Protein AF-A0A7R7TFG9-F1 (afdb_monomer_lite)

pLDDT: mean 85.55, std 14.62, range [39.38, 98.62]

Secondary structure (DSSP, 8-state):
---EEEETTEEEHHHHHHHHHHHHHHHHGGGT-HHHHHHHHHHTTGGGGSHHHHHHHTTSS-TT-GGG--HHHHHHHHHHHHHHTT-S-HHHHHHHHHHTTS-PPPHHHHS-GGGGGTS--SSHHHHHHHHHHHHH-SHHHHHHHHHTTPPPSHHIIIIIHHHHHHHHHHHHHHTTTS-----HHHHHHHHHHHHHHHHHHHHHHT-PPPPP----TTHHHHHHTTPPP-STTHHHHHHHHHHHHHHTTS-GGGTTT-EEEEE--TTS-HHHHHHHHHHHHHHHHHHHHS--PEEEEEESSHHHHHHHHHHHHHHHHHTT--HHHHEEEESTTTGGG--TTS-HHHHHHHHHHT-SSEEEEEHHHHHHHHH-SSGGGGGHHHHHHSEEEEEETGGGS-GGGHHHHHHHHHH--SSEEEEEEESEEETT---EE-SPPPTT--S-EEE--TTGGGGSHHHHHHHHGGGSPPEETTEEEEE---GGGHHHHEETTTEE---GGGT-

Organism: Thermus thermophilus (NCBI:txid274)

Foldseek 3Di:
DFQFPAVVVTHTPLLQLQQQLVQQLVLCVLQVCNVLSNLLSNQLQLLSPFVQVVCCRVVNHPPPPLSNDRQQRSLLLSLVQCVVVVHPDSLLSSQLSNCLVWWRDQLPVPQPPVLLVLAFDCDGSSVCVLVSLVRCPDPVNQVSCVVSVTPRCVVVSVRVSSVSSNVSSVVSVVVVPDDPPACQSVLVSLSSNLSSNLSSLCSVVVPDADDDDADALCLLVLLCVPPQDDDDLRLLLVLQLVLLVVVLPDDLVQFKQFFEEEAGDPPSCPLSSLSSNFNSNQVVCCVVPVDRAAEEAAAADVVVLVVSLVVVCSSQVSSVHHSVQAEAEDDPCVLVVDDPPDPSSVNVSCNLQVRHRYYRYYPVLVVCCQRITGSSVNNLSSQQQHYEAEAEPVVVPDPVCLVVLLSSVVNRHHTYHYYYYDNAAEPSTDGYYSGDDRPPDDDHHYDDPPPCVLVDVVVVVVVVLVPFADADPPDSVHHDDDPVCCVVQADPPPGGDDDCVVSD

Structure (mmCIF, N/CA/C/O backbone):
data_AF-A0A7R7TFG9-F1
#
_entry.id   AF-A0A7R7TFG9-F1
#
loop_
_atom_site.group_PDB
_atom_site.id
_atom_site.type_symbol
_atom_site.label_atom_id
_atom_site.label_alt_id
_atom_site.label_comp_id
_atom_site.label_asym_id
_atom_site.label_entity_id
_atom_site.label_seq_id
_atom_site.pdbx_PDB_ins_code
_atom_site.Cartn_x
_atom_site.Cartn_y
_atom_site.Cartn_z
_atom_site.occupancy
_atom_site.B_iso_or_equiv
_atom_site.auth_seq_id
_atom_site.auth_comp_id
_atom_site.auth_asym_id
_atom_site.auth_atom_id
_atom_site.pdbx_PDB_model_num
ATOM 1 N N . MET A 1 1 ? -29.674 10.226 16.964 1.00 63.34 1 MET A N 1
ATOM 2 C CA . MET A 1 1 ? -28.856 11.441 16.717 1.00 63.34 1 MET A CA 1
ATOM 3 C C . MET A 1 1 ? -28.070 11.253 15.419 1.00 63.34 1 MET A C 1
ATOM 5 O O . MET A 1 1 ? -27.652 10.133 15.160 1.00 63.34 1 MET A O 1
ATOM 9 N N . ALA A 1 2 ? -27.880 12.283 14.586 1.00 86.50 2 ALA A N 1
ATOM 10 C CA . ALA A 1 2 ? -27.033 12.155 13.391 1.00 86.50 2 ALA A CA 1
ATOM 11 C C . ALA A 1 2 ? -25.549 12.281 13.781 1.00 86.50 2 ALA A C 1
ATOM 13 O O . ALA A 1 2 ? -25.135 13.308 14.327 1.00 86.50 2 ALA A O 1
ATOM 14 N N . PHE A 1 3 ? -24.765 11.227 13.544 1.00 96.06 3 PHE A N 1
ATOM 15 C CA . PHE A 1 3 ? -23.319 11.236 13.765 1.00 96.06 3 PHE A CA 1
ATOM 16 C C . PHE A 1 3 ? -22.604 11.868 12.573 1.00 96.06 3 PHE A C 1
ATOM 18 O O . PHE A 1 3 ? -22.896 11.529 11.427 1.00 96.06 3 PHE A O 1
ATOM 25 N N . LEU A 1 4 ? -21.644 12.747 12.850 1.00 96.06 4 LEU A N 1
ATOM 26 C CA . LEU A 1 4 ? -20.810 13.385 11.831 1.00 96.06 4 LEU A CA 1
ATOM 27 C C . LEU A 1 4 ? -19.386 12.827 11.872 1.00 96.06 4 LEU A C 1
ATOM 29 O O . LEU A 1 4 ? -18.840 12.616 12.958 1.00 96.06 4 LEU A O 1
ATOM 33 N N . ALA A 1 5 ? -18.780 12.629 10.703 1.00 93.81 5 ALA A N 1
ATOM 34 C CA . ALA A 1 5 ? -17.349 12.362 10.576 1.00 93.81 5 ALA A CA 1
ATOM 35 C C . ALA A 1 5 ? -16.529 13.652 10.753 1.00 93.81 5 ALA A C 1
ATOM 37 O O . ALA A 1 5 ? -15.456 13.628 11.364 1.00 93.81 5 ALA A O 1
ATOM 38 N N . ARG A 1 6 ? -17.059 14.774 10.247 1.00 90.25 6 ARG A N 1
ATOM 39 C CA . ARG A 1 6 ? -16.493 16.133 10.300 1.00 90.25 6 ARG A CA 1
ATOM 40 C C . ARG A 1 6 ? -17.571 17.181 10.006 1.00 90.25 6 ARG A C 1
ATOM 42 O O . ARG A 1 6 ? -18.668 16.841 9.567 1.00 90.25 6 ARG A O 1
ATOM 49 N N . THR A 1 7 ? -17.254 18.442 10.286 1.00 88.56 7 THR A N 1
ATOM 50 C CA . THR A 1 7 ? -18.186 19.579 10.207 1.00 88.56 7 THR A CA 1
ATOM 51 C C . THR A 1 7 ? -17.885 20.566 9.080 1.00 88.56 7 THR A C 1
ATOM 53 O O . THR A 1 7 ? -18.730 21.408 8.803 1.00 88.56 7 THR A O 1
ATOM 56 N N . ASP A 1 8 ? -16.722 20.474 8.431 1.00 80.44 8 ASP A N 1
ATOM 57 C CA . ASP A 1 8 ? -16.351 21.355 7.320 1.00 80.44 8 ASP A CA 1
ATOM 58 C C . ASP A 1 8 ? -15.555 20.590 6.237 1.00 80.44 8 ASP A C 1
ATOM 60 O O . ASP A 1 8 ? -14.402 20.217 6.482 1.00 80.44 8 ASP A O 1
ATOM 64 N N . PRO A 1 9 ? -16.170 20.285 5.076 1.00 84.31 9 PRO A N 1
ATOM 65 C CA . PRO A 1 9 ? -17.620 20.311 4.864 1.00 84.31 9 PRO A CA 1
ATOM 66 C C . PRO A 1 9 ? -18.322 19.312 5.800 1.00 84.31 9 PRO A C 1
ATOM 68 O O . PRO A 1 9 ? -17.724 18.321 6.226 1.00 84.31 9 PRO A O 1
ATOM 71 N N . GLU A 1 10 ? -19.594 19.554 6.126 1.00 91.12 10 GLU A N 1
ATOM 72 C CA . GLU A 1 10 ? -20.374 18.594 6.913 1.00 91.12 10 GLU A CA 1
ATOM 73 C C . GLU A 1 10 ? -20.458 17.250 6.174 1.00 91.12 10 GLU A C 1
ATOM 75 O O . GLU A 1 10 ? -20.852 17.183 5.006 1.00 91.12 10 GLU A O 1
ATOM 80 N N . GLU A 1 11 ? -20.069 16.176 6.860 1.00 94.12 11 GLU A N 1
ATOM 81 C CA . GLU A 1 11 ? -20.123 14.819 6.324 1.00 94.12 11 GLU A CA 1
ATOM 82 C C . GLU A 1 11 ? -20.728 13.864 7.364 1.00 94.12 11 GLU A C 1
ATOM 84 O O . GLU A 1 11 ? -20.153 13.689 8.449 1.00 94.12 11 GLU A O 1
ATOM 89 N N . PRO A 1 12 ? -21.865 13.214 7.054 1.00 96.44 12 PRO A N 1
ATOM 90 C CA . PRO A 1 12 ? -22.427 12.171 7.898 1.00 96.44 12 PRO A CA 1
ATOM 91 C C . PRO A 1 12 ? -21.468 10.987 8.047 1.00 96.44 12 PRO A C 1
ATOM 93 O O . PRO A 1 12 ? -20.934 10.464 7.070 1.00 96.44 12 PRO A O 1
ATOM 96 N N . LEU A 1 13 ? -21.295 10.509 9.281 1.00 97.12 13 LEU A N 1
ATOM 97 C CA . LEU A 1 13 ? -20.436 9.361 9.578 1.00 97.12 13 LEU A CA 1
ATOM 98 C C . LEU A 1 13 ? -20.822 8.085 8.797 1.00 97.12 13 LEU A C 1
ATOM 100 O O . LEU A 1 13 ? -19.911 7.435 8.291 1.00 97.12 13 LEU A O 1
ATOM 104 N N . PRO A 1 14 ? -22.112 7.707 8.639 1.00 97.38 14 PRO A N 1
ATOM 105 C CA . PRO A 1 14 ? -22.466 6.524 7.853 1.00 97.38 14 PRO A CA 1
ATOM 106 C C . PRO A 1 14 ? -22.022 6.615 6.389 1.00 97.38 14 PRO A C 1
ATOM 108 O O . PRO A 1 14 ? -21.612 5.612 5.810 1.00 97.38 14 PRO A O 1
ATOM 111 N N . ASP A 1 15 ? -22.115 7.803 5.794 1.00 96.75 15 ASP A N 1
ATOM 112 C CA . ASP A 1 15 ? -21.797 8.013 4.382 1.00 96.75 15 ASP A CA 1
ATOM 113 C C . ASP A 1 15 ? -20.287 7.984 4.169 1.00 96.75 15 ASP A C 1
ATOM 115 O O . ASP A 1 15 ? -19.811 7.303 3.262 1.00 96.75 15 ASP A O 1
ATOM 119 N N . HIS A 1 16 ? -19.543 8.620 5.078 1.00 97.25 16 HIS A N 1
ATOM 120 C CA . HIS A 1 16 ? -18.090 8.529 5.135 1.00 97.25 16 HIS A CA 1
ATOM 121 C C . HIS A 1 16 ? -17.623 7.067 5.206 1.00 97.25 16 HIS A C 1
ATOM 123 O O . HIS A 1 16 ? -16.899 6.599 4.330 1.00 97.25 16 HIS A O 1
ATOM 129 N N . LEU A 1 17 ? -18.104 6.305 6.195 1.00 98.38 17 LEU A N 1
ATOM 130 C CA . LEU A 1 17 ? -17.705 4.908 6.401 1.00 98.38 17 LEU A CA 1
ATOM 131 C C . LEU A 1 17 ? -18.028 4.018 5.190 1.00 98.38 17 LEU A C 1
ATOM 133 O O . LEU A 1 17 ? -17.209 3.181 4.812 1.00 98.38 17 LEU A O 1
ATOM 137 N N . ARG A 1 18 ? -19.192 4.200 4.548 1.00 98.38 18 ARG A N 1
ATOM 138 C CA . ARG A 1 18 ? -19.548 3.458 3.323 1.00 98.38 18 ARG A CA 1
ATOM 139 C C . ARG A 1 18 ? -18.660 3.827 2.140 1.00 98.38 18 ARG A C 1
ATOM 141 O O . ARG A 1 18 ? -18.274 2.936 1.389 1.00 98.38 18 ARG A O 1
ATOM 148 N N . GLY A 1 19 ? -18.333 5.107 1.979 1.00 97.94 19 GLY A N 1
ATOM 149 C CA . GLY A 1 19 ? -17.438 5.573 0.923 1.00 97.94 19 GLY A CA 1
ATOM 150 C C . GLY A 1 19 ? -16.028 5.005 1.074 1.00 97.94 19 GLY A C 1
ATOM 151 O O . GLY A 1 19 ? -15.507 4.394 0.140 1.00 97.94 19 GLY A O 1
ATOM 152 N N . VAL A 1 20 ? -15.454 5.093 2.281 1.00 98.31 20 VAL A N 1
ATOM 153 C CA . VAL A 1 20 ? -14.146 4.487 2.586 1.00 98.31 20 VAL A CA 1
ATOM 154 C C . VAL A 1 20 ? -14.185 2.973 2.376 1.00 98.31 20 VAL A C 1
ATOM 156 O O . VAL A 1 20 ? -13.273 2.421 1.765 1.00 98.31 20 VAL A O 1
ATOM 159 N N . ALA A 1 21 ? -15.248 2.292 2.817 1.00 98.56 21 ALA A N 1
ATOM 160 C CA . ALA A 1 21 ? -15.406 0.853 2.602 1.00 98.56 21 ALA A CA 1
ATOM 161 C C . ALA A 1 21 ? -15.449 0.490 1.118 1.00 98.56 21 ALA A C 1
ATOM 163 O O . ALA A 1 21 ? -14.754 -0.433 0.708 1.00 98.56 21 ALA A O 1
ATOM 164 N N . SER A 1 22 ? -16.202 1.241 0.309 1.00 98.12 22 SER A N 1
ATOM 165 C CA . SER A 1 22 ? -16.298 1.009 -1.132 1.00 98.12 22 SER A CA 1
ATOM 166 C C . SER A 1 22 ? -14.945 1.161 -1.830 1.00 98.12 22 SER A C 1
ATOM 168 O O . SER A 1 22 ? -14.619 0.349 -2.695 1.00 98.12 22 SER A O 1
ATOM 170 N N . PHE A 1 23 ? -14.154 2.178 -1.474 1.00 97.31 23 PHE A N 1
ATOM 171 C CA . PHE A 1 23 ? -12.815 2.353 -2.039 1.00 97.31 23 PHE A CA 1
ATOM 172 C C . PHE A 1 23 ? -11.858 1.256 -1.575 1.00 97.31 23 PHE A C 1
ATOM 174 O O . PHE A 1 23 ? -11.241 0.597 -2.407 1.00 97.31 23 PHE A O 1
ATOM 181 N N . ALA A 1 24 ? -11.766 1.014 -0.265 1.00 97.69 24 ALA A N 1
ATOM 182 C CA . ALA A 1 24 ? -10.844 0.028 0.292 1.00 97.69 24 ALA A CA 1
ATOM 183 C C . ALA A 1 24 ? -11.154 -1.399 -0.193 1.00 97.69 24 ALA A C 1
ATOM 185 O O . ALA A 1 24 ? -10.231 -2.143 -0.525 1.00 97.69 24 ALA A O 1
ATOM 186 N N . GLU A 1 25 ? -12.433 -1.777 -0.281 1.00 97.81 25 GLU A N 1
ATOM 187 C CA . GLU A 1 25 ? -12.869 -3.044 -0.879 1.00 97.81 25 GLU A CA 1
ATOM 188 C C . GLU A 1 25 ? -12.467 -3.126 -2.356 1.00 97.81 25 GLU A C 1
ATOM 190 O O . GLU A 1 25 ? -11.895 -4.133 -2.772 1.00 97.81 25 GLU A O 1
ATOM 195 N N . GLY A 1 26 ? -12.690 -2.058 -3.129 1.00 96.06 26 GLY A N 1
ATOM 196 C CA . GLY A 1 26 ? -12.312 -1.986 -4.542 1.00 96.06 26 GLY A CA 1
ATOM 197 C C . GLY A 1 26 ? -10.808 -2.147 -4.776 1.00 96.06 26 GLY A C 1
ATOM 198 O O . GLY A 1 26 ? -10.410 -2.936 -5.632 1.00 96.06 26 GLY A O 1
ATOM 199 N N . PHE A 1 27 ? -9.975 -1.468 -3.985 1.00 95.19 27 PHE A N 1
ATOM 200 C CA . PHE A 1 27 ? -8.511 -1.548 -4.077 1.00 95.19 27 PHE A CA 1
ATOM 201 C C . PHE A 1 27 ? -7.969 -2.936 -3.718 1.00 95.19 27 PHE A C 1
ATOM 203 O O . PHE A 1 27 ? -7.000 -3.435 -4.293 1.00 95.19 27 PHE A O 1
ATOM 210 N N . LEU A 1 28 ? -8.602 -3.596 -2.748 1.00 96.25 28 LEU A N 1
ATOM 211 C CA . LEU A 1 28 ? -8.118 -4.859 -2.200 1.00 96.25 28 LEU A CA 1
ATOM 212 C C . LEU A 1 28 ? -8.747 -6.097 -2.854 1.00 96.25 28 LEU A C 1
ATOM 214 O O . LEU A 1 2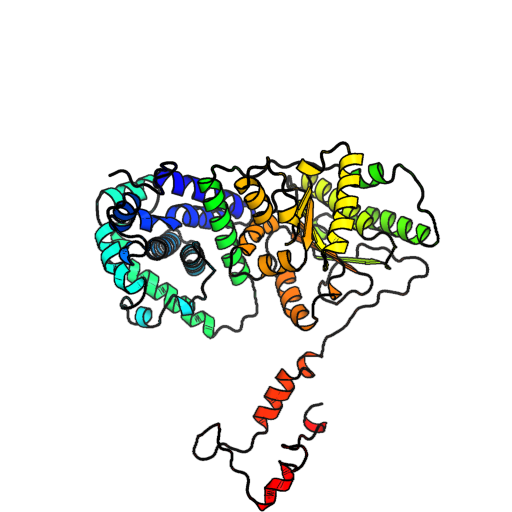8 ? -8.166 -7.186 -2.782 1.00 96.25 28 LEU A O 1
ATOM 218 N N . ALA A 1 29 ? -9.884 -5.967 -3.541 1.00 95.50 29 ALA A N 1
ATOM 219 C CA . ALA A 1 29 ? -10.547 -7.072 -4.232 1.00 95.50 29 ALA A CA 1
ATOM 220 C C . ALA A 1 29 ? -9.657 -7.768 -5.286 1.00 95.50 29 ALA A C 1
ATOM 222 O O . ALA A 1 29 ? -9.580 -9.001 -5.252 1.00 95.50 29 ALA A O 1
ATOM 223 N N . PRO A 1 30 ? -8.897 -7.061 -6.155 1.00 92.25 30 PRO A N 1
ATOM 224 C CA . PRO A 1 30 ? -7.976 -7.694 -7.109 1.00 92.25 30 PRO A CA 1
ATOM 225 C C . PRO A 1 30 ? -6.862 -8.529 -6.464 1.00 92.25 30 PRO A C 1
ATOM 227 O O . PRO A 1 30 ? -6.246 -9.354 -7.151 1.00 92.25 30 PRO A O 1
ATOM 230 N N . LEU A 1 31 ? -6.608 -8.301 -5.170 1.00 93.38 31 LEU A N 1
ATOM 231 C CA . LEU A 1 31 ? -5.603 -8.966 -4.340 1.00 93.38 31 LEU A CA 1
ATOM 232 C C . LEU A 1 31 ? -6.204 -10.057 -3.438 1.00 93.38 31 LEU A C 1
ATOM 234 O O . LEU A 1 31 ? -5.477 -10.671 -2.660 1.00 93.38 31 LEU A O 1
ATOM 238 N N . GLY A 1 32 ? -7.517 -10.301 -3.527 1.00 94.19 32 GLY A N 1
ATOM 239 C CA . GLY A 1 32 ? -8.222 -11.273 -2.689 1.00 94.19 32 GLY A CA 1
ATOM 240 C C . GLY A 1 32 ? -8.439 -10.818 -1.242 1.00 94.19 32 GLY A C 1
ATOM 241 O O . GLY A 1 32 ? -8.654 -11.664 -0.382 1.00 94.19 32 GLY A O 1
ATOM 242 N N . LEU A 1 33 ? -8.369 -9.508 -0.979 1.00 96.62 33 LEU A N 1
ATOM 243 C CA . LEU A 1 33 ? -8.521 -8.887 0.346 1.00 96.62 33 LEU A CA 1
ATOM 244 C C . LEU A 1 33 ? -9.742 -7.943 0.421 1.00 96.62 33 LEU A C 1
ATOM 246 O O . LEU A 1 33 ? -9.810 -7.065 1.279 1.00 96.62 33 LEU A O 1
ATOM 250 N N . GLY A 1 34 ? -10.687 -8.077 -0.517 1.00 97.12 34 GLY A N 1
ATOM 251 C CA . GLY A 1 34 ? -11.884 -7.230 -0.609 1.00 97.12 34 GLY A CA 1
ATOM 252 C C . GLY A 1 34 ? -12.725 -7.209 0.677 1.00 97.12 34 GLY A C 1
ATOM 253 O O . GLY A 1 34 ? -12.995 -6.118 1.182 1.00 97.12 34 GLY A O 1
ATOM 254 N N . PRO A 1 35 ? -13.076 -8.371 1.269 1.00 97.75 35 PRO A N 1
ATOM 255 C CA . PRO A 1 35 ? -13.809 -8.417 2.535 1.00 97.75 35 PRO A CA 1
ATOM 256 C C . PRO A 1 35 ? -13.089 -7.691 3.678 1.00 97.75 35 PRO A C 1
ATOM 258 O O . PRO A 1 35 ? -13.716 -6.946 4.432 1.00 97.75 35 PRO A O 1
ATOM 261 N N . GLU A 1 36 ? -11.766 -7.839 3.782 1.00 98.12 36 GLU A N 1
ATOM 262 C CA . GLU A 1 36 ? -10.957 -7.095 4.745 1.00 98.12 36 GLU A CA 1
ATOM 263 C C . GLU A 1 36 ? -11.002 -5.588 4.468 1.00 98.12 36 GLU A C 1
ATOM 265 O O . GLU A 1 36 ? -11.166 -4.810 5.404 1.00 98.12 36 GLU A O 1
ATOM 270 N N . GLY A 1 37 ? -10.931 -5.170 3.200 1.00 98.06 37 GLY A N 1
ATOM 271 C CA . GLY A 1 37 ? -11.102 -3.775 2.782 1.00 98.06 37 GLY A CA 1
ATOM 272 C C . GLY A 1 37 ? -12.450 -3.180 3.188 1.00 98.06 37 GLY A C 1
ATOM 273 O O . GLY A 1 37 ? -12.495 -2.085 3.756 1.00 98.06 37 GLY A O 1
ATOM 274 N N . ARG A 1 38 ? -13.540 -3.931 2.998 1.00 98.50 38 ARG A N 1
ATOM 275 C CA . ARG A 1 38 ? -14.882 -3.536 3.444 1.00 98.50 38 ARG A CA 1
ATOM 276 C C . ARG A 1 38 ? -14.918 -3.323 4.958 1.00 98.50 38 ARG A C 1
ATOM 278 O O . ARG A 1 38 ? -15.369 -2.275 5.418 1.00 98.50 38 ARG A O 1
ATOM 285 N N . VAL A 1 39 ? -14.425 -4.289 5.739 1.00 98.44 39 VAL A N 1
ATOM 286 C CA . VAL A 1 39 ? -14.408 -4.193 7.211 1.00 98.44 39 VAL A CA 1
ATOM 287 C C . VAL A 1 39 ? -13.527 -3.038 7.686 1.00 98.44 39 VAL A C 1
ATOM 289 O O . VAL A 1 39 ? -13.924 -2.329 8.609 1.00 98.44 39 VAL A O 1
ATOM 292 N N . LEU A 1 40 ? -12.372 -2.800 7.052 1.00 97.81 40 LEU A N 1
ATOM 293 C CA . LEU A 1 40 ? -11.518 -1.649 7.358 1.00 97.81 40 LEU A CA 1
ATOM 294 C C . LEU A 1 40 ? -12.295 -0.340 7.229 1.00 97.81 40 LEU A C 1
ATOM 296 O O . LEU A 1 40 ? -12.395 0.407 8.202 1.00 97.81 40 LEU A O 1
ATOM 300 N N . GLY A 1 41 ? -12.880 -0.077 6.060 1.00 98.25 41 GLY A N 1
ATOM 301 C CA . GLY A 1 41 ? -13.559 1.191 5.815 1.00 98.25 41 GLY A CA 1
ATOM 302 C C . GLY A 1 41 ? -14.787 1.396 6.698 1.00 98.25 41 GLY A C 1
ATOM 303 O O . GLY A 1 41 ? -14.939 2.472 7.276 1.00 98.25 41 GLY A O 1
ATOM 304 N N . LEU A 1 42 ? -15.598 0.350 6.901 1.00 98.62 42 LEU A N 1
ATOM 305 C CA . LEU A 1 42 ? -16.799 0.429 7.739 1.00 98.62 42 LEU A CA 1
ATOM 306 C C . LEU A 1 42 ? -16.491 0.637 9.227 1.00 98.62 42 LEU A C 1
ATOM 308 O O . LEU A 1 42 ? -17.327 1.191 9.941 1.00 98.62 42 LEU A O 1
ATOM 312 N N . CYS A 1 43 ? -15.328 0.183 9.705 1.00 98.38 43 CYS A N 1
ATOM 313 C CA . CYS A 1 43 ? -15.026 0.154 11.134 1.00 98.38 43 CYS A CA 1
ATOM 314 C C . CYS A 1 43 ? -14.016 1.205 11.602 1.00 98.38 43 CYS A C 1
ATOM 316 O O . CYS A 1 43 ? -14.035 1.540 12.790 1.00 98.38 43 CYS A O 1
ATOM 318 N N . HIS A 1 44 ? -13.138 1.713 10.725 1.00 98.19 44 HIS A N 1
ATOM 319 C CA . HIS A 1 44 ? -11.949 2.467 11.150 1.00 98.19 44 HIS A CA 1
ATOM 320 C C . HIS A 1 44 ? -12.260 3.673 12.050 1.00 98.19 44 HIS A C 1
ATOM 322 O O . HIS A 1 44 ? -11.554 3.921 13.030 1.00 98.19 44 HIS A O 1
ATOM 328 N N . ASP A 1 45 ? -13.377 4.340 11.761 1.00 97.62 45 ASP A N 1
ATOM 329 C CA . ASP A 1 45 ? -13.819 5.575 12.397 1.00 97.62 45 ASP A CA 1
ATOM 330 C C . ASP A 1 45 ? -15.075 5.419 13.263 1.00 97.62 45 ASP A C 1
ATOM 332 O O . ASP A 1 45 ? -15.646 6.408 13.726 1.00 97.62 45 ASP A O 1
ATOM 336 N N . LEU A 1 46 ? -15.507 4.188 13.567 1.00 97.12 46 LEU A N 1
ATOM 337 C CA . LEU A 1 46 ? -16.701 3.962 14.398 1.00 97.12 46 LEU A CA 1
ATOM 338 C C . LEU A 1 46 ? -16.603 4.611 15.786 1.00 97.12 46 LEU A C 1
ATOM 340 O O . LEU A 1 46 ? -17.620 5.014 16.350 1.00 97.12 46 LEU A O 1
ATOM 344 N N . GLY A 1 47 ? -15.392 4.791 16.325 1.00 96.62 47 GLY A N 1
ATOM 345 C CA . GLY A 1 47 ? -15.185 5.517 17.582 1.00 96.62 47 GLY A CA 1
ATOM 346 C C . GLY A 1 47 ? -15.627 6.989 17.533 1.00 96.62 47 GLY A C 1
ATOM 347 O O . GLY A 1 47 ? -15.890 7.582 18.584 1.00 96.62 47 GLY A O 1
ATOM 348 N N . LYS A 1 48 ? -15.783 7.584 16.339 1.00 97.00 48 LYS A N 1
ATOM 349 C CA . LYS A 1 48 ? -16.330 8.939 16.164 1.00 97.00 48 LYS A CA 1
ATOM 350 C C . LYS A 1 48 ? -17.799 9.036 16.578 1.00 97.00 48 LYS A C 1
ATOM 352 O O . LYS A 1 48 ? -18.272 10.138 16.846 1.00 97.00 48 LYS A O 1
ATOM 357 N N . ALA A 1 49 ? -18.512 7.913 16.691 1.00 97.50 49 ALA A N 1
ATOM 358 C CA . ALA A 1 49 ? -19.878 7.870 17.213 1.00 97.50 49 ALA A CA 1
ATOM 359 C C . ALA A 1 49 ? -19.959 8.106 18.735 1.00 97.50 49 ALA A C 1
ATOM 361 O O . ALA A 1 49 ? -21.050 8.277 19.276 1.00 97.50 49 ALA A O 1
ATOM 362 N N . THR A 1 50 ? -18.826 8.146 19.448 1.00 97.31 50 THR A N 1
ATOM 363 C CA . THR A 1 50 ? -18.827 8.516 20.868 1.00 97.31 50 THR A CA 1
ATOM 364 C C . THR A 1 50 ? -19.332 9.955 21.057 1.00 97.31 50 THR A C 1
ATOM 366 O O . THR A 1 50 ? -18.964 10.849 20.285 1.00 97.31 50 THR A O 1
ATOM 369 N N . PRO A 1 51 ? -20.126 10.236 22.109 1.00 96.56 51 PRO A N 1
ATOM 370 C CA . PRO A 1 51 ? -20.590 11.594 22.395 1.00 96.56 51 PRO A CA 1
ATOM 371 C C . PRO A 1 51 ? -19.418 12.561 22.598 1.00 96.56 51 PRO A C 1
ATOM 373 O O . PRO A 1 51 ? -19.489 13.707 22.173 1.00 96.56 51 PRO A O 1
ATOM 376 N N . TYR A 1 52 ? -18.297 12.081 23.137 1.00 97.38 52 TYR A N 1
ATOM 377 C CA . TYR A 1 52 ? -17.080 12.862 23.345 1.00 97.38 52 TYR A CA 1
ATOM 378 C C . TYR A 1 52 ? -16.485 13.402 22.039 1.00 97.38 52 TYR A C 1
ATOM 380 O O . TYR A 1 52 ? -16.177 14.590 21.938 1.00 97.38 52 TYR A O 1
ATOM 388 N N . PHE A 1 53 ? -16.363 12.559 21.009 1.00 96.56 53 PHE A N 1
ATOM 389 C CA . PHE A 1 53 ? -15.893 13.006 19.697 1.00 96.56 53 PHE A CA 1
ATOM 390 C C . PHE A 1 53 ? -16.889 13.980 19.052 1.00 96.56 53 PHE A C 1
ATOM 392 O O . PHE A 1 53 ? -16.513 15.025 18.521 1.00 96.56 53 PHE A O 1
ATOM 399 N N . GLN A 1 54 ? -18.180 13.675 19.166 1.00 96.81 54 GLN A N 1
ATOM 400 C CA . GLN A 1 54 ? -19.270 14.500 18.652 1.00 96.81 54 GLN A CA 1
ATOM 401 C C . GLN A 1 54 ? -19.365 15.880 19.338 1.00 96.81 54 GLN A C 1
ATOM 403 O O . GLN A 1 54 ? -19.720 16.870 18.694 1.00 96.81 54 GLN A O 1
ATOM 408 N N . GLU A 1 55 ? -19.053 15.977 20.630 1.00 96.56 55 GLU A N 1
ATOM 409 C CA . GLU A 1 55 ? -18.927 17.235 21.377 1.00 96.56 55 GLU A CA 1
ATOM 410 C C . GLU A 1 55 ? -17.711 18.038 20.917 1.00 96.56 55 GLU A C 1
ATOM 412 O O . GLU A 1 55 ? -17.813 19.252 20.733 1.00 96.56 55 GLU A O 1
ATOM 417 N N . MET A 1 56 ? -16.580 17.363 20.693 1.00 96.12 56 MET A N 1
ATOM 418 C CA . MET A 1 56 ? -15.350 17.987 20.207 1.00 96.12 56 MET A CA 1
ATOM 419 C C . MET A 1 56 ? -15.540 18.598 18.814 1.00 96.12 56 MET A C 1
ATOM 421 O O . MET A 1 56 ? -15.148 19.745 18.600 1.00 96.12 56 MET A O 1
ATOM 425 N N . LEU A 1 57 ? -16.212 17.898 17.892 1.00 94.00 57 LEU A N 1
ATOM 426 C CA . LEU A 1 57 ? -16.557 18.447 16.572 1.00 94.00 57 LEU A CA 1
ATOM 427 C C . LEU A 1 57 ? -17.394 19.733 16.664 1.00 94.00 57 LEU A C 1
ATOM 429 O O . LEU A 1 57 ? -17.250 20.625 15.834 1.00 94.00 57 LEU A O 1
ATOM 433 N N . ARG A 1 58 ? -18.247 19.845 17.687 1.00 93.62 58 ARG A N 1
ATOM 434 C CA . ARG A 1 58 ? -19.125 21.006 17.917 1.00 93.62 58 ARG A CA 1
ATOM 435 C C . ARG A 1 58 ? -18.493 22.084 18.806 1.00 93.62 58 ARG A C 1
ATOM 437 O O . ARG A 1 58 ? -19.200 22.987 19.244 1.00 93.62 58 ARG A O 1
ATOM 444 N N . GLY A 1 59 ? -17.203 21.969 19.130 1.00 93.69 59 GLY A N 1
ATOM 445 C CA . GLY A 1 59 ? -16.489 22.924 19.983 1.00 93.69 59 GLY A CA 1
ATOM 446 C C . GLY A 1 59 ? -16.881 22.885 21.466 1.00 93.69 59 GLY A C 1
ATOM 447 O O . GLY A 1 59 ? -16.502 23.779 22.216 1.00 93.69 59 GLY A O 1
ATOM 448 N N . LYS A 1 60 ? -17.627 21.864 21.911 1.00 95.25 60 LYS A N 1
ATOM 449 C CA . LYS A 1 60 ? -18.067 21.703 23.311 1.00 95.25 60 LYS A CA 1
ATOM 450 C C . LYS A 1 60 ? -17.050 20.966 24.186 1.00 95.25 60 LYS A C 1
ATOM 452 O O . LYS A 1 60 ? -17.170 20.986 25.406 1.00 95.25 60 LYS A O 1
ATOM 457 N N . ARG A 1 61 ? -16.062 20.318 23.568 1.00 95.75 61 ARG A N 1
ATOM 458 C CA . ARG A 1 61 ? -14.966 19.596 24.227 1.00 95.75 61 ARG A CA 1
ATOM 459 C C . ARG A 1 61 ? -13.640 19.949 23.540 1.00 95.75 61 ARG A C 1
ATOM 461 O O . ARG A 1 61 ? -13.621 20.047 22.311 1.00 95.75 61 ARG A O 1
ATOM 468 N N . PRO A 1 62 ? -12.539 20.166 24.281 1.00 93.25 62 PRO A N 1
ATOM 469 C CA . PRO A 1 62 ? -11.260 20.526 23.678 1.00 93.25 62 PRO A CA 1
ATOM 470 C C . PRO A 1 62 ? -10.696 19.402 22.802 1.00 93.25 62 PRO A C 1
ATOM 472 O O . PRO A 1 62 ? -10.821 18.215 23.114 1.00 93.25 62 PRO A O 1
ATOM 475 N N . ARG A 1 63 ? -10.010 19.785 21.718 1.00 88.00 63 ARG A N 1
ATOM 476 C CA . ARG A 1 63 ? -9.185 18.852 20.940 1.00 88.00 63 ARG A CA 1
ATOM 477 C C . ARG A 1 63 ? -8.047 18.326 21.819 1.00 88.00 63 ARG A C 1
ATOM 479 O O . ARG A 1 63 ? -7.428 19.093 22.549 1.00 88.00 63 ARG A O 1
ATOM 486 N N . GLY A 1 64 ? -7.762 17.029 21.721 1.00 86.94 64 GLY A N 1
ATOM 487 C CA . GLY A 1 64 ? -6.690 16.374 22.481 1.00 86.94 64 GLY A CA 1
ATOM 488 C C . GLY A 1 64 ? -7.127 15.755 23.812 1.00 86.94 64 GLY A C 1
ATOM 489 O O . GLY A 1 64 ? -6.328 15.050 24.423 1.00 86.94 64 GLY A O 1
ATOM 490 N N . ASP A 1 65 ? -8.381 15.944 24.236 1.00 95.00 65 ASP A N 1
ATOM 491 C CA . ASP A 1 65 ? -8.959 15.175 25.342 1.00 95.00 65 ASP A CA 1
ATOM 492 C C . ASP A 1 65 ? -8.898 13.666 25.016 1.00 95.00 65 ASP A C 1
ATOM 494 O O . ASP A 1 65 ? -9.412 13.261 23.969 1.00 95.00 65 ASP A O 1
ATOM 498 N N . PRO A 1 66 ? -8.306 12.818 25.880 1.00 95.88 66 PRO A N 1
ATOM 499 C CA . PRO A 1 66 ? -8.192 11.382 25.642 1.00 95.88 66 PRO A CA 1
ATOM 500 C C . PRO A 1 66 ? -9.503 10.675 25.279 1.00 95.88 66 PRO A C 1
ATOM 502 O O . PRO A 1 66 ? -9.494 9.757 24.461 1.00 95.88 66 PRO A O 1
ATOM 505 N N . LEU A 1 67 ? -10.645 11.116 25.816 1.00 96.88 67 LEU A N 1
ATOM 506 C CA . LEU A 1 67 ? -11.958 10.537 25.499 1.00 96.88 67 LEU A CA 1
ATOM 507 C C . LEU A 1 67 ? -12.389 10.777 24.042 1.00 96.88 67 LEU A C 1
ATOM 509 O O . LEU A 1 67 ? -13.280 10.086 23.549 1.00 96.88 67 LEU A O 1
ATOM 513 N N . THR A 1 68 ? -11.748 11.715 23.339 1.00 95.38 68 THR A N 1
ATOM 514 C CA . THR A 1 68 ? -11.972 11.992 21.908 1.00 95.38 68 THR A CA 1
ATOM 515 C C . THR A 1 68 ? -11.146 11.091 20.983 1.00 95.38 68 THR A C 1
ATOM 517 O O . THR A 1 68 ? -11.342 11.105 19.768 1.00 95.38 68 THR A O 1
ATOM 520 N N . TRP A 1 69 ? -10.222 10.279 21.508 1.00 94.81 69 TRP A N 1
ATOM 521 C CA . TRP A 1 69 ? -9.450 9.347 20.683 1.00 94.81 69 TRP A CA 1
ATOM 522 C C . TRP A 1 69 ? -10.338 8.208 20.176 1.00 94.81 69 TRP A C 1
ATOM 524 O O . TRP A 1 69 ? -10.864 7.429 20.962 1.00 94.81 69 TRP A O 1
ATOM 534 N N . HIS A 1 70 ? -10.491 8.075 18.861 1.00 94.75 70 HIS A N 1
ATOM 535 C CA . HIS A 1 70 ? -11.507 7.198 18.264 1.00 94.75 70 HIS A CA 1
ATOM 536 C C . HIS A 1 70 ? -10.951 5.933 17.592 1.00 94.75 70 HIS A C 1
ATOM 538 O O . HIS A 1 70 ? -11.714 5.003 17.336 1.00 94.75 70 HIS A O 1
ATOM 544 N N . ALA A 1 71 ? -9.638 5.855 17.353 1.00 95.69 71 ALA A N 1
ATOM 545 C CA . ALA A 1 71 ? -9.038 4.743 16.614 1.00 95.69 71 ALA A CA 1
ATOM 546 C C . ALA A 1 71 ? -9.151 3.389 17.344 1.00 95.69 71 ALA A C 1
ATOM 548 O O . ALA A 1 71 ? -9.439 2.373 16.719 1.00 95.69 71 ALA A O 1
ATOM 549 N N . LEU A 1 72 ? -8.951 3.353 18.671 1.00 97.25 72 LEU A N 1
ATOM 550 C CA . LEU A 1 72 ? -8.933 2.096 19.435 1.00 97.25 72 LEU A CA 1
ATOM 551 C C . LEU A 1 72 ? -10.304 1.383 19.480 1.00 97.25 72 LEU A C 1
ATOM 553 O O . LEU A 1 72 ? -10.327 0.179 19.211 1.00 97.25 72 LEU A O 1
ATOM 557 N N . PRO A 1 73 ? -11.439 2.063 19.762 1.00 97.50 73 PRO A N 1
ATOM 558 C CA . PRO A 1 73 ? -12.760 1.441 19.656 1.00 97.50 73 PRO A CA 1
ATOM 559 C C . PRO A 1 73 ? -13.037 0.839 18.271 1.00 97.50 73 PRO A C 1
ATOM 561 O O . PRO A 1 73 ? -13.464 -0.312 18.189 1.00 97.50 73 PRO A O 1
ATOM 564 N N . GLY A 1 74 ? -12.746 1.583 17.195 1.00 97.69 74 GLY A N 1
ATOM 565 C CA . GLY A 1 74 ? -12.941 1.120 15.815 1.00 97.69 74 GLY A CA 1
ATOM 566 C C . GLY A 1 74 ? -12.062 -0.081 15.461 1.00 97.69 74 GLY A C 1
ATOM 567 O O . GLY A 1 74 ? -12.551 -1.067 14.912 1.00 97.69 74 GLY A O 1
ATOM 568 N N . ALA A 1 75 ? -10.786 -0.055 15.858 1.00 98.25 75 ALA A N 1
ATOM 569 C CA . ALA A 1 75 ? -9.841 -1.148 15.625 1.00 98.25 75 ALA A CA 1
ATOM 570 C C . ALA A 1 75 ? -10.264 -2.456 16.315 1.00 98.25 75 ALA A C 1
ATOM 572 O O . ALA A 1 75 ? -10.207 -3.527 15.709 1.00 98.25 75 ALA A O 1
ATOM 573 N N . LEU A 1 76 ? -10.706 -2.385 17.578 1.00 98.44 76 LEU A N 1
ATOM 574 C CA . LEU A 1 76 ? -11.201 -3.559 18.306 1.00 98.44 76 LEU A CA 1
ATOM 575 C C . LEU A 1 76 ? -12.503 -4.089 17.709 1.00 98.44 76 LEU A C 1
ATOM 577 O O . LEU A 1 76 ? -12.668 -5.304 17.607 1.00 98.44 76 LEU A O 1
ATOM 581 N N . PHE A 1 77 ? -13.407 -3.193 17.302 1.00 98.62 77 PHE A N 1
ATOM 582 C CA . PHE A 1 77 ? -14.651 -3.590 16.652 1.00 98.62 77 PHE A CA 1
ATOM 583 C C . PHE A 1 77 ? -14.377 -4.298 15.321 1.00 98.62 77 PHE A C 1
ATOM 585 O O . PHE A 1 77 ? -14.935 -5.360 15.074 1.00 98.62 77 PHE A O 1
ATOM 592 N N . ALA A 1 78 ? -13.451 -3.789 14.506 1.00 98.44 78 ALA A N 1
ATOM 593 C CA . ALA A 1 78 ? -13.056 -4.426 13.251 1.00 98.44 78 ALA A CA 1
ATOM 594 C C . ALA A 1 78 ? -12.479 -5.832 13.453 1.00 98.44 78 ALA A C 1
ATOM 596 O O . ALA A 1 78 ? -12.863 -6.762 12.748 1.00 98.44 78 ALA A O 1
ATOM 597 N N . ALA A 1 79 ? -11.592 -6.010 14.437 1.00 98.50 79 ALA A N 1
ATOM 598 C CA . ALA A 1 79 ? -11.048 -7.326 14.765 1.00 98.50 79 ALA A CA 1
ATOM 599 C C . ALA A 1 79 ? -12.135 -8.293 15.257 1.00 98.50 79 ALA A C 1
ATOM 601 O O . ALA A 1 79 ? -12.122 -9.473 14.914 1.00 98.50 79 ALA A O 1
ATOM 602 N N . TRP A 1 80 ? -13.100 -7.792 16.031 1.00 98.62 80 TRP A N 1
ATOM 603 C CA . TRP A 1 80 ? -14.255 -8.569 16.468 1.00 98.62 80 TRP A CA 1
ATOM 604 C C . TRP A 1 80 ? -15.146 -8.997 15.292 1.00 98.62 80 TRP A C 1
ATOM 606 O O . TRP A 1 80 ? -15.478 -10.176 15.180 1.00 98.62 80 TRP A O 1
ATOM 616 N N . VAL A 1 81 ? -15.479 -8.074 14.383 1.00 98.31 81 VAL A N 1
ATOM 617 C CA . VAL A 1 81 ? -16.241 -8.369 13.157 1.00 98.31 81 VAL A CA 1
ATOM 618 C C . VAL A 1 81 ? -15.500 -9.390 12.300 1.00 98.31 81 VAL A C 1
ATOM 620 O O . VAL A 1 81 ? -16.096 -10.385 11.900 1.00 98.31 81 VAL A O 1
ATOM 623 N N . ALA A 1 82 ? -14.191 -9.216 12.103 1.00 97.56 82 ALA A N 1
ATOM 624 C CA . ALA A 1 82 ? -13.357 -10.163 11.368 1.00 97.56 82 ALA A CA 1
ATOM 625 C C . ALA A 1 82 ? -13.442 -11.583 11.952 1.00 97.56 82 ALA A C 1
ATOM 627 O O . ALA A 1 82 ? -13.602 -12.543 11.203 1.00 97.56 82 ALA A O 1
ATOM 628 N N . GLN A 1 83 ? -13.417 -11.729 13.282 1.00 96.44 83 GLN A N 1
ATOM 629 C CA . GLN A 1 83 ? -13.597 -13.030 13.936 1.00 96.44 83 GLN A CA 1
ATOM 630 C C . GLN A 1 83 ? -14.999 -13.618 13.713 1.00 96.44 83 GLN A C 1
ATOM 632 O O . GLN A 1 83 ? -15.120 -14.823 13.496 1.00 96.44 83 GLN A O 1
ATOM 637 N N . LYS A 1 84 ? -16.057 -12.797 13.758 1.00 96.00 84 LYS A N 1
ATOM 638 C CA . LYS A 1 84 ? -17.444 -13.251 13.539 1.00 96.00 84 LYS A CA 1
ATOM 639 C C . LYS A 1 84 ? -17.708 -13.653 12.089 1.00 96.00 84 LYS A C 1
ATOM 641 O O . LYS A 1 84 ? -18.442 -14.608 11.856 1.00 96.00 84 LYS A O 1
ATOM 646 N N . GLU A 1 85 ? -17.103 -12.949 11.138 1.00 95.25 85 GLU A N 1
ATOM 647 C CA . GLU A 1 85 ? -17.232 -13.209 9.700 1.00 95.25 85 GLU A CA 1
ATOM 648 C C . GLU A 1 85 ? -16.227 -14.260 9.188 1.00 95.25 85 GLU A C 1
ATOM 650 O O . GLU A 1 85 ? -16.252 -14.621 8.014 1.00 95.25 85 GLU A O 1
ATOM 655 N N . GLY A 1 86 ? -15.349 -14.785 10.053 1.00 94.94 86 GLY A N 1
ATOM 656 C CA . GLY A 1 86 ? -14.356 -15.798 9.679 1.00 94.94 86 GLY A CA 1
ATOM 657 C C . GLY A 1 86 ? -13.220 -15.266 8.797 1.00 94.94 86 GLY A C 1
ATOM 658 O O . GLY A 1 86 ? -12.572 -16.043 8.091 1.00 94.94 86 GLY A O 1
ATOM 659 N N . LEU A 1 87 ? -12.968 -13.955 8.827 1.00 94.44 87 LEU A N 1
ATOM 660 C CA . LEU A 1 87 ? -11.848 -13.334 8.127 1.00 94.44 87 LEU A CA 1
ATOM 661 C C . LEU A 1 87 ? -10.520 -13.713 8.791 1.00 94.44 87 LEU A C 1
ATOM 663 O O . LEU A 1 87 ? -10.412 -13.876 10.009 1.00 94.44 87 LEU A O 1
ATOM 667 N N . LYS A 1 88 ? -9.482 -13.852 7.966 1.00 88.25 88 LYS A N 1
ATOM 668 C CA . LYS A 1 88 ? -8.142 -14.220 8.432 1.00 88.25 88 LYS A CA 1
ATOM 669 C C . LYS A 1 88 ? -7.430 -13.010 9.038 1.00 88.25 88 LYS A C 1
ATOM 671 O O . LYS A 1 88 ? -7.623 -11.888 8.588 1.00 88.25 88 LYS A O 1
ATOM 676 N N . GLU A 1 89 ? -6.523 -13.282 9.975 1.00 89.19 89 GLU A N 1
ATOM 677 C CA . GLU A 1 89 ? -5.577 -12.304 10.537 1.00 89.19 89 GLU A CA 1
ATOM 678 C C . GLU A 1 89 ? -6.235 -11.024 11.135 1.00 89.19 89 GLU A C 1
ATOM 680 O O . GLU A 1 89 ? -5.884 -9.908 10.734 1.00 89.19 89 GLU A O 1
ATOM 685 N N . PRO A 1 90 ? -7.159 -11.133 12.121 1.00 96.44 90 PRO A N 1
ATOM 686 C CA . PRO A 1 90 ? -7.800 -9.975 12.767 1.00 96.44 90 PRO A CA 1
ATOM 687 C C . PRO A 1 90 ? -6.813 -8.955 13.352 1.00 96.44 90 PRO A C 1
ATOM 689 O O . PRO A 1 90 ? -7.105 -7.756 13.386 1.00 96.44 90 PRO A O 1
ATOM 692 N N . LEU A 1 91 ? -5.633 -9.415 13.783 1.00 96.38 91 LEU A N 1
ATOM 693 C CA . LEU A 1 91 ? -4.550 -8.560 14.260 1.00 96.38 91 LEU A CA 1
ATOM 694 C C . LEU A 1 91 ? -4.107 -7.539 13.212 1.00 96.38 91 LEU A C 1
ATOM 696 O O . LEU A 1 91 ? -3.847 -6.389 13.560 1.00 96.38 91 LEU A O 1
ATOM 700 N N . LEU A 1 92 ? -4.065 -7.904 11.932 1.00 95.69 92 LEU A N 1
ATOM 701 C CA . LEU A 1 92 ? -3.607 -6.983 10.894 1.00 95.69 92 LEU A CA 1
ATOM 702 C C . LEU A 1 92 ? -4.638 -5.880 10.620 1.00 95.69 92 LEU A C 1
ATOM 704 O O . LEU A 1 92 ? -4.248 -4.725 10.451 1.00 95.69 92 LEU A O 1
ATOM 708 N N . LEU A 1 93 ? -5.941 -6.195 10.658 1.00 97.56 93 LEU A N 1
ATOM 709 C CA . LEU A 1 93 ? -6.998 -5.177 10.568 1.00 97.56 93 LEU A CA 1
ATOM 710 C C . LEU A 1 93 ? -6.945 -4.225 11.768 1.00 97.56 93 LEU A C 1
ATOM 712 O O . LEU A 1 93 ? -7.018 -3.007 11.595 1.00 97.56 93 LEU A O 1
ATOM 716 N N . PHE A 1 94 ? -6.763 -4.774 12.974 1.00 98.25 94 PHE A N 1
ATOM 717 C CA . PHE A 1 94 ? -6.596 -3.982 14.190 1.00 98.25 94 PHE A CA 1
ATOM 718 C C . PHE A 1 94 ? -5.430 -2.995 14.064 1.00 98.25 94 PHE A C 1
ATOM 720 O O . PHE A 1 94 ? -5.601 -1.811 14.345 1.00 98.25 94 PHE A O 1
ATOM 727 N N . LEU A 1 95 ? -4.254 -3.452 13.623 1.00 96.19 95 LEU A N 1
ATOM 728 C CA . LEU A 1 95 ? -3.063 -2.604 13.504 1.00 96.19 95 LEU A CA 1
ATOM 729 C C . LEU A 1 95 ? -3.208 -1.546 12.406 1.00 96.19 95 LEU A C 1
ATOM 731 O O . LEU A 1 95 ? -2.815 -0.399 12.627 1.00 96.19 95 LEU A O 1
ATOM 735 N N . ALA A 1 96 ? -3.790 -1.909 11.258 1.00 96.31 96 ALA A N 1
ATOM 736 C CA . ALA A 1 96 ? -4.034 -0.979 10.159 1.00 96.31 96 ALA A CA 1
ATOM 737 C C . ALA A 1 96 ? -4.952 0.173 10.599 1.00 96.31 96 ALA A C 1
ATOM 739 O O . ALA A 1 96 ? -4.608 1.338 10.404 1.00 96.31 96 ALA A O 1
ATOM 740 N N . ILE A 1 97 ? -6.066 -0.138 11.271 1.00 97.44 97 ILE A N 1
ATOM 741 C CA . ILE A 1 97 ? -6.966 0.886 11.814 1.00 97.44 97 ILE A CA 1
ATOM 742 C C . ILE A 1 97 ? -6.293 1.639 12.955 1.00 97.44 97 ILE A C 1
ATOM 744 O O . ILE A 1 97 ? -6.346 2.857 12.995 1.00 97.44 97 ILE A O 1
ATOM 748 N N . LEU A 1 98 ? -5.622 0.984 13.896 1.00 95.00 98 LEU A N 1
ATOM 749 C CA . LEU A 1 98 ? -5.031 1.711 15.020 1.00 95.00 98 LEU A CA 1
ATOM 750 C C . LEU A 1 98 ? -3.966 2.730 14.567 1.00 95.00 98 LEU A C 1
ATOM 752 O O . LEU A 1 98 ? -3.792 3.763 15.214 1.00 95.00 98 LEU A O 1
ATOM 756 N N . GLY A 1 99 ? -3.267 2.440 13.467 1.00 90.38 99 GLY A N 1
ATOM 757 C CA . GLY A 1 99 ? -2.224 3.290 12.899 1.00 90.38 99 GLY A CA 1
ATOM 758 C C . GLY A 1 99 ? -2.698 4.391 11.948 1.00 90.38 99 GLY A C 1
ATOM 759 O O . GLY A 1 99 ? -1.870 5.222 11.591 1.00 90.38 99 GLY A O 1
ATOM 760 N N . HIS A 1 100 ? -3.968 4.428 11.514 1.00 90.50 100 HIS A N 1
ATOM 761 C CA . HIS A 1 100 ? -4.378 5.234 10.344 1.00 90.50 100 HIS A CA 1
ATOM 762 C C . HIS A 1 100 ? -4.213 6.761 10.498 1.00 90.50 100 HIS A C 1
ATOM 764 O O . HIS A 1 100 ? -4.086 7.464 9.503 1.00 90.50 100 HIS A O 1
ATOM 770 N N . HIS A 1 101 ? -4.108 7.280 11.727 1.00 83.81 101 HIS A N 1
ATOM 771 C CA . HIS A 1 101 ? -3.785 8.696 11.995 1.00 83.81 101 HIS A CA 1
ATOM 772 C C . HIS A 1 101 ? -2.281 9.005 12.063 1.00 83.81 101 HIS A C 1
ATOM 774 O O . HIS A 1 101 ? -1.894 10.129 12.381 1.00 83.81 101 HIS A O 1
ATOM 780 N N . GLY A 1 102 ? -1.406 8.024 11.831 1.00 84.56 102 GLY A N 1
ATOM 781 C CA . GLY A 1 102 ? 0.033 8.192 12.014 1.00 84.56 102 GLY A CA 1
ATOM 782 C C . GLY A 1 102 ? 0.872 7.171 11.255 1.00 84.56 102 GLY A C 1
ATOM 783 O O . GLY A 1 102 ? 1.051 7.265 10.040 1.00 84.56 102 GLY A O 1
ATOM 784 N N . SER A 1 103 ? 1.481 6.249 11.992 1.00 85.69 103 SER A N 1
ATOM 785 C CA . SER A 1 103 ? 2.307 5.179 11.441 1.00 85.69 103 SER A CA 1
ATOM 786 C C . SER A 1 103 ? 1.839 3.825 11.948 1.00 85.69 103 SER A C 1
ATOM 788 O O . SER A 1 103 ? 1.285 3.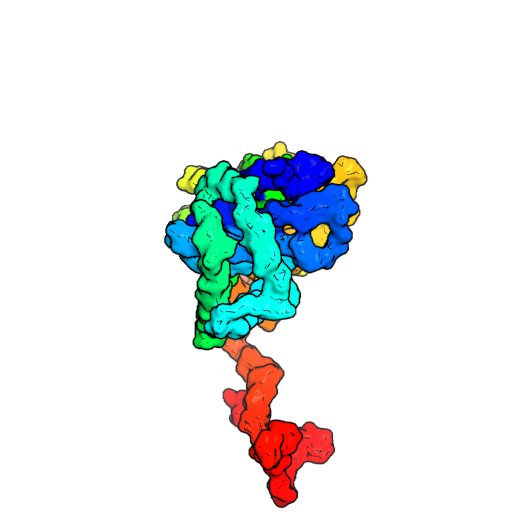712 13.046 1.00 85.69 103 SER A O 1
ATOM 790 N N . LEU A 1 104 ? 2.105 2.788 11.153 1.00 86.06 104 LEU A N 1
ATOM 791 C CA . LEU A 1 104 ? 1.879 1.409 11.545 1.00 86.06 104 LEU A CA 1
ATOM 792 C C . LEU A 1 104 ? 2.601 1.113 12.864 1.00 86.06 104 LEU A C 1
ATOM 794 O O . LEU A 1 104 ? 3.828 1.244 12.944 1.00 86.06 104 LEU A O 1
ATOM 798 N N . PRO A 1 105 ? 1.856 0.714 13.903 1.00 84.62 105 PRO A N 1
ATOM 799 C CA . PRO A 1 105 ? 2.460 0.309 15.152 1.00 84.62 105 PRO A CA 1
ATOM 800 C C . PRO A 1 105 ? 3.030 -1.105 15.053 1.00 84.62 105 PRO A C 1
ATOM 802 O O . PRO A 1 105 ? 2.550 -1.941 14.289 1.00 84.62 105 PRO A O 1
ATOM 805 N N . THR A 1 106 ? 3.998 -1.409 15.915 1.00 82.25 106 THR A N 1
ATOM 806 C CA . THR A 1 106 ? 4.319 -2.803 16.222 1.00 82.25 106 THR A CA 1
ATOM 807 C C . THR A 1 106 ? 3.234 -3.391 17.133 1.00 82.25 106 THR A C 1
ATOM 809 O O . THR A 1 106 ? 2.711 -2.667 17.991 1.00 82.25 106 THR A O 1
ATOM 812 N N . PRO A 1 107 ? 2.905 -4.691 17.004 1.00 84.88 107 PRO A N 1
ATOM 813 C CA . PRO A 1 107 ? 1.906 -5.339 17.855 1.00 84.88 107 PRO A CA 1
ATOM 814 C C . PRO A 1 107 ? 2.168 -5.113 19.353 1.00 84.88 107 PRO A C 1
ATOM 816 O O . PRO A 1 107 ? 1.303 -4.614 20.074 1.00 84.88 107 PRO A O 1
ATOM 819 N N . TRP A 1 108 ? 3.400 -5.360 19.805 1.00 81.19 108 TRP A N 1
ATOM 820 C CA . TRP A 1 108 ? 3.804 -5.268 21.217 1.00 81.19 108 TRP A CA 1
ATOM 821 C C . TRP A 1 108 ? 3.773 -3.850 21.782 1.00 81.19 108 TRP A C 1
ATOM 823 O O . TRP A 1 108 ? 3.536 -3.659 22.971 1.00 81.19 108 TRP A O 1
ATOM 833 N N . GLY A 1 109 ? 3.966 -2.838 20.932 1.00 80.00 109 GLY A N 1
ATOM 834 C CA . GLY A 1 109 ? 3.872 -1.440 21.346 1.00 80.00 109 GLY A CA 1
ATOM 835 C C . GLY A 1 109 ? 2.439 -0.985 21.634 1.00 80.00 109 GLY A C 1
ATOM 836 O O . GLY A 1 109 ? 2.246 0.073 22.234 1.00 80.00 109 GLY A O 1
ATOM 837 N N . LYS A 1 110 ? 1.424 -1.742 21.190 1.00 86.88 110 LYS A N 1
ATOM 838 C CA . LYS A 1 110 ? 0.004 -1.367 21.318 1.00 86.88 110 LYS A CA 1
ATOM 839 C C . LYS A 1 110 ? -0.859 -2.385 22.056 1.00 86.88 110 LYS A C 1
ATOM 841 O O . LYS A 1 110 ? -1.931 -2.004 22.527 1.00 86.88 110 LYS A O 1
ATOM 846 N N . LEU A 1 111 ? -0.392 -3.621 22.203 1.00 89.06 111 LEU A N 1
ATOM 847 C CA . LEU A 1 111 ? -1.062 -4.707 22.917 1.00 89.06 111 LEU A CA 1
ATOM 848 C C . LEU A 1 111 ? -0.243 -5.099 24.160 1.00 89.06 111 LEU A C 1
ATOM 850 O O . LEU A 1 111 ? 0.555 -6.031 24.107 1.00 89.06 111 LEU A O 1
ATOM 854 N N . PRO A 1 112 ? -0.395 -4.380 25.286 1.00 86.00 112 PRO A N 1
ATOM 855 C CA . PRO A 1 112 ? 0.370 -4.653 26.500 1.00 86.00 112 PRO A CA 1
ATOM 856 C C . PRO A 1 112 ? -0.050 -5.966 27.178 1.00 86.00 112 PRO A C 1
ATOM 858 O O . PRO A 1 112 ? -1.225 -6.342 27.181 1.00 86.00 112 PRO A O 1
ATOM 861 N N . LEU A 1 113 ? 0.902 -6.605 27.868 1.00 83.12 113 LEU A N 1
ATOM 862 C CA . LEU A 1 113 ? 0.731 -7.902 28.545 1.00 83.12 113 LEU A CA 1
ATOM 863 C C . LEU A 1 113 ? -0.385 -7.927 29.605 1.00 83.12 113 LEU A C 1
ATOM 865 O O . LEU A 1 113 ? -0.872 -8.995 29.974 1.00 83.12 113 LEU A O 1
ATOM 869 N N . GLU A 1 114 ? -0.829 -6.771 30.110 1.00 87.44 114 GLU A N 1
ATOM 870 C CA . GLU A 1 114 ? -1.973 -6.705 31.028 1.00 87.44 114 GLU A CA 1
ATOM 871 C C . GLU A 1 114 ? -3.263 -7.265 30.414 1.00 87.44 114 GLU A C 1
ATOM 873 O O . GLU A 1 114 ? -4.082 -7.831 31.142 1.00 87.44 114 GLU A O 1
ATOM 878 N N . LEU A 1 115 ? -3.412 -7.186 29.087 1.00 90.81 115 LEU A N 1
ATOM 879 C CA . LEU A 1 115 ? -4.543 -7.763 28.357 1.00 90.81 115 LEU A CA 1
ATOM 880 C C . LEU A 1 115 ? -4.613 -9.287 28.523 1.00 90.81 115 LEU A C 1
ATOM 882 O O . LEU A 1 115 ? -5.706 -9.847 28.632 1.00 90.81 115 LEU A O 1
ATOM 886 N N . LEU A 1 116 ? -3.466 -9.964 28.647 1.00 89.06 116 LEU A N 1
ATOM 887 C CA . LEU A 1 116 ? -3.399 -11.412 28.883 1.00 89.06 116 LEU A CA 1
ATOM 888 C C . LEU A 1 116 ? -4.012 -11.802 30.235 1.00 89.06 116 LEU A C 1
ATOM 890 O O . LEU A 1 116 ? -4.636 -12.862 30.364 1.00 89.06 116 LEU A O 1
ATOM 894 N N . LYS A 1 117 ? -3.929 -10.896 31.218 1.00 90.19 117 LYS A N 1
ATOM 895 C CA . LYS A 1 117 ? -4.552 -11.032 32.545 1.00 90.19 117 LYS A CA 1
ATOM 896 C C . LYS A 1 117 ? -6.067 -10.788 32.520 1.00 90.19 117 LYS A C 1
ATOM 898 O O . LYS A 1 117 ? -6.699 -10.862 33.567 1.00 90.19 117 LYS A O 1
ATOM 903 N N . GLY A 1 118 ? -6.655 -10.502 31.353 1.00 89.19 118 GLY A N 1
ATOM 904 C CA . GLY A 1 118 ? -8.094 -10.287 31.202 1.00 89.19 118 GLY A CA 1
ATOM 905 C C . GLY A 1 118 ? -8.569 -8.981 31.827 1.00 89.19 118 GLY A C 1
ATOM 906 O O . GLY A 1 118 ? -9.636 -8.951 32.430 1.00 89.19 118 GLY A O 1
ATOM 907 N N . ARG A 1 119 ? -7.779 -7.908 31.718 1.00 92.50 119 ARG A N 1
ATOM 908 C CA . ARG A 1 119 ? -8.175 -6.559 32.144 1.00 92.50 119 ARG A CA 1
ATOM 909 C C . ARG A 1 119 ? -7.635 -5.504 31.184 1.00 92.50 119 ARG A C 1
ATOM 911 O O . ARG A 1 119 ? -6.562 -5.687 30.614 1.00 92.50 119 ARG A O 1
ATOM 918 N N . PHE A 1 120 ? -8.359 -4.396 31.030 1.00 94.12 120 PHE A N 1
ATOM 919 C CA . PHE A 1 120 ? -7.864 -3.270 30.242 1.00 94.12 120 PHE A CA 1
ATOM 920 C C . PHE A 1 120 ? -6.721 -2.541 30.973 1.00 94.12 120 PHE A C 1
ATOM 922 O O . PHE A 1 120 ? -6.813 -2.337 32.190 1.00 94.12 120 PHE A O 1
ATOM 929 N N . PRO A 1 121 ? -5.666 -2.133 30.248 1.00 93.81 121 PRO A N 1
ATOM 930 C CA . PRO A 1 121 ? -4.594 -1.310 30.793 1.00 93.81 121 PRO A CA 1
ATOM 931 C C . PRO A 1 121 ? -5.083 0.046 31.302 1.00 93.81 121 PRO A C 1
ATOM 933 O O . PRO A 1 121 ? -6.053 0.606 30.794 1.00 93.81 121 PRO A O 1
ATOM 936 N N . LYS A 1 122 ? -4.373 0.610 32.284 1.00 92.50 122 LYS A N 1
ATOM 937 C CA . LYS A 1 122 ? -4.730 1.893 32.924 1.00 92.50 122 LYS A CA 1
ATOM 938 C C . LYS A 1 122 ? -4.018 3.118 32.334 1.00 92.50 122 LYS A C 1
ATOM 940 O O . LYS A 1 122 ? -4.060 4.195 32.927 1.00 92.50 122 LYS A O 1
ATOM 945 N N . GLU A 1 123 ? -3.400 2.971 31.167 1.00 91.62 123 GLU A N 1
ATOM 946 C CA . GLU A 1 123 ? -2.597 4.006 30.508 1.00 91.62 123 GLU A CA 1
ATOM 947 C C . GLU A 1 123 ? -3.041 4.248 29.061 1.00 91.62 123 GLU A C 1
ATOM 949 O O . GLU A 1 123 ? -3.678 3.400 28.433 1.00 91.62 123 GLU A O 1
ATOM 954 N N . GLY A 1 124 ? -2.699 5.423 28.523 1.00 91.75 124 GLY A N 1
ATOM 955 C CA . GLY A 1 124 ? -2.989 5.789 27.135 1.00 91.75 124 GLY A CA 1
ATOM 956 C C . GLY A 1 124 ? -4.469 5.636 26.760 1.00 91.75 124 GLY A C 1
ATOM 957 O O . GLY A 1 124 ? -5.358 5.884 27.574 1.00 91.75 124 GLY A O 1
ATOM 958 N N . ALA A 1 125 ? -4.735 5.233 25.514 1.00 93.69 125 ALA A N 1
ATOM 959 C CA . ALA A 1 125 ? -6.098 5.053 25.004 1.00 93.69 125 ALA A CA 1
ATOM 960 C C . ALA A 1 125 ? -6.866 3.928 25.718 1.00 93.69 125 ALA A C 1
ATOM 962 O O . ALA A 1 125 ? -8.087 3.990 25.844 1.00 93.69 125 ALA A O 1
ATOM 963 N N . TRP A 1 126 ? -6.157 2.935 26.258 1.00 96.56 126 TRP A N 1
ATOM 964 C CA . TRP A 1 126 ? -6.764 1.849 27.024 1.00 96.56 126 TRP A CA 1
ATOM 965 C C . TRP A 1 126 ? -7.431 2.336 28.314 1.00 96.56 126 TRP A C 1
ATOM 967 O O . TRP A 1 126 ? -8.472 1.802 28.689 1.00 96.56 126 TRP A O 1
ATOM 977 N N . LYS A 1 127 ? -6.887 3.387 28.948 1.00 96.62 127 LYS A N 1
ATOM 978 C CA . LYS A 1 127 ? -7.438 3.976 30.180 1.00 96.62 127 LYS A CA 1
ATOM 979 C C . LYS A 1 127 ? -8.883 4.450 30.012 1.00 96.62 127 LYS A C 1
ATOM 981 O O . LYS A 1 127 ? -9.683 4.302 30.931 1.00 96.62 127 LYS A O 1
ATOM 986 N N . VAL A 1 128 ? -9.191 5.053 28.866 1.00 97.50 128 VAL A N 1
ATOM 987 C CA . VAL A 1 128 ? -10.494 5.679 28.581 1.00 97.50 128 VAL A CA 1
ATOM 988 C C . VAL A 1 128 ? -11.445 4.772 27.805 1.00 97.50 128 VAL A C 1
ATOM 990 O O . VAL A 1 128 ? -12.650 5.015 27.802 1.00 97.50 128 VAL A O 1
ATOM 993 N N . LEU A 1 129 ? -10.931 3.696 27.201 1.00 97.62 129 LEU A N 1
ATOM 994 C CA . LEU A 1 129 ? -11.718 2.750 26.412 1.00 97.62 129 LEU A CA 1
ATOM 995 C C . LEU A 1 129 ? -12.977 2.231 27.140 1.00 97.62 129 LEU A C 1
ATOM 997 O O . LEU A 1 129 ? -14.034 2.235 26.512 1.00 97.62 129 LEU A O 1
ATOM 1001 N N . PRO A 1 130 ? -12.953 1.832 28.432 1.00 97.44 130 PRO A N 1
ATOM 1002 C CA . PRO A 1 130 ? -14.164 1.358 29.111 1.00 97.44 130 PRO A CA 1
ATOM 1003 C C . PRO A 1 130 ? -15.289 2.398 29.145 1.00 97.44 130 PRO A C 1
ATOM 1005 O O . PRO A 1 130 ? -16.460 2.057 28.983 1.00 97.44 130 PRO A O 1
ATOM 1008 N N . GLU A 1 131 ? -14.937 3.671 29.332 1.00 97.75 131 GLU A N 1
ATOM 1009 C CA . GLU A 1 131 ? -15.896 4.773 29.337 1.00 97.75 131 GLU A CA 1
ATOM 1010 C C . GLU A 1 131 ? -16.456 5.017 27.929 1.00 97.75 131 GLU A C 1
ATOM 1012 O O . GLU A 1 131 ? -17.667 5.165 27.761 1.00 97.75 131 GLU A O 1
ATOM 1017 N N . GLN A 1 132 ? -15.602 4.962 26.904 1.00 97.81 132 GLN A N 1
ATOM 1018 C CA . GLN A 1 132 ? -16.020 5.077 25.505 1.00 97.81 132 GLN A CA 1
ATOM 1019 C C . GLN A 1 132 ? -16.967 3.944 25.089 1.00 97.81 132 GLN A C 1
ATOM 1021 O O . GLN A 1 132 ? -18.003 4.213 24.485 1.00 97.81 132 GLN A O 1
ATOM 1026 N N . LEU A 1 133 ? -16.660 2.692 25.447 1.00 97.81 133 LEU A N 1
ATOM 1027 C CA . LEU A 1 133 ? -17.524 1.540 25.161 1.00 97.81 133 LEU A CA 1
ATOM 1028 C C . LEU A 1 133 ? -18.885 1.677 25.850 1.00 97.81 133 LEU A C 1
ATOM 1030 O O . LEU A 1 133 ? -19.918 1.458 25.220 1.00 97.81 133 LEU A O 1
ATOM 1034 N N . LYS A 1 134 ? -18.909 2.116 27.115 1.00 97.44 134 LYS A N 1
ATOM 1035 C CA . LYS A 1 134 ? -20.164 2.390 27.829 1.00 97.44 134 LYS A CA 1
ATOM 1036 C C . LYS A 1 134 ? -20.984 3.480 27.135 1.00 97.44 134 LYS A C 1
ATOM 1038 O O . LYS A 1 134 ? -22.198 3.342 27.017 1.00 97.44 134 LYS A O 1
ATOM 1043 N N . ALA A 1 135 ? -20.337 4.542 26.659 1.00 96.19 135 ALA A N 1
ATOM 1044 C CA . ALA A 1 135 ? -21.005 5.628 25.947 1.00 96.19 135 ALA A CA 1
ATOM 1045 C C . ALA A 1 135 ? -21.568 5.198 24.575 1.00 96.19 135 ALA A C 1
ATOM 1047 O O . ALA A 1 135 ? -22.552 5.772 24.115 1.00 96.19 135 ALA A O 1
ATOM 1048 N N . LEU A 1 136 ? -20.984 4.173 23.942 1.00 96.50 136 LEU A N 1
ATOM 1049 C CA . LEU A 1 136 ? -21.476 3.582 22.691 1.00 96.50 136 LEU A CA 1
ATOM 1050 C C . LEU A 1 136 ? -22.658 2.617 22.886 1.00 96.50 136 LEU A C 1
ATOM 1052 O O . LEU A 1 136 ? -23.317 2.283 21.909 1.00 96.50 136 LEU A O 1
ATOM 1056 N N . ALA A 1 137 ? -22.993 2.197 24.111 1.00 93.88 137 ALA A N 1
ATOM 1057 C CA . ALA A 1 137 ? -24.086 1.249 24.391 1.00 93.88 137 ALA A CA 1
ATOM 1058 C C . ALA A 1 137 ? -25.513 1.813 24.195 1.00 93.88 137 ALA A C 1
ATOM 1060 O O . ALA A 1 137 ? -26.492 1.214 24.641 1.00 93.88 137 ALA A O 1
ATOM 1061 N N . GLY A 1 138 ? -25.650 2.963 23.533 1.00 90.25 138 GLY A N 1
ATOM 1062 C CA . GLY A 1 138 ? -26.933 3.587 23.222 1.00 90.25 138 GLY A CA 1
ATOM 1063 C C . GLY A 1 138 ? -27.606 3.040 21.950 1.00 90.25 138 GLY A C 1
ATOM 1064 O O . GLY A 1 138 ? -26.946 2.466 21.080 1.00 90.25 138 GLY A O 1
ATOM 1065 N N . PRO A 1 139 ? -28.924 3.274 21.783 1.00 93.62 139 PRO A N 1
ATOM 1066 C CA . PRO A 1 139 ? -29.686 2.808 20.619 1.00 93.62 139 PRO A CA 1
ATOM 1067 C C . PRO A 1 139 ? -29.211 3.428 19.296 1.00 93.62 139 PRO A C 1
ATOM 1069 O O . PRO A 1 139 ? -29.271 2.771 18.259 1.00 93.62 139 PRO A O 1
ATOM 1072 N N . ASP A 1 140 ? -28.691 4.659 19.329 1.00 94.56 140 ASP A N 1
ATOM 1073 C CA . ASP A 1 140 ? -28.189 5.360 18.142 1.00 94.56 140 ASP A CA 1
ATOM 1074 C C . ASP A 1 140 ? -26.989 4.642 17.500 1.00 94.56 140 ASP A C 1
ATOM 1076 O O . ASP A 1 140 ? -26.924 4.514 16.278 1.00 94.56 140 ASP A O 1
ATOM 1080 N N . PHE A 1 141 ? -26.044 4.137 18.304 1.00 95.88 141 PHE A N 1
ATOM 1081 C CA . PHE A 1 141 ? -24.893 3.392 17.783 1.00 95.88 141 PHE A CA 1
ATOM 1082 C C . PHE A 1 141 ? -25.316 2.034 17.218 1.00 95.88 141 PHE A C 1
ATOM 1084 O O . PHE A 1 141 ? -24.853 1.638 16.151 1.00 95.88 141 PHE A O 1
ATOM 1091 N N . ARG A 1 142 ? -26.255 1.345 17.877 1.00 96.38 142 ARG A N 1
ATOM 1092 C CA . ARG A 1 142 ? -26.828 0.094 17.358 1.00 96.38 142 ARG A CA 1
ATOM 1093 C C . ARG A 1 142 ? -27.489 0.301 15.995 1.00 96.38 142 ARG A C 1
ATOM 1095 O O . ARG A 1 142 ? -27.241 -0.475 15.077 1.00 96.38 142 ARG A O 1
ATOM 1102 N N . ALA A 1 143 ? -28.268 1.374 15.850 1.00 96.50 143 ALA A N 1
ATOM 1103 C CA . ALA A 1 143 ? -28.891 1.746 14.584 1.00 96.50 143 ALA A CA 1
ATOM 1104 C C . ALA A 1 143 ? -27.849 2.072 13.497 1.00 96.50 143 ALA A C 1
ATOM 1106 O O . ALA A 1 143 ? -28.010 1.635 12.359 1.00 96.50 143 ALA A O 1
ATOM 1107 N N . LEU A 1 144 ? -26.761 2.776 13.844 1.00 97.00 144 LEU A N 1
ATOM 1108 C CA . LEU A 1 144 ? -25.635 3.026 12.935 1.00 97.00 144 LEU A CA 1
ATOM 1109 C C . LEU A 1 144 ? -25.022 1.712 12.429 1.00 97.00 144 LEU A C 1
ATOM 1111 O O . LEU A 1 144 ? -24.932 1.510 11.222 1.00 97.00 144 LEU A O 1
ATOM 1115 N N . VAL A 1 145 ? -24.626 0.817 13.338 1.00 97.25 145 VAL A N 1
ATOM 1116 C CA . VAL A 1 145 ? -23.969 -0.459 13.001 1.00 97.25 145 VAL A CA 1
ATOM 1117 C C . VAL A 1 145 ? -24.887 -1.339 12.143 1.00 97.25 145 VAL A C 1
ATOM 1119 O O . VAL A 1 145 ? -24.451 -1.875 11.123 1.00 97.25 145 VAL A O 1
ATOM 1122 N N . GLN A 1 146 ? -26.180 -1.403 12.475 1.00 96.31 146 GLN A N 1
ATOM 1123 C CA . GLN A 1 146 ? -27.176 -2.117 11.673 1.00 96.31 146 GLN A CA 1
ATOM 1124 C C . GLN A 1 146 ? -27.328 -1.513 10.268 1.00 96.31 146 GLN A C 1
ATOM 1126 O O . GLN A 1 146 ? -27.375 -2.251 9.284 1.00 96.31 146 GLN A O 1
ATOM 1131 N N . ALA A 1 147 ? -27.356 -0.183 10.144 1.00 96.62 147 ALA A N 1
ATOM 1132 C CA . ALA A 1 147 ? -27.442 0.500 8.852 1.00 96.62 147 ALA A CA 1
ATOM 1133 C C . ALA A 1 147 ? -26.188 0.311 7.976 1.00 96.62 147 ALA A C 1
ATOM 1135 O O . ALA A 1 147 ? -26.259 0.482 6.756 1.00 96.62 147 ALA A O 1
ATOM 1136 N N . LEU A 1 148 ? -25.043 -0.026 8.575 1.00 97.12 148 LEU A N 1
ATOM 1137 C CA . LEU A 1 148 ? -23.806 -0.390 7.874 1.00 97.12 148 LEU A CA 1
ATOM 1138 C C . LEU A 1 148 ? -23.752 -1.884 7.497 1.00 97.12 148 LEU A C 1
ATOM 1140 O O . LEU A 1 148 ? -22.822 -2.306 6.811 1.00 97.12 148 LEU A O 1
ATOM 1144 N N . GLY A 1 149 ? -24.741 -2.684 7.912 1.00 96.88 149 GLY A N 1
ATOM 1145 C CA . GLY A 1 149 ? -24.768 -4.127 7.666 1.00 96.88 149 GLY A CA 1
ATOM 1146 C C . GLY A 1 149 ? -23.685 -4.885 8.437 1.00 96.88 149 GLY A C 1
ATOM 1147 O O . GLY A 1 149 ? -23.155 -5.873 7.931 1.00 96.88 149 GLY A O 1
ATOM 1148 N N . LEU A 1 150 ? -23.318 -4.386 9.619 1.00 97.69 150 LEU A N 1
ATOM 1149 C CA . LEU A 1 150 ? -22.365 -5.013 10.531 1.00 97.69 150 LEU A CA 1
ATOM 1150 C C . LEU A 1 150 ? -23.110 -5.825 11.614 1.00 97.69 150 LEU A C 1
ATOM 1152 O O . LEU A 1 150 ? -24.286 -5.552 11.881 1.00 97.69 150 LEU A O 1
ATOM 1156 N N . PRO A 1 151 ? -22.452 -6.807 12.261 1.00 97.12 151 PRO A N 1
ATOM 1157 C CA . PRO A 1 151 ? -23.055 -7.588 13.340 1.00 97.12 151 PRO A CA 1
ATOM 1158 C C . PRO A 1 151 ? -23.528 -6.720 14.517 1.00 97.12 151 PRO A C 1
ATOM 1160 O O . PRO A 1 151 ? -22.916 -5.698 14.829 1.00 97.12 151 PRO A O 1
ATOM 1163 N N . ASP A 1 152 ? -24.590 -7.161 15.202 1.00 96.69 152 ASP A N 1
ATOM 1164 C CA . ASP A 1 152 ? -25.147 -6.475 16.376 1.00 96.69 152 ASP A CA 1
ATOM 1165 C C . ASP A 1 152 ? -24.057 -6.177 17.425 1.00 96.69 152 ASP A C 1
ATOM 1167 O O . ASP A 1 152 ? -23.437 -7.120 17.920 1.00 96.69 152 ASP A O 1
ATOM 1171 N N . PRO A 1 153 ? -23.804 -4.906 17.798 1.00 97.50 153 PRO A N 1
ATOM 1172 C CA . PRO A 1 153 ? -22.657 -4.555 18.630 1.00 97.50 153 PRO A CA 1
ATOM 1173 C C . PRO A 1 153 ? -22.827 -4.925 20.111 1.00 97.50 153 PRO A C 1
ATOM 1175 O O . PRO A 1 153 ? -21.871 -4.804 20.875 1.00 97.50 153 PRO A O 1
ATOM 1178 N N . THR A 1 154 ? -24.011 -5.362 20.552 1.00 97.19 154 THR A N 1
ATOM 1179 C CA . THR A 1 154 ? -24.291 -5.633 21.972 1.00 97.19 154 THR A CA 1
ATOM 1180 C C . THR A 1 154 ? -23.293 -6.606 22.624 1.00 97.19 154 THR A C 1
ATOM 1182 O O . THR A 1 154 ? -22.696 -6.214 23.628 1.00 97.19 154 THR A O 1
ATOM 1185 N N . PRO A 1 155 ? -22.980 -7.796 22.063 1.00 97.62 155 PRO A N 1
ATOM 1186 C CA . PRO A 1 155 ? -21.997 -8.702 22.668 1.00 97.62 155 PRO A CA 1
ATOM 1187 C C . PRO A 1 155 ? -20.594 -8.090 22.775 1.00 97.62 155 PRO A C 1
ATOM 1189 O O . PRO A 1 155 ? -19.875 -8.328 23.749 1.00 97.62 155 PRO A O 1
ATOM 1192 N N . PHE A 1 156 ? -20.202 -7.271 21.794 1.00 98.00 156 PHE A N 1
ATOM 1193 C CA . PHE A 1 156 ? -18.935 -6.543 21.821 1.00 98.00 156 PHE A CA 1
ATOM 1194 C C . PHE A 1 156 ? -18.871 -5.581 23.012 1.00 98.00 156 PHE A C 1
ATOM 1196 O O . PHE A 1 156 ? -17.913 -5.628 23.791 1.00 98.00 156 PHE A O 1
ATOM 1203 N N . LEU A 1 157 ? -19.909 -4.759 23.182 1.00 97.19 157 LEU A N 1
ATOM 1204 C CA . LEU A 1 157 ? -19.995 -3.742 24.234 1.00 97.19 157 LEU A CA 1
ATOM 1205 C C . LEU A 1 157 ? -20.165 -4.352 25.636 1.00 97.19 157 LEU A C 1
ATOM 1207 O O . LEU A 1 157 ? -19.670 -3.785 26.609 1.00 97.19 157 LEU A O 1
ATOM 1211 N N . GLU A 1 158 ? -20.791 -5.525 25.742 1.00 94.75 158 GLU A N 1
ATOM 1212 C CA . GLU A 1 158 ? -21.037 -6.247 27.002 1.00 94.75 158 GLU A CA 1
ATOM 1213 C C . GLU A 1 158 ? -19.895 -7.197 27.416 1.00 94.75 158 GLU A C 1
ATOM 1215 O O . GLU A 1 158 ? -20.030 -7.974 28.362 1.00 94.75 158 GLU A O 1
ATOM 1220 N N . GLY A 1 159 ? -18.737 -7.124 26.751 1.00 92.69 159 GLY A N 1
ATOM 1221 C CA . GLY A 1 159 ? -17.498 -7.737 27.242 1.00 92.69 159 GLY A CA 1
ATOM 1222 C C . GLY A 1 159 ? -16.683 -8.516 26.215 1.00 92.69 159 GLY A C 1
ATOM 1223 O O . GLY A 1 159 ? -15.531 -8.855 26.507 1.00 92.69 159 GLY A O 1
ATOM 1224 N N . GLU A 1 160 ? -17.198 -8.783 25.008 1.00 97.56 160 GLU A N 1
ATOM 1225 C CA . GLU A 1 160 ? -16.380 -9.427 23.968 1.00 97.56 160 GLU A CA 1
ATOM 1226 C C . GLU A 1 160 ? -15.229 -8.527 23.489 1.00 97.56 160 GLU A C 1
ATOM 1228 O O . GLU A 1 160 ? -14.194 -9.062 23.094 1.00 97.56 160 GLU A O 1
ATOM 1233 N N . ALA A 1 161 ? -15.311 -7.198 23.644 1.00 97.75 161 ALA A N 1
ATOM 1234 C CA . ALA A 1 161 ? -14.192 -6.289 23.367 1.00 97.75 161 ALA A CA 1
ATOM 1235 C C . ALA A 1 161 ? -12.904 -6.670 24.126 1.00 97.75 161 ALA A C 1
ATOM 1237 O O . ALA A 1 161 ? -11.810 -6.662 23.559 1.00 97.75 161 ALA A O 1
ATOM 1238 N N . LEU A 1 162 ? -13.021 -7.063 25.401 1.00 97.12 162 LEU A N 1
ATOM 1239 C CA . LEU A 1 162 ? -11.876 -7.494 26.208 1.00 97.12 162 LEU A CA 1
ATOM 1240 C C . LEU A 1 162 ? -11.363 -8.877 25.786 1.00 97.12 162 LEU A C 1
ATOM 1242 O O . LEU A 1 162 ? -10.155 -9.115 25.799 1.00 97.12 162 LEU A O 1
ATOM 1246 N N . LYS A 1 163 ? -12.266 -9.780 25.381 1.00 97.00 163 LYS A N 1
ATOM 1247 C CA . LYS A 1 163 ? -11.896 -11.104 24.855 1.00 97.00 163 LYS A CA 1
ATOM 1248 C C . LYS A 1 163 ? -11.095 -10.972 23.559 1.00 97.00 163 LYS A C 1
ATOM 1250 O O . LYS A 1 163 ? -10.060 -11.618 23.427 1.00 97.00 163 LYS A O 1
ATOM 1255 N N . VAL A 1 164 ? -11.533 -10.096 22.654 1.00 97.56 164 VAL A N 1
ATOM 1256 C CA . VAL A 1 164 ? -10.833 -9.782 21.399 1.00 97.56 164 VAL A CA 1
ATOM 1257 C C . VAL A 1 164 ? -9.473 -9.169 21.696 1.00 97.56 164 VAL A C 1
ATOM 1259 O O . VAL A 1 164 ? -8.471 -9.670 21.201 1.00 97.56 164 VAL A O 1
ATOM 1262 N N . ALA A 1 165 ? -9.404 -8.155 22.564 1.00 97.62 165 ALA A N 1
ATOM 1263 C CA . ALA A 1 165 ? -8.134 -7.532 22.935 1.00 97.62 165 ALA A CA 1
ATOM 1264 C C . ALA A 1 165 ? -7.135 -8.545 23.527 1.00 97.62 165 ALA A C 1
ATOM 1266 O O . ALA A 1 165 ? -5.952 -8.518 23.190 1.00 97.62 165 ALA A O 1
ATOM 1267 N N . LYS A 1 166 ? -7.609 -9.479 24.364 1.00 96.56 166 LYS A N 1
ATOM 1268 C CA . LYS A 1 166 ? -6.792 -10.578 24.893 1.00 96.56 166 LYS A CA 1
ATOM 1269 C C . LYS A 1 166 ? -6.322 -11.536 23.795 1.00 96.56 166 LYS A C 1
ATOM 1271 O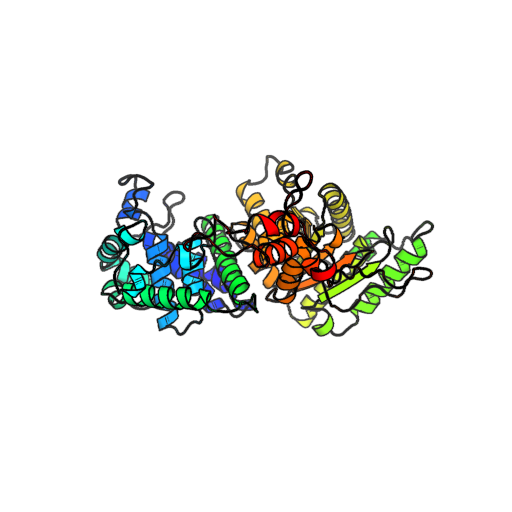 O . LYS A 1 166 ? -5.159 -11.922 23.810 1.00 96.56 166 LYS A O 1
ATOM 1276 N N . ALA A 1 167 ? -7.193 -11.914 22.859 1.00 96.00 167 ALA A N 1
ATOM 1277 C CA . ALA A 1 167 ? -6.833 -12.785 21.739 1.00 96.00 167 ALA A CA 1
ATOM 1278 C C . ALA A 1 167 ? -5.770 -12.140 20.835 1.00 96.00 167 ALA A C 1
ATOM 1280 O O . ALA A 1 167 ? -4.779 -12.782 20.506 1.00 96.00 167 ALA A O 1
ATOM 1281 N N . LEU A 1 168 ? -5.928 -10.851 20.520 1.00 96.25 168 LEU A N 1
ATOM 1282 C CA . LEU A 1 168 ? -4.941 -10.078 19.766 1.00 96.25 168 LEU A CA 1
ATOM 1283 C C . LEU A 1 168 ? -3.597 -10.000 20.496 1.00 96.25 168 LEU A C 1
ATOM 1285 O O . LEU A 1 168 ? -2.552 -10.142 19.871 1.00 96.25 168 LEU A O 1
ATOM 1289 N N . ALA A 1 169 ? -3.611 -9.791 21.815 1.00 93.19 169 ALA A N 1
ATOM 1290 C CA . ALA A 1 169 ? -2.392 -9.768 22.618 1.00 93.19 169 ALA A CA 1
ATOM 1291 C C . ALA A 1 169 ? -1.685 -11.133 22.647 1.00 93.19 169 ALA A C 1
ATOM 1293 O O . ALA A 1 169 ? -0.463 -11.164 22.590 1.00 93.19 169 ALA A O 1
ATOM 1294 N N . LEU A 1 170 ? -2.431 -12.244 22.694 1.00 90.88 170 LEU A N 1
ATOM 1295 C CA . LEU A 1 170 ? -1.865 -13.596 22.591 1.00 90.88 170 LEU A CA 1
ATOM 1296 C C . LEU A 1 170 ? -1.229 -13.843 21.219 1.00 90.88 170 LEU A C 1
ATOM 1298 O O . LEU A 1 170 ? -0.132 -14.382 21.141 1.00 90.88 170 LEU A O 1
ATOM 1302 N N . GLU A 1 171 ? -1.906 -13.438 20.143 1.00 90.75 171 GLU A N 1
ATOM 1303 C CA . GLU A 1 171 ? -1.369 -13.545 18.784 1.00 90.75 171 GLU A CA 1
ATOM 1304 C C . GLU A 1 171 ? -0.103 -12.696 18.621 1.00 90.75 171 GLU A C 1
ATOM 1306 O O . GLU A 1 171 ? 0.888 -13.172 18.077 1.00 90.75 171 GLU A O 1
ATOM 1311 N N . ALA A 1 172 ? -0.108 -11.466 19.146 1.00 87.06 172 ALA A N 1
ATOM 1312 C CA . ALA A 1 172 ? 1.060 -10.596 19.158 1.00 87.06 172 ALA A CA 1
ATOM 1313 C C . ALA A 1 172 ? 2.228 -11.223 19.932 1.00 87.06 172 ALA A C 1
ATOM 1315 O O . ALA A 1 172 ? 3.337 -11.262 19.413 1.00 87.06 172 ALA A O 1
ATOM 1316 N N . ASP A 1 173 ? 1.995 -11.725 21.144 1.00 83.50 173 ASP A N 1
ATOM 1317 C CA . ASP A 1 173 ? 3.013 -12.386 21.972 1.00 83.50 173 ASP A CA 1
ATOM 1318 C C . ASP A 1 173 ? 3.655 -13.569 21.227 1.00 83.50 173 ASP A C 1
ATOM 1320 O O . ASP A 1 173 ? 4.875 -13.629 21.093 1.00 83.50 173 ASP A O 1
ATOM 1324 N N . ALA A 1 174 ? 2.834 -14.405 20.583 1.00 83.25 174 ALA A N 1
ATOM 1325 C CA . ALA A 1 174 ? 3.290 -15.549 19.793 1.00 83.25 174 ALA A CA 1
ATOM 1326 C C . ALA A 1 174 ? 4.133 -15.184 18.553 1.00 83.25 174 ALA A C 1
ATOM 1328 O O . ALA A 1 174 ? 4.789 -16.060 17.989 1.00 83.25 174 ALA A O 1
ATOM 1329 N N . LEU A 1 175 ? 4.118 -13.924 18.096 1.00 79.00 175 LEU A N 1
ATOM 1330 C CA . LEU A 1 175 ? 4.983 -13.458 17.006 1.00 79.00 175 LEU A CA 1
ATOM 1331 C C . LEU A 1 175 ? 6.434 -13.215 17.453 1.00 79.00 175 LEU A C 1
ATOM 1333 O O . LEU A 1 175 ? 7.302 -13.161 16.587 1.00 79.00 175 LEU A O 1
ATOM 1337 N N . LEU A 1 176 ? 6.717 -13.044 18.754 1.00 70.94 176 LEU A N 1
ATOM 1338 C CA . LEU A 1 176 ? 8.094 -12.835 19.247 1.00 70.94 176 LEU A CA 1
ATOM 1339 C C . LEU A 1 176 ? 8.957 -14.081 19.082 1.00 70.94 176 LEU A C 1
ATOM 1341 O O . LEU A 1 176 ? 10.148 -13.972 18.799 1.00 70.94 176 LEU A O 1
ATOM 1345 N N . ASP A 1 177 ? 8.333 -15.243 19.245 1.00 68.06 177 ASP A N 1
ATOM 1346 C CA . ASP A 1 177 ? 9.000 -16.542 19.243 1.00 68.06 177 ASP A CA 1
ATOM 1347 C C . ASP A 1 177 ? 9.075 -17.169 17.838 1.00 68.06 177 ASP A C 1
ATOM 1349 O O . ASP A 1 177 ? 9.620 -18.259 17.668 1.00 68.06 177 ASP A O 1
ATOM 1353 N N . GLN A 1 178 ? 8.525 -16.502 16.814 1.00 66.50 178 GLN A N 1
ATOM 1354 C CA . GLN A 1 178 ? 8.576 -16.973 15.429 1.00 66.50 178 GLN A CA 1
ATOM 1355 C C . GLN A 1 178 ? 9.861 -16.492 14.750 1.00 66.50 178 GLN A C 1
ATOM 1357 O O . GLN A 1 178 ? 10.094 -15.291 14.607 1.00 66.50 178 GLN A O 1
ATOM 1362 N N . GLU A 1 179 ? 10.674 -17.429 14.257 1.00 59.50 179 GLU A N 1
ATOM 1363 C CA . GLU A 1 179 ? 11.738 -17.099 13.310 1.00 59.50 179 GLU A CA 1
ATOM 1364 C C . GLU A 1 179 ? 11.097 -16.568 12.017 1.00 59.50 179 GLU A C 1
ATOM 1366 O O . GLU A 1 179 ? 10.373 -17.268 11.310 1.00 59.50 179 GLU A O 1
ATOM 1371 N N . GLY A 1 180 ? 11.292 -15.275 11.745 1.00 59.53 180 GLY A N 1
ATOM 1372 C CA . GLY A 1 180 ? 10.696 -14.610 10.591 1.00 59.53 180 GLY A CA 1
ATOM 1373 C C . GLY A 1 180 ? 11.351 -15.049 9.283 1.00 59.53 180 GLY A C 1
ATOM 1374 O O . GLY A 1 180 ? 12.344 -14.455 8.867 1.00 59.53 180 GLY A O 1
ATOM 1375 N N . GLU A 1 181 ? 10.783 -16.053 8.615 1.00 59.09 181 GLU A N 1
ATOM 1376 C CA . GLU A 1 181 ? 11.252 -16.502 7.293 1.00 59.09 181 GLU A CA 1
ATOM 1377 C C . GLU A 1 181 ? 10.500 -15.849 6.115 1.00 59.09 181 GLU A C 1
ATOM 1379 O O . GLU A 1 181 ? 10.993 -15.872 4.986 1.00 59.09 181 GLU A O 1
ATOM 1384 N N . ASP A 1 182 ? 9.337 -15.228 6.357 1.00 77.25 182 ASP A N 1
ATOM 1385 C CA . ASP A 1 182 ? 8.458 -14.693 5.308 1.00 77.25 182 ASP A CA 1
ATOM 1386 C C . ASP A 1 182 ? 7.915 -13.283 5.624 1.00 77.25 182 ASP A C 1
ATOM 1388 O O . ASP A 1 182 ? 7.563 -12.948 6.755 1.00 77.25 182 ASP A O 1
ATOM 1392 N N . LEU A 1 183 ? 7.831 -12.444 4.587 1.00 88.00 183 LEU A N 1
ATOM 1393 C CA . LEU A 1 183 ? 7.334 -11.064 4.626 1.00 88.00 183 LEU A CA 1
ATOM 1394 C C . LEU A 1 183 ? 5.844 -10.954 4.253 1.00 88.00 183 LEU A C 1
ATOM 1396 O O . LEU A 1 183 ? 5.331 -9.842 4.116 1.00 88.00 183 LEU A O 1
ATOM 1400 N N . SER A 1 184 ? 5.124 -12.067 4.090 1.00 88.00 184 SER A N 1
ATOM 1401 C CA . SER A 1 184 ? 3.697 -12.060 3.732 1.00 88.00 184 SER A CA 1
ATOM 1402 C C . SER A 1 184 ? 2.825 -11.259 4.704 1.00 88.00 184 SER A C 1
ATOM 1404 O O . SER A 1 184 ? 2.032 -10.428 4.260 1.00 88.00 184 SER A O 1
ATOM 1406 N N . ARG A 1 185 ? 2.995 -11.432 6.024 1.00 88.75 185 ARG A N 1
ATOM 1407 C CA . ARG A 1 185 ? 2.263 -10.651 7.046 1.00 88.75 185 ARG A CA 1
ATOM 1408 C C . ARG A 1 185 ? 2.587 -9.164 6.988 1.00 88.75 185 ARG A C 1
ATOM 1410 O O . ARG A 1 185 ? 1.676 -8.345 7.089 1.00 88.75 185 ARG A O 1
ATOM 1417 N N . HIS A 1 186 ? 3.861 -8.825 6.772 1.00 89.94 186 HIS A N 1
ATOM 1418 C CA . HIS A 1 186 ? 4.296 -7.442 6.560 1.00 89.94 186 HIS A CA 1
ATOM 1419 C C . HIS A 1 186 ? 3.555 -6.822 5.376 1.00 89.94 186 HIS A C 1
ATOM 1421 O O . HIS A 1 186 ? 2.892 -5.797 5.524 1.00 89.94 186 HIS A O 1
ATOM 1427 N N . PHE A 1 187 ? 3.596 -7.477 4.215 1.00 92.94 187 PHE A N 1
ATOM 1428 C CA . PHE A 1 187 ? 2.943 -6.967 3.016 1.00 92.94 187 PHE A CA 1
ATOM 1429 C C . PHE A 1 187 ? 1.422 -6.930 3.134 1.00 92.94 187 PHE A C 1
ATOM 1431 O O . PHE A 1 187 ? 0.812 -5.976 2.661 1.00 92.94 187 PHE A O 1
ATOM 1438 N N . ARG A 1 188 ? 0.801 -7.908 3.798 1.00 93.88 188 ARG A N 1
ATOM 1439 C CA . ARG A 1 188 ? -0.645 -7.894 4.036 1.00 93.88 188 ARG A CA 1
ATOM 1440 C C . ARG A 1 188 ? -1.046 -6.720 4.923 1.00 93.88 188 ARG A C 1
ATOM 1442 O O . ARG A 1 188 ? -1.935 -5.971 4.539 1.00 93.88 188 ARG A O 1
ATOM 1449 N N . LEU A 1 189 ? -0.360 -6.501 6.046 1.00 93.88 189 LEU A N 1
ATOM 1450 C CA . LEU A 1 189 ? -0.591 -5.331 6.898 1.00 93.88 189 LEU A CA 1
ATOM 1451 C C . LEU A 1 189 ? -0.377 -4.025 6.129 1.00 93.88 189 LEU A C 1
ATOM 1453 O O . LEU A 1 189 ? -1.207 -3.121 6.194 1.00 93.88 189 LEU A O 1
ATOM 1457 N N . ALA A 1 190 ? 0.723 -3.939 5.383 1.00 94.00 190 ALA A N 1
ATOM 1458 C CA . ALA A 1 190 ? 1.060 -2.760 4.607 1.00 94.00 190 ALA A CA 1
ATOM 1459 C C . ALA A 1 190 ? 0.020 -2.476 3.512 1.00 94.00 190 ALA A C 1
ATOM 1461 O O . ALA A 1 190 ? -0.298 -1.313 3.296 1.00 94.00 190 ALA A O 1
ATOM 1462 N N . LEU A 1 191 ? -0.547 -3.500 2.862 1.00 95.50 191 LEU A N 1
ATOM 1463 C CA . LEU A 1 191 ? -1.628 -3.360 1.879 1.00 95.50 191 LEU A CA 1
ATOM 1464 C C . LEU A 1 191 ? -2.933 -2.883 2.518 1.00 95.50 191 LEU A C 1
ATOM 1466 O O . LEU A 1 191 ? -3.528 -1.930 2.023 1.00 95.50 191 LEU A O 1
ATOM 1470 N N . LEU A 1 192 ? -3.345 -3.501 3.630 1.00 96.19 192 LEU A N 1
ATOM 1471 C CA . LEU A 1 192 ? -4.527 -3.092 4.396 1.00 96.19 192 LEU A CA 1
ATOM 1472 C C . LEU A 1 192 ? -4.422 -1.620 4.821 1.00 96.19 192 LEU A C 1
ATOM 1474 O O . LEU A 1 192 ? -5.340 -0.831 4.617 1.00 96.19 192 LEU A O 1
ATOM 1478 N N . TYR A 1 193 ? -3.261 -1.238 5.349 1.00 95.50 193 TYR A N 1
ATOM 1479 C CA . TYR A 1 193 ? -2.964 0.133 5.744 1.00 95.50 193 TYR A CA 1
ATOM 1480 C C . TYR A 1 193 ? -2.922 1.099 4.557 1.00 95.50 193 TYR A C 1
ATOM 1482 O O . TYR A 1 193 ? -3.501 2.179 4.612 1.00 95.50 193 TYR A O 1
ATOM 1490 N N . SER A 1 194 ? -2.258 0.697 3.471 1.00 95.19 194 SER A N 1
ATOM 1491 C CA . SER A 1 194 ? -2.151 1.459 2.226 1.00 95.19 194 SER A CA 1
ATOM 1492 C C . SER A 1 194 ? -3.524 1.813 1.661 1.00 95.19 194 SER A C 1
ATOM 1494 O O . SER A 1 194 ? -3.785 2.986 1.399 1.00 95.19 194 SER A O 1
ATOM 1496 N N . ALA A 1 195 ? -4.393 0.808 1.525 1.00 95.81 195 ALA A N 1
ATOM 1497 C CA . ALA A 1 195 ? -5.732 0.964 0.980 1.00 95.81 195 ALA A CA 1
ATOM 1498 C C . ALA A 1 195 ? -6.629 1.797 1.901 1.00 95.81 195 ALA A C 1
ATOM 1500 O O . ALA A 1 195 ? -7.335 2.668 1.407 1.00 95.81 195 ALA A O 1
ATOM 1501 N N . LEU A 1 196 ? -6.570 1.588 3.225 1.00 96.62 196 LEU A N 1
ATOM 1502 C CA . LEU A 1 196 ? -7.347 2.384 4.181 1.00 96.62 196 LEU A CA 1
ATOM 1503 C C . LEU A 1 196 ? -6.966 3.867 4.120 1.00 96.62 196 LEU A C 1
ATOM 1505 O O . LEU A 1 196 ? -7.846 4.717 4.033 1.00 96.62 196 LEU A O 1
ATOM 1509 N N . LEU A 1 197 ? -5.667 4.176 4.134 1.00 93.25 197 LEU A N 1
ATOM 1510 C CA . LEU A 1 197 ? -5.194 5.557 4.079 1.00 93.25 197 LEU A CA 1
ATOM 1511 C C . LEU A 1 197 ? -5.579 6.266 2.774 1.00 93.25 197 LEU A C 1
ATOM 1513 O O . LEU A 1 197 ? -5.849 7.466 2.797 1.00 93.25 197 LEU A O 1
ATOM 1517 N N . ASP A 1 198 ? -5.544 5.562 1.639 1.00 93.31 198 ASP A N 1
ATOM 1518 C CA . ASP A 1 198 ? -5.962 6.153 0.365 1.00 93.31 198 ASP A CA 1
ATOM 1519 C C . ASP A 1 198 ? -7.486 6.312 0.293 1.00 93.31 198 ASP A C 1
ATOM 1521 O O . ASP A 1 198 ? -7.988 7.384 -0.034 1.00 93.31 198 ASP A O 1
ATOM 1525 N N . ALA A 1 199 ? -8.235 5.280 0.686 1.00 95.19 199 ALA A N 1
ATOM 1526 C CA . ALA A 1 199 ? -9.693 5.297 0.714 1.00 95.19 199 ALA A CA 1
ATOM 1527 C C . ALA A 1 199 ? -10.253 6.419 1.601 1.00 95.19 199 ALA A C 1
ATOM 1529 O O . ALA A 1 199 ? -11.140 7.152 1.160 1.00 95.19 199 ALA A O 1
ATOM 1530 N N . ASP A 1 200 ? -9.713 6.584 2.813 1.00 93.94 200 ASP A N 1
ATOM 1531 C CA . ASP A 1 200 ? -10.093 7.659 3.735 1.00 93.94 200 ASP A CA 1
ATOM 1532 C C . ASP A 1 200 ? -9.833 9.027 3.106 1.00 93.94 200 ASP A C 1
ATOM 1534 O O . ASP A 1 200 ? -10.727 9.868 3.029 1.00 93.94 200 ASP A O 1
ATOM 1538 N N . ARG A 1 201 ? -8.643 9.232 2.534 1.00 90.06 201 ARG A N 1
ATOM 1539 C CA . ARG A 1 201 ? -8.291 10.527 1.949 1.00 90.06 201 ARG A CA 1
ATOM 1540 C C . ARG A 1 201 ? -9.097 10.855 0.691 1.00 90.06 201 ARG A C 1
ATOM 1542 O O . ARG A 1 201 ? -9.487 12.008 0.507 1.00 90.06 201 ARG A O 1
ATOM 1549 N N . ARG A 1 202 ? -9.381 9.867 -0.160 1.00 90.69 202 ARG A N 1
ATOM 1550 C CA . ARG A 1 202 ? -10.231 10.027 -1.351 1.00 90.69 202 ARG A CA 1
ATOM 1551 C C . ARG A 1 202 ? -11.673 10.327 -0.990 1.00 90.69 202 ARG A C 1
ATOM 1553 O O . ARG A 1 202 ? -12.247 11.257 -1.553 1.00 90.69 202 ARG A O 1
ATOM 1560 N N . GLN A 1 203 ? -12.238 9.607 -0.023 1.00 93.31 203 GLN A N 1
ATOM 1561 C CA . GLN A 1 203 ? -13.560 9.925 0.510 1.00 93.31 203 GLN A CA 1
ATOM 1562 C C . GLN A 1 203 ? -13.561 11.325 1.131 1.00 93.31 203 GLN A C 1
ATOM 1564 O O . GLN A 1 203 ? -14.466 12.125 0.877 1.00 93.31 203 GLN A O 1
ATOM 1569 N N . ALA A 1 204 ? -12.504 11.657 1.877 1.00 87.44 204 ALA A N 1
ATOM 1570 C CA . ALA A 1 204 ? -12.363 12.943 2.523 1.00 87.44 204 ALA A CA 1
ATOM 1571 C C . ALA A 1 204 ? -12.351 14.097 1.502 1.00 87.44 204 ALA A C 1
ATOM 1573 O O . ALA A 1 204 ? -13.095 15.071 1.648 1.00 87.44 204 ALA A O 1
ATOM 1574 N N . GLY A 1 205 ? -11.548 13.970 0.448 1.00 85.94 205 GLY A N 1
ATOM 1575 C CA . GLY A 1 205 ? -11.420 14.958 -0.623 1.00 85.94 205 GLY A CA 1
ATOM 1576 C C . GLY A 1 205 ? -12.489 14.866 -1.716 1.00 85.94 205 GLY A C 1
ATOM 1577 O O . GLY A 1 205 ? -12.485 15.695 -2.620 1.00 85.94 205 GLY A O 1
ATOM 1578 N N . ARG A 1 206 ? -13.389 13.871 -1.669 1.00 86.25 206 ARG A N 1
ATOM 1579 C CA . ARG A 1 206 ? -14.320 13.519 -2.763 1.00 86.25 206 ARG A CA 1
ATOM 1580 C C . ARG A 1 206 ? -13.602 13.312 -4.106 1.00 86.25 206 ARG A C 1
ATOM 1582 O O . ARG A 1 206 ? -14.114 13.686 -5.159 1.00 86.25 206 ARG A O 1
ATOM 1589 N N . VAL A 1 207 ? -12.414 12.710 -4.058 1.00 85.12 207 VAL A N 1
ATOM 1590 C CA . VAL A 1 207 ? -11.554 12.473 -5.223 1.00 85.12 207 VAL A CA 1
ATOM 1591 C C . VAL A 1 207 ? -11.705 11.020 -5.677 1.00 85.12 207 VAL A C 1
ATOM 1593 O O . VAL A 1 207 ? -11.293 10.116 -4.948 1.00 85.12 207 VAL A O 1
ATOM 1596 N N . PRO A 1 208 ? -12.279 10.751 -6.862 1.00 85.31 208 PRO A N 1
ATOM 1597 C CA . PRO A 1 208 ? -12.384 9.389 -7.369 1.00 85.31 208 PRO A CA 1
ATOM 1598 C C . PRO A 1 208 ? -11.007 8.830 -7.784 1.00 85.31 208 PRO A C 1
ATOM 1600 O O . PRO A 1 208 ? -10.066 9.592 -8.021 1.00 85.31 208 PRO A O 1
ATOM 1603 N N . PRO A 1 209 ? -10.866 7.499 -7.905 1.00 84.19 209 PRO A N 1
ATOM 1604 C CA . PRO A 1 209 ? -9.717 6.876 -8.549 1.00 84.19 209 PRO A CA 1
ATOM 1605 C C . PRO A 1 209 ? -9.535 7.384 -9.989 1.00 84.19 209 PRO A C 1
ATOM 1607 O O . PRO A 1 209 ? -10.530 7.662 -10.671 1.00 84.19 209 PRO A O 1
ATOM 1610 N N . PRO A 1 210 ? -8.289 7.502 -10.481 1.00 82.56 210 PRO A N 1
ATOM 1611 C CA . PRO A 1 210 ? -8.033 7.936 -11.848 1.00 82.56 210 PRO A CA 1
ATOM 1612 C C . PRO A 1 210 ? -8.616 6.940 -12.858 1.00 82.56 210 PRO A C 1
ATOM 1614 O O . PRO A 1 210 ? -8.617 5.727 -12.645 1.00 82.56 210 PRO A O 1
ATOM 1617 N N . SER A 1 211 ? -9.080 7.456 -13.997 1.00 82.00 211 SER A N 1
ATOM 1618 C CA . SER A 1 211 ? -9.475 6.604 -15.121 1.00 82.00 211 SER A CA 1
ATOM 1619 C C . SER A 1 211 ? -8.235 6.088 -15.861 1.00 82.00 211 SER A C 1
ATOM 1621 O O . SER A 1 211 ? -7.335 6.889 -16.126 1.00 82.00 211 SER A O 1
ATOM 1623 N N . PRO A 1 212 ? -8.184 4.797 -16.241 1.00 84.81 212 PRO A N 1
ATOM 1624 C CA . PRO A 1 212 ? -7.069 4.251 -17.007 1.00 84.81 212 PRO A CA 1
ATOM 1625 C C . PRO A 1 212 ? -6.876 4.984 -18.341 1.00 84.81 212 PRO A C 1
ATOM 1627 O O . PRO A 1 212 ? -7.828 5.149 -19.108 1.00 84.81 212 PRO A O 1
ATOM 1630 N N . ALA A 1 213 ? -5.639 5.370 -18.653 1.00 89.00 213 ALA A N 1
ATOM 1631 C CA . ALA A 1 213 ? -5.277 6.063 -19.888 1.00 89.00 213 ALA A CA 1
ATOM 1632 C C . ALA A 1 213 ? -4.294 5.216 -20.729 1.00 89.00 213 ALA A C 1
ATOM 1634 O O . ALA A 1 213 ? -3.097 5.126 -20.436 1.00 89.00 213 ALA A O 1
ATOM 1635 N N . PRO A 1 214 ? -4.760 4.516 -21.778 1.00 91.00 214 PRO A N 1
ATOM 1636 C CA . PRO A 1 214 ? -3.896 3.681 -22.608 1.00 91.00 214 PRO A CA 1
ATOM 1637 C C . PRO A 1 214 ? -2.766 4.469 -23.286 1.00 91.00 214 PRO A C 1
ATOM 1639 O O . PRO A 1 214 ? -2.920 5.615 -23.683 1.00 91.00 214 PRO A O 1
ATOM 1642 N N . ILE A 1 215 ? -1.624 3.805 -23.458 1.00 94.81 215 ILE A N 1
ATOM 1643 C CA . ILE A 1 215 ? -0.428 4.331 -24.125 1.00 94.81 215 ILE A CA 1
ATOM 1644 C C . ILE A 1 215 ? -0.085 3.285 -25.185 1.00 94.81 215 ILE A C 1
ATOM 1646 O O . ILE A 1 215 ? 0.087 2.124 -24.801 1.00 94.81 215 ILE A O 1
ATOM 1650 N N . PRO A 1 216 ? -0.011 3.647 -26.477 1.00 94.00 216 PRO A N 1
ATOM 1651 C CA . PRO A 1 216 ? 0.329 2.701 -27.534 1.00 94.00 216 PRO A CA 1
ATOM 1652 C C . PRO A 1 216 ? 1.707 2.073 -27.305 1.00 94.00 216 PRO A C 1
ATOM 1654 O O . PRO A 1 216 ? 2.661 2.780 -26.964 1.00 94.00 216 PRO A O 1
ATOM 1657 N N . SER A 1 217 ? 1.850 0.770 -27.557 1.00 93.31 217 SER A N 1
ATOM 1658 C CA . SER A 1 217 ? 3.157 0.094 -27.474 1.00 93.31 217 SER A CA 1
ATOM 1659 C C . SER A 1 217 ? 4.197 0.706 -28.417 1.00 93.31 217 SER A C 1
ATOM 1661 O O . SER A 1 217 ? 5.373 0.787 -28.066 1.00 93.31 217 SER A O 1
ATOM 1663 N N . GLY A 1 218 ? 3.746 1.219 -29.568 1.00 93.25 218 GLY A N 1
ATOM 1664 C CA . GLY A 1 218 ? 4.561 1.895 -30.578 1.00 93.25 218 GLY A CA 1
ATOM 1665 C C . GLY A 1 218 ? 5.017 3.320 -30.231 1.00 93.25 218 GLY A C 1
ATOM 1666 O O . GLY A 1 218 ? 5.587 3.994 -31.089 1.00 93.25 218 GLY A O 1
ATOM 1667 N N . ALA A 1 219 ? 4.769 3.824 -29.015 1.00 95.25 219 ALA A N 1
ATOM 1668 C CA . ALA A 1 219 ? 5.143 5.193 -28.639 1.00 95.25 219 ALA A CA 1
ATOM 1669 C C . ALA A 1 219 ? 6.660 5.447 -28.746 1.00 95.25 219 ALA A C 1
ATOM 1671 O O . ALA A 1 219 ? 7.094 6.529 -29.147 1.00 95.25 219 ALA A O 1
ATOM 1672 N N . VAL A 1 220 ? 7.486 4.443 -28.430 1.00 94.44 220 VAL A N 1
ATOM 1673 C CA . VAL A 1 220 ? 8.949 4.564 -28.550 1.00 94.44 220 VAL A CA 1
ATOM 1674 C C . VAL A 1 220 ? 9.380 4.608 -30.018 1.00 94.44 220 VAL A C 1
ATOM 1676 O O . VAL A 1 220 ? 10.268 5.381 -30.373 1.00 94.44 220 VAL A O 1
ATOM 1679 N N . GLU A 1 221 ? 8.750 3.825 -30.889 1.00 93.75 221 GLU A N 1
ATOM 1680 C CA . GLU A 1 221 ? 8.975 3.842 -32.336 1.00 93.75 221 GLU A CA 1
ATOM 1681 C C . GLU A 1 221 ? 8.599 5.187 -32.951 1.00 93.75 221 GLU A C 1
ATOM 1683 O O . GLU A 1 221 ? 9.377 5.728 -33.741 1.00 93.75 221 GLU A O 1
ATOM 1688 N N . ALA A 1 222 ? 7.452 5.744 -32.555 1.00 93.31 222 ALA A N 1
ATOM 1689 C CA . ALA A 1 222 ? 7.010 7.066 -32.986 1.00 93.31 222 ALA A CA 1
ATOM 1690 C C . ALA A 1 222 ? 8.046 8.141 -32.621 1.00 93.31 222 ALA A C 1
ATOM 1692 O O . ALA A 1 222 ? 8.421 8.956 -33.462 1.00 93.31 222 ALA A O 1
ATOM 1693 N N . TYR A 1 223 ? 8.589 8.084 -31.401 1.00 93.56 223 TYR A N 1
ATOM 1694 C CA . TYR A 1 223 ? 9.653 8.983 -30.953 1.00 93.56 223 TYR A CA 1
ATOM 1695 C C . TYR A 1 223 ? 10.963 8.832 -31.737 1.00 93.56 223 TYR A C 1
ATOM 1697 O O . TYR A 1 223 ? 11.603 9.829 -32.075 1.00 93.56 223 TYR A O 1
ATOM 1705 N N . LEU A 1 224 ? 11.375 7.599 -32.044 1.00 90.38 224 LEU A N 1
ATOM 1706 C CA . LEU A 1 224 ? 12.580 7.349 -32.842 1.00 90.38 224 LEU A CA 1
ATOM 1707 C C . LEU A 1 224 ? 12.424 7.831 -34.294 1.00 90.38 224 LEU A C 1
ATOM 1709 O O . LEU A 1 224 ? 13.427 8.119 -34.952 1.00 90.38 224 LEU A O 1
ATOM 1713 N N . GLY A 1 225 ? 11.189 7.930 -34.800 1.00 83.12 225 GLY A N 1
ATOM 1714 C CA . GLY A 1 225 ? 10.873 8.526 -36.100 1.00 83.12 225 GLY A CA 1
ATOM 1715 C C . GLY A 1 225 ? 11.588 7.857 -37.277 1.00 83.12 225 GLY A C 1
ATOM 1716 O O . GLY A 1 225 ? 11.949 8.530 -38.240 1.00 83.12 225 GLY A O 1
ATOM 1717 N N . GLY A 1 226 ? 11.898 6.560 -37.163 1.00 71.19 226 GLY A N 1
ATOM 1718 C CA . GLY A 1 226 ? 12.654 5.802 -38.168 1.00 71.19 226 GLY A CA 1
ATOM 1719 C C . GLY A 1 226 ? 14.117 6.233 -38.349 1.00 71.19 226 GLY A C 1
ATOM 1720 O O . GLY A 1 226 ? 14.783 5.745 -39.262 1.00 71.19 226 GLY A O 1
ATOM 1721 N N . ARG A 1 227 ? 14.646 7.135 -37.508 1.00 74.31 227 ARG A N 1
ATOM 1722 C CA . ARG A 1 227 ? 16.031 7.609 -37.618 1.00 74.31 227 ARG A CA 1
ATOM 1723 C C . ARG A 1 227 ? 16.997 6.545 -37.080 1.00 74.31 227 ARG A C 1
ATOM 1725 O O . ARG A 1 227 ? 16.827 6.104 -35.941 1.00 74.31 227 ARG A O 1
ATOM 1732 N N . PRO A 1 228 ? 18.028 6.146 -37.849 1.00 72.12 228 PRO A N 1
ATOM 1733 C CA . PRO A 1 228 ? 19.005 5.171 -37.382 1.00 72.12 228 PRO A CA 1
ATOM 1734 C C . PRO A 1 228 ? 19.829 5.739 -36.225 1.00 72.12 228 PRO A C 1
ATOM 1736 O O . PRO A 1 228 ? 20.062 6.949 -36.122 1.00 72.12 228 PRO A O 1
ATOM 1739 N N . ALA A 1 229 ? 20.296 4.855 -35.346 1.00 78.06 229 ALA A N 1
ATOM 1740 C CA . ALA A 1 229 ? 21.147 5.258 -34.240 1.00 78.06 229 ALA A CA 1
ATOM 1741 C C . ALA A 1 229 ? 22.496 5.783 -34.770 1.00 78.06 229 ALA A C 1
ATOM 1743 O O . ALA A 1 229 ? 23.089 5.189 -35.663 1.00 78.06 229 ALA A O 1
ATOM 1744 N N . GLN A 1 230 ? 23.023 6.868 -34.190 1.00 78.25 230 GLN A N 1
ATOM 1745 C CA . GLN A 1 230 ? 24.274 7.490 -34.659 1.00 78.25 230 GLN A CA 1
ATOM 1746 C C . GLN A 1 230 ? 25.436 7.365 -33.666 1.00 78.25 230 GLN A C 1
ATOM 1748 O O . GLN A 1 230 ? 25.257 7.493 -32.455 1.00 78.25 230 GLN A O 1
ATOM 1753 N N . GLY A 1 231 ? 26.650 7.161 -34.174 1.00 82.62 231 GLY A N 1
ATOM 1754 C CA . GLY A 1 231 ? 27.877 7.098 -33.374 1.00 82.62 231 GLY A CA 1
ATOM 1755 C C . GLY A 1 231 ? 28.263 5.688 -32.897 1.00 82.62 231 GLY A C 1
ATOM 1756 O O . GLY A 1 231 ? 27.580 4.714 -33.214 1.00 82.62 231 GLY A O 1
ATOM 1757 N N . PRO A 1 232 ? 29.347 5.557 -32.108 1.00 80.44 232 PRO A N 1
ATOM 1758 C CA . PRO A 1 232 ? 30.012 4.270 -31.847 1.00 80.44 232 PRO A CA 1
ATOM 1759 C C . PRO A 1 232 ? 29.141 3.207 -31.158 1.00 80.44 232 PRO A C 1
ATOM 1761 O O . PRO A 1 232 ? 29.343 2.009 -31.332 1.00 80.44 232 PRO A O 1
ATOM 1764 N N . LEU A 1 233 ? 28.140 3.638 -30.385 1.00 83.25 233 LEU A N 1
ATOM 1765 C CA . LEU A 1 233 ? 27.216 2.751 -29.669 1.00 83.25 233 LEU A CA 1
ATOM 1766 C C . LEU A 1 233 ? 25.939 2.422 -30.461 1.00 83.25 233 LEU A C 1
ATOM 1768 O O . LEU A 1 233 ? 25.047 1.763 -29.926 1.00 83.25 233 LEU A O 1
ATOM 1772 N N . ALA A 1 234 ? 25.825 2.848 -31.723 1.00 85.88 234 ALA A N 1
ATOM 1773 C CA . ALA A 1 234 ? 24.650 2.581 -32.553 1.00 85.88 234 ALA A CA 1
ATOM 1774 C C . ALA A 1 234 ? 24.315 1.083 -32.692 1.00 85.88 234 ALA A C 1
ATOM 1776 O O . ALA A 1 234 ? 23.169 0.729 -32.403 1.00 85.88 234 ALA A O 1
ATOM 1777 N N . PRO A 1 235 ? 25.280 0.180 -32.978 1.00 86.00 235 PRO A N 1
ATOM 1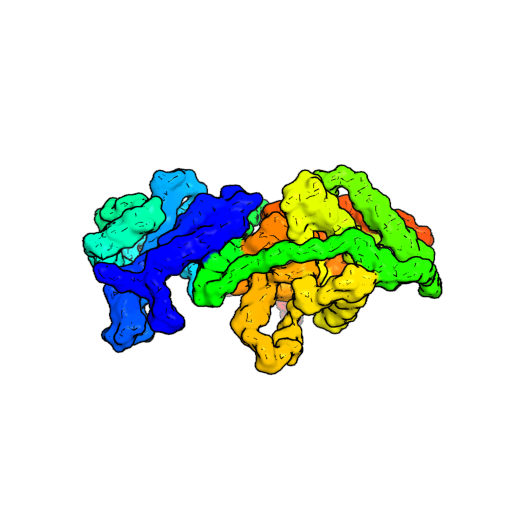778 C CA . PRO A 1 235 ? 24.988 -1.252 -33.071 1.00 86.00 235 PRO A CA 1
ATOM 1779 C C . PRO A 1 235 ? 24.450 -1.838 -31.760 1.00 86.00 235 PRO A C 1
ATOM 1781 O O . PRO A 1 235 ? 23.571 -2.696 -31.777 1.00 86.00 235 PRO A O 1
ATOM 1784 N N . HIS A 1 236 ? 24.941 -1.346 -30.616 1.00 87.94 236 HIS A N 1
ATOM 1785 C CA . HIS A 1 236 ? 24.495 -1.781 -29.292 1.00 87.94 236 HIS A CA 1
ATOM 1786 C C . HIS A 1 236 ? 23.065 -1.322 -29.000 1.00 87.94 236 HIS A C 1
ATOM 1788 O O . HIS A 1 236 ? 22.264 -2.119 -28.516 1.00 87.94 236 HIS A O 1
ATOM 1794 N N . ARG A 1 237 ? 22.730 -0.066 -29.326 1.00 89.25 237 ARG A N 1
ATOM 1795 C CA . ARG A 1 237 ? 21.374 0.481 -29.155 1.00 89.25 237 ARG A CA 1
ATOM 1796 C C . ARG A 1 237 ? 20.349 -0.272 -29.989 1.00 89.25 237 ARG A C 1
ATOM 1798 O O . ARG A 1 237 ? 19.308 -0.669 -29.475 1.00 89.25 237 ARG A O 1
ATOM 1805 N N . GLU A 1 238 ? 20.657 -0.504 -31.259 1.00 89.69 238 GLU A N 1
ATOM 1806 C CA . GLU A 1 238 ? 19.762 -1.239 -32.147 1.00 89.69 238 GLU A CA 1
ATOM 1807 C C . GLU A 1 238 ? 19.605 -2.705 -31.741 1.00 89.69 238 GLU A C 1
ATOM 1809 O O . GLU A 1 238 ? 18.489 -3.223 -31.721 1.00 89.69 238 GLU A O 1
ATOM 1814 N N . ALA A 1 239 ? 20.707 -3.377 -31.390 1.00 91.31 239 ALA A N 1
ATOM 1815 C CA . ALA A 1 239 ? 20.659 -4.751 -30.905 1.00 91.31 239 ALA A CA 1
ATOM 1816 C C . ALA A 1 239 ? 19.823 -4.857 -29.625 1.00 91.31 239 ALA A C 1
ATOM 1818 O O . ALA A 1 239 ? 19.010 -5.772 -29.515 1.00 91.31 239 ALA A O 1
ATOM 1819 N N . LEU A 1 240 ? 19.972 -3.912 -28.691 1.00 92.62 240 LEU A N 1
ATOM 1820 C CA . LEU A 1 240 ? 19.198 -3.892 -27.454 1.00 92.62 240 LEU A CA 1
ATOM 1821 C C . LEU A 1 240 ? 17.702 -3.690 -27.725 1.00 92.62 240 LEU A C 1
ATOM 1823 O O . LEU A 1 240 ? 16.903 -4.479 -27.229 1.00 92.62 240 LEU A O 1
ATOM 1827 N N . LEU A 1 241 ? 17.323 -2.698 -28.543 1.00 92.12 241 LEU A N 1
ATOM 1828 C CA . LEU A 1 241 ? 15.920 -2.435 -28.897 1.00 92.12 241 LEU A CA 1
ATOM 1829 C C . LEU A 1 241 ? 15.264 -3.628 -29.607 1.00 92.12 241 LEU A C 1
ATOM 1831 O O . LEU A 1 241 ? 14.147 -4.011 -29.255 1.00 92.12 241 LEU A O 1
ATOM 1835 N N . ARG A 1 242 ? 15.965 -4.255 -30.562 1.00 92.25 242 ARG A N 1
ATOM 1836 C CA . ARG A 1 242 ? 15.486 -5.480 -31.224 1.00 92.25 242 ARG A CA 1
ATOM 1837 C C . ARG A 1 242 ? 15.370 -6.644 -30.242 1.00 92.25 242 ARG A C 1
ATOM 1839 O O . ARG A 1 242 ? 14.385 -7.370 -30.271 1.00 92.25 242 ARG A O 1
ATOM 1846 N N . GLY A 1 243 ? 16.347 -6.806 -29.354 1.00 94.00 243 GLY A N 1
ATOM 1847 C CA . GLY A 1 243 ? 16.360 -7.898 -28.386 1.00 94.00 243 GLY A CA 1
ATOM 1848 C C . GLY A 1 243 ? 15.240 -7.812 -27.354 1.00 94.00 243 GLY A C 1
ATOM 1849 O O . GLY A 1 243 ? 14.605 -8.826 -27.086 1.00 94.00 243 GLY A O 1
ATOM 1850 N N . VAL A 1 244 ? 14.933 -6.620 -26.829 1.00 95.19 244 VAL A N 1
ATOM 1851 C CA . VAL A 1 244 ? 13.787 -6.465 -25.914 1.00 95.19 244 VAL A CA 1
ATOM 1852 C C . VAL A 1 244 ? 12.449 -6.659 -26.634 1.00 95.19 244 VAL A C 1
ATOM 1854 O O . VAL A 1 244 ? 11.528 -7.213 -26.045 1.00 95.19 244 VAL A O 1
ATOM 1857 N N . ALA A 1 245 ? 12.349 -6.272 -27.914 1.00 93.88 245 ALA A N 1
ATOM 1858 C CA . ALA A 1 245 ? 11.174 -6.559 -28.742 1.00 93.88 245 ALA A CA 1
ATOM 1859 C C . ALA A 1 245 ? 10.978 -8.067 -28.958 1.00 93.88 245 ALA A C 1
ATOM 1861 O O . ALA A 1 245 ? 9.854 -8.555 -28.941 1.00 93.88 245 ALA A O 1
ATOM 1862 N N . GLU A 1 246 ? 12.068 -8.812 -29.137 1.00 95.62 246 GLU A N 1
ATOM 1863 C CA . GLU A 1 246 ? 12.020 -10.270 -29.235 1.00 95.62 246 GLU A CA 1
ATOM 1864 C C . GLU A 1 246 ? 11.668 -10.912 -27.887 1.00 95.62 246 GLU A C 1
ATOM 1866 O O . GLU A 1 246 ? 10.830 -11.808 -27.826 1.00 95.62 246 GLU A O 1
ATOM 1871 N N . ALA A 1 247 ? 12.238 -10.417 -26.784 1.00 95.56 247 ALA A N 1
ATOM 1872 C CA . ALA A 1 247 ? 11.927 -10.898 -25.439 1.00 95.56 247 ALA A CA 1
ATOM 1873 C C . ALA A 1 247 ? 10.439 -10.726 -25.083 1.00 95.56 247 ALA A C 1
ATOM 1875 O O . ALA A 1 247 ? 9.881 -11.577 -24.389 1.00 95.56 247 ALA A O 1
ATOM 1876 N N . LEU A 1 248 ? 9.790 -9.675 -25.601 1.00 95.94 248 LEU A N 1
ATOM 1877 C CA . LEU A 1 248 ? 8.350 -9.443 -25.457 1.00 95.94 248 LEU A CA 1
ATOM 1878 C C . LEU A 1 248 ? 7.472 -10.514 -26.106 1.00 95.94 248 LEU A C 1
ATOM 1880 O O . LEU A 1 248 ? 6.295 -10.565 -25.774 1.00 95.94 248 LEU A O 1
ATOM 1884 N N . LYS A 1 249 ? 7.990 -11.368 -26.994 1.00 95.69 249 LYS A N 1
ATOM 1885 C CA . LYS A 1 249 ? 7.210 -12.456 -27.613 1.00 95.69 249 LYS A CA 1
ATOM 1886 C C . LYS A 1 249 ? 7.082 -13.697 -26.727 1.00 95.69 249 LYS A C 1
ATOM 1888 O O . LYS A 1 249 ? 6.419 -14.656 -27.104 1.00 95.69 249 LYS A O 1
ATOM 1893 N N . ALA A 1 250 ? 7.740 -13.715 -25.569 1.00 96.19 250 ALA A N 1
ATOM 1894 C CA . ALA A 1 250 ? 7.617 -14.812 -24.619 1.00 96.19 250 ALA A CA 1
ATOM 1895 C C . ALA A 1 250 ? 6.179 -14.970 -24.086 1.00 96.19 250 ALA A C 1
ATOM 1897 O O . ALA A 1 250 ? 5.445 -13.984 -24.062 1.00 96.19 250 ALA A O 1
ATOM 1898 N N . PRO A 1 251 ? 5.789 -16.155 -23.583 1.00 96.69 251 PRO A N 1
ATOM 1899 C CA . PRO A 1 251 ? 4.501 -16.332 -22.908 1.00 96.69 251 PRO A CA 1
ATOM 1900 C C . PRO A 1 251 ? 4.290 -15.308 -21.781 1.00 96.69 251 PRO A C 1
ATOM 1902 O O . PRO A 1 251 ? 5.256 -14.936 -21.102 1.00 96.69 251 PRO A O 1
ATOM 1905 N N . LEU A 1 252 ? 3.059 -14.807 -21.619 1.00 96.62 252 LEU A N 1
ATOM 1906 C CA . LEU A 1 252 ? 2.770 -13.686 -20.717 1.00 96.62 252 LEU A CA 1
ATOM 1907 C C . LEU A 1 252 ? 3.083 -14.032 -19.259 1.00 96.62 252 LEU A C 1
ATOM 1909 O O . LEU A 1 252 ? 3.645 -13.207 -18.549 1.00 96.62 252 LEU A O 1
ATOM 1913 N N . GLU A 1 253 ? 2.830 -15.266 -18.837 1.00 95.06 253 GLU A N 1
ATOM 1914 C CA . GLU A 1 253 ? 3.123 -15.787 -17.500 1.00 95.06 253 GLU A CA 1
ATOM 1915 C C . GLU A 1 253 ? 4.620 -15.756 -17.148 1.00 95.06 253 GLU A C 1
ATOM 1917 O O . GLU A 1 253 ? 4.990 -15.721 -15.976 1.00 95.06 253 GLU A O 1
ATOM 1922 N N . ALA A 1 254 ? 5.502 -15.718 -18.153 1.00 95.50 254 ALA A N 1
ATOM 1923 C CA . ALA A 1 254 ? 6.940 -15.560 -17.950 1.00 95.50 254 ALA A CA 1
ATOM 1924 C C . ALA A 1 254 ? 7.366 -14.087 -17.813 1.00 95.50 254 ALA A C 1
ATOM 1926 O O . ALA A 1 254 ? 8.528 -13.811 -17.493 1.00 95.50 254 ALA A O 1
ATOM 1927 N N . LEU A 1 255 ? 6.462 -13.151 -18.112 1.00 96.88 255 LEU A N 1
ATOM 1928 C CA . LEU A 1 255 ? 6.711 -11.713 -18.150 1.00 96.88 255 LEU A CA 1
ATOM 1929 C C . LEU A 1 255 ? 5.865 -10.929 -17.141 1.00 96.88 255 LEU A C 1
ATOM 1931 O O . LEU A 1 255 ? 6.304 -9.851 -16.753 1.00 96.88 255 LEU A O 1
ATOM 1935 N N . PHE A 1 256 ? 4.701 -11.435 -16.714 1.00 96.69 256 PHE A N 1
ATOM 1936 C CA . PHE A 1 256 ? 3.780 -10.725 -15.830 1.00 96.69 256 PHE A CA 1
ATOM 1937 C C . PHE A 1 256 ? 2.907 -11.653 -14.954 1.00 96.69 256 PHE A C 1
ATOM 1939 O O . PHE A 1 256 ? 2.150 -12.455 -15.499 1.00 96.69 256 PHE A O 1
ATOM 1946 N N . PRO A 1 257 ? 2.920 -11.491 -13.612 1.00 95.44 257 PRO A N 1
ATOM 1947 C CA . PRO A 1 257 ? 3.941 -10.797 -12.825 1.00 95.44 257 PRO A CA 1
ATOM 1948 C C . PRO A 1 257 ? 5.267 -11.570 -12.848 1.00 95.44 257 PRO A C 1
ATOM 1950 O O . PRO A 1 257 ? 5.289 -12.781 -12.651 1.00 95.44 257 PRO A O 1
ATOM 1953 N N . ALA A 1 258 ? 6.389 -10.879 -13.058 1.00 95.56 258 ALA A N 1
ATOM 1954 C CA . ALA A 1 258 ? 7.694 -11.538 -13.128 1.00 95.56 258 ALA A CA 1
ATOM 1955 C C . ALA A 1 258 ? 8.829 -10.780 -12.424 1.00 95.56 258 ALA A C 1
ATOM 1957 O O . ALA A 1 258 ? 8.713 -9.638 -11.966 1.00 95.56 258 ALA A O 1
ATOM 1958 N N . ARG A 1 259 ? 9.977 -11.449 -12.338 1.00 94.69 259 ARG A N 1
ATOM 1959 C CA . ARG A 1 259 ? 11.266 -10.866 -11.966 1.00 94.69 259 ARG A CA 1
ATOM 1960 C C . ARG A 1 259 ? 12.176 -10.958 -13.182 1.00 94.69 259 ARG A C 1
ATOM 1962 O O . ARG A 1 259 ? 12.425 -12.049 -13.692 1.00 94.69 259 ARG A O 1
ATOM 1969 N N . LEU A 1 260 ? 12.627 -9.810 -13.672 1.00 95.31 260 LEU A N 1
ATOM 1970 C CA . LEU A 1 260 ? 13.328 -9.664 -14.943 1.00 95.31 260 LEU A CA 1
ATOM 1971 C C . LEU A 1 260 ? 14.600 -8.833 -14.755 1.00 95.31 260 LEU A C 1
ATOM 1973 O O . LEU A 1 260 ? 14.679 -7.975 -13.869 1.00 95.31 260 LEU A O 1
ATOM 1977 N N . THR A 1 261 ? 15.594 -9.072 -15.607 1.00 93.94 261 THR A N 1
ATOM 1978 C CA . THR A 1 261 ? 16.834 -8.288 -15.652 1.00 93.94 261 THR A CA 1
ATOM 1979 C C . THR A 1 261 ? 17.082 -7.717 -17.043 1.00 93.94 261 THR A C 1
ATOM 1981 O O . THR A 1 261 ? 16.732 -8.341 -18.043 1.00 93.94 261 THR A O 1
ATOM 1984 N N . LEU A 1 262 ? 17.695 -6.535 -17.116 1.00 92.56 262 LEU A N 1
ATOM 1985 C CA . LEU A 1 262 ? 18.160 -5.920 -18.362 1.00 92.56 262 LEU A CA 1
ATOM 1986 C C . LEU A 1 262 ? 19.597 -5.411 -18.171 1.00 92.56 262 LEU A C 1
ATOM 1988 O O . LEU A 1 262 ? 19.841 -4.323 -17.648 1.00 92.56 262 LEU A O 1
ATOM 1992 N N . THR A 1 263 ? 20.560 -6.216 -18.613 1.00 89.75 263 THR A N 1
ATOM 1993 C CA . THR A 1 263 ? 21.995 -5.948 -18.506 1.00 89.75 263 THR A CA 1
ATOM 1994 C C . THR A 1 263 ? 22.537 -5.389 -19.816 1.00 89.75 263 THR A C 1
ATOM 1996 O O . THR A 1 263 ? 22.631 -6.108 -20.812 1.00 89.75 263 THR A O 1
ATOM 1999 N N . ALA A 1 264 ? 22.945 -4.122 -19.822 1.00 88.00 264 ALA A N 1
ATOM 2000 C CA . ALA A 1 264 ? 23.547 -3.478 -20.991 1.00 88.00 264 ALA A CA 1
ATOM 2001 C C . ALA A 1 264 ? 24.547 -2.378 -20.581 1.00 88.00 264 ALA A C 1
ATOM 2003 O O . ALA A 1 264 ? 24.382 -1.780 -19.512 1.00 88.00 264 ALA A O 1
ATOM 2004 N N . PRO A 1 265 ? 25.570 -2.079 -21.410 1.00 84.31 265 PRO A N 1
ATOM 2005 C CA . PRO A 1 265 ? 26.533 -1.029 -21.110 1.00 84.31 265 PRO A CA 1
ATOM 2006 C C . PRO A 1 265 ? 25.877 0.350 -21.027 1.00 84.31 265 PRO A C 1
ATOM 2008 O O . PRO A 1 265 ? 24.859 0.632 -21.668 1.00 84.31 265 PRO A O 1
ATOM 2011 N N . THR A 1 266 ? 26.500 1.242 -20.263 1.00 83.81 266 THR A N 1
ATOM 2012 C CA . THR A 1 266 ? 26.118 2.654 -20.216 1.00 83.81 266 THR A CA 1
ATOM 2013 C C . THR A 1 266 ? 26.151 3.255 -21.624 1.00 83.81 266 THR A C 1
ATOM 2015 O O . THR A 1 266 ? 27.050 2.977 -22.414 1.00 83.81 266 THR A O 1
ATOM 2018 N N . GLY A 1 267 ? 25.131 4.043 -21.971 1.00 80.56 267 GLY A N 1
ATOM 2019 C CA . GLY A 1 267 ? 24.990 4.628 -23.310 1.00 80.56 267 GLY A CA 1
ATOM 2020 C C . GLY A 1 267 ? 24.390 3.701 -24.380 1.00 80.56 267 GLY A C 1
ATOM 2021 O O . GLY A 1 267 ? 24.087 4.168 -25.480 1.00 80.56 267 GLY A O 1
ATOM 2022 N N . ALA A 1 268 ? 24.123 2.424 -24.071 1.00 83.19 268 ALA A N 1
ATOM 2023 C CA . ALA A 1 268 ? 23.459 1.483 -24.985 1.00 83.19 268 ALA A CA 1
ATOM 2024 C C . ALA A 1 268 ? 21.937 1.686 -25.112 1.00 83.19 268 ALA A C 1
ATOM 2026 O O . ALA A 1 268 ? 21.265 0.875 -25.738 1.00 83.19 268 ALA A O 1
ATOM 2027 N N . GLY A 1 269 ? 21.380 2.766 -24.551 1.00 87.31 269 GLY A N 1
ATOM 2028 C CA . GLY A 1 269 ? 19.959 3.101 -24.696 1.00 87.31 269 GLY A CA 1
ATOM 2029 C C . GLY A 1 269 ? 19.015 2.325 -23.772 1.00 87.31 269 GLY A C 1
ATOM 2030 O O . GLY A 1 269 ? 17.870 2.088 -24.153 1.00 87.31 269 GLY A O 1
ATOM 2031 N N . LYS A 1 270 ? 19.470 1.950 -22.563 1.00 91.88 270 LYS A N 1
ATOM 2032 C CA . LYS A 1 270 ? 18.670 1.224 -21.553 1.00 91.88 270 LYS A CA 1
ATOM 2033 C C . LYS A 1 270 ? 17.302 1.857 -21.300 1.00 91.88 270 LYS A C 1
ATOM 2035 O O . LYS A 1 270 ? 16.312 1.141 -21.322 1.00 91.88 270 LYS A O 1
ATOM 2040 N N . THR A 1 271 ? 17.235 3.181 -21.157 1.00 93.38 271 THR A N 1
ATOM 2041 C CA . THR A 1 271 ? 15.982 3.911 -20.907 1.00 93.38 271 THR A CA 1
ATOM 2042 C C . THR A 1 271 ? 14.929 3.659 -21.986 1.00 93.38 271 THR A C 1
ATOM 2044 O O . THR A 1 271 ? 13.821 3.237 -21.672 1.00 93.38 271 THR A O 1
ATOM 2047 N N . LEU A 1 272 ? 15.273 3.850 -23.266 1.00 94.25 272 LEU A N 1
ATOM 2048 C CA . LEU A 1 272 ? 14.336 3.618 -24.373 1.00 94.25 272 LEU A CA 1
ATOM 2049 C C . LEU A 1 272 ? 13.985 2.135 -24.521 1.00 94.25 272 LEU A C 1
ATOM 2051 O O . LEU A 1 272 ? 12.839 1.809 -24.809 1.00 94.25 272 LEU A O 1
ATOM 2055 N N . ALA A 1 273 ? 14.943 1.233 -24.294 1.00 95.00 273 ALA A N 1
ATOM 2056 C CA . ALA A 1 273 ? 14.688 -0.204 -24.324 1.00 95.00 273 ALA A CA 1
ATOM 2057 C C . ALA A 1 273 ? 13.737 -0.654 -23.203 1.00 95.00 273 ALA A C 1
ATOM 2059 O O . ALA A 1 273 ? 12.828 -1.443 -23.455 1.00 95.00 273 ALA A O 1
ATOM 2060 N N . ALA A 1 274 ? 13.903 -0.124 -21.991 1.00 96.19 274 ALA A N 1
ATOM 2061 C CA . ALA A 1 274 ? 13.038 -0.411 -20.856 1.00 96.19 274 ALA A CA 1
ATOM 2062 C C . ALA A 1 274 ? 11.630 0.162 -21.053 1.00 96.19 274 ALA A C 1
ATOM 2064 O O . ALA A 1 274 ? 10.661 -0.551 -20.814 1.00 96.19 274 ALA A O 1
ATOM 2065 N N . LEU A 1 275 ? 11.504 1.398 -21.557 1.00 96.56 275 LEU A N 1
ATOM 2066 C CA . LEU A 1 275 ? 10.204 1.987 -21.906 1.00 96.56 275 LEU A CA 1
ATOM 2067 C C . LEU A 1 275 ? 9.503 1.191 -23.012 1.00 96.56 275 LEU A C 1
ATOM 2069 O O . LEU A 1 275 ? 8.328 0.870 -22.877 1.00 96.56 275 LEU A O 1
ATOM 2073 N N . ARG A 1 276 ? 10.227 0.805 -24.069 1.00 96.19 276 ARG A N 1
ATOM 2074 C CA . ARG A 1 276 ? 9.696 -0.033 -25.154 1.00 96.19 276 ARG A CA 1
ATOM 2075 C C . ARG A 1 276 ? 9.167 -1.360 -24.617 1.00 96.19 276 ARG A C 1
ATOM 2077 O O . ARG A 1 276 ? 8.053 -1.756 -24.942 1.00 96.19 276 ARG A O 1
ATOM 2084 N N . PHE A 1 277 ? 9.966 -2.037 -23.790 1.00 97.81 277 PHE A N 1
ATOM 2085 C CA . PHE A 1 277 ? 9.559 -3.283 -23.150 1.00 97.81 277 PHE A CA 1
ATOM 2086 C C . PHE A 1 277 ? 8.318 -3.074 -22.273 1.00 97.81 277 PHE A C 1
ATOM 2088 O O . PHE A 1 277 ? 7.340 -3.797 -22.412 1.00 97.81 277 PHE A O 1
ATOM 2095 N N . ALA A 1 278 ? 8.330 -2.066 -21.402 1.00 97.94 278 ALA A N 1
ATOM 2096 C CA . ALA A 1 278 ? 7.240 -1.812 -20.471 1.00 97.94 278 ALA A CA 1
ATOM 2097 C C . ALA A 1 278 ? 5.921 -1.473 -21.180 1.00 97.94 278 ALA A C 1
ATOM 2099 O O . ALA A 1 278 ? 4.889 -2.031 -20.822 1.00 97.94 278 ALA A O 1
ATOM 2100 N N . LEU A 1 279 ? 5.945 -0.620 -22.209 1.00 97.38 279 LEU A N 1
ATOM 2101 C CA . LEU A 1 279 ? 4.743 -0.265 -22.972 1.00 97.38 279 LEU A CA 1
ATOM 2102 C C . LEU A 1 279 ? 4.210 -1.445 -23.795 1.00 97.38 279 LEU A C 1
ATOM 2104 O O . LEU A 1 279 ? 3.001 -1.660 -23.829 1.00 97.38 279 LEU A O 1
ATOM 2108 N N . GLY A 1 280 ? 5.093 -2.251 -24.393 1.00 97.38 280 GLY A N 1
ATOM 2109 C CA . GLY A 1 280 ? 4.693 -3.479 -25.084 1.00 97.38 280 GLY A CA 1
ATOM 2110 C C . GLY A 1 280 ? 4.103 -4.531 -24.141 1.00 97.38 280 GLY A C 1
ATOM 2111 O O . GLY A 1 280 ? 3.058 -5.105 -24.433 1.00 97.38 280 GLY A O 1
ATOM 2112 N N . LEU A 1 281 ? 4.723 -4.756 -22.977 1.00 97.88 281 LEU A N 1
ATOM 2113 C CA . LEU A 1 281 ? 4.195 -5.678 -21.967 1.00 97.88 281 LEU A CA 1
ATOM 2114 C C . LEU A 1 281 ? 2.841 -5.197 -21.437 1.00 97.88 281 LEU A C 1
ATOM 2116 O O . LEU A 1 281 ? 1.918 -5.992 -21.304 1.00 97.88 281 LEU A O 1
ATOM 2120 N N . ARG A 1 282 ? 2.707 -3.897 -21.170 1.00 96.56 282 ARG A N 1
ATOM 2121 C CA . ARG A 1 282 ? 1.459 -3.280 -20.715 1.00 96.56 282 ARG A CA 1
ATOM 2122 C C . ARG A 1 282 ? 0.308 -3.493 -21.696 1.00 96.56 282 ARG A C 1
ATOM 2124 O O . ARG A 1 282 ? -0.791 -3.818 -21.259 1.00 96.56 282 ARG A O 1
ATOM 2131 N N . GLU A 1 283 ? 0.549 -3.332 -22.996 1.00 95.44 283 GLU A N 1
ATOM 2132 C CA . GLU A 1 283 ? -0.458 -3.607 -24.028 1.00 95.44 283 GLU A CA 1
ATOM 2133 C C . GLU A 1 283 ? -0.889 -5.079 -24.031 1.00 95.44 283 GLU A C 1
ATOM 2135 O O . GLU A 1 283 ? -2.085 -5.362 -24.011 1.00 95.44 283 GLU A O 1
ATOM 2140 N N . ARG A 1 284 ? 0.064 -6.011 -23.938 1.00 96.81 284 ARG A N 1
ATOM 2141 C CA . ARG A 1 284 ? -0.251 -7.444 -23.847 1.00 96.81 284 ARG A CA 1
ATOM 2142 C C . ARG A 1 284 ? -1.062 -7.799 -22.605 1.00 96.81 284 ARG A C 1
ATOM 2144 O O . ARG A 1 284 ? -2.042 -8.527 -22.699 1.00 96.81 284 ARG A O 1
ATOM 2151 N N . VAL A 1 285 ? -0.696 -7.256 -21.443 1.00 96.62 285 VAL A N 1
ATOM 2152 C CA . VAL A 1 285 ? -1.451 -7.458 -20.194 1.00 96.62 285 VAL A CA 1
ATOM 2153 C C . VAL A 1 285 ? -2.880 -6.916 -20.324 1.00 96.62 285 VAL A C 1
ATOM 2155 O O . VAL A 1 285 ? -3.818 -7.554 -19.848 1.00 96.62 285 VAL A O 1
ATOM 2158 N N . ARG A 1 286 ? -3.072 -5.788 -21.018 1.00 95.25 286 ARG A N 1
ATOM 2159 C CA . ARG A 1 286 ? -4.406 -5.238 -21.303 1.00 95.25 286 ARG A CA 1
ATOM 2160 C C . ARG A 1 286 ? -5.228 -6.175 -22.176 1.00 95.25 286 ARG A C 1
ATOM 2162 O O . ARG A 1 286 ? -6.392 -6.409 -21.876 1.00 95.25 286 ARG A O 1
ATOM 2169 N N . GLU A 1 287 ? -4.642 -6.678 -23.253 1.00 95.00 287 GLU A N 1
ATOM 2170 C CA . GLU A 1 287 ? -5.340 -7.509 -24.238 1.00 95.00 287 GLU A CA 1
ATOM 2171 C C . GLU A 1 287 ? -5.658 -8.909 -23.710 1.00 95.00 287 GLU A C 1
ATOM 2173 O O . GLU A 1 287 ? -6.755 -9.412 -23.935 1.00 95.00 287 GLU A O 1
ATOM 2178 N N . GLU A 1 288 ? -4.726 -9.520 -22.978 1.00 95.56 288 GLU A N 1
ATOM 2179 C CA . GLU A 1 288 ? -4.857 -10.897 -22.495 1.00 95.56 288 GLU A CA 1
ATOM 2180 C C . GLU A 1 288 ? -5.570 -10.980 -21.131 1.00 95.56 288 GLU A C 1
ATOM 2182 O O . GLU A 1 288 ? -6.266 -11.958 -20.867 1.00 95.56 288 GLU A O 1
ATOM 2187 N N . LEU A 1 289 ? -5.418 -9.972 -20.256 1.00 93.69 289 LEU A N 1
ATOM 2188 C CA . LEU A 1 289 ? -5.921 -10.003 -18.870 1.00 93.69 289 LEU A CA 1
ATOM 2189 C C . LEU A 1 289 ? -6.895 -8.865 -18.523 1.00 93.69 289 LEU A C 1
ATOM 2191 O O . LEU A 1 289 ? -7.377 -8.812 -17.390 1.00 93.69 289 LEU A O 1
ATOM 2195 N N . GLY A 1 290 ? -7.166 -7.931 -19.441 1.00 92.06 290 GLY A N 1
ATOM 2196 C CA . GLY A 1 290 ? -8.042 -6.779 -19.183 1.00 92.06 290 GLY A CA 1
ATOM 2197 C C . GLY A 1 290 ? -7.494 -5.786 -18.151 1.00 92.06 290 GLY A C 1
ATOM 2198 O O . GLY A 1 290 ? -8.239 -4.950 -17.646 1.00 92.06 290 GLY A O 1
ATOM 2199 N N . LEU A 1 291 ? -6.204 -5.879 -17.812 1.00 91.50 291 LEU A N 1
ATOM 2200 C CA . LEU A 1 291 ? -5.545 -5.058 -16.797 1.00 91.50 291 LEU A CA 1
ATOM 2201 C C . LEU A 1 291 ? -4.598 -4.060 -17.464 1.00 91.50 291 LEU A C 1
ATOM 2203 O O . LEU A 1 291 ? -3.849 -4.417 -18.366 1.00 91.50 291 LEU A O 1
ATOM 2207 N N . LEU A 1 292 ? -4.568 -2.821 -16.981 1.00 93.31 292 LEU A N 1
ATOM 2208 C CA . LEU A 1 292 ? -3.663 -1.798 -17.495 1.00 93.31 292 LEU A CA 1
ATOM 2209 C C . LEU A 1 292 ? -2.589 -1.462 -16.448 1.00 93.31 292 LEU A C 1
ATOM 2211 O O . LEU A 1 292 ? -2.796 -0.563 -15.638 1.00 93.31 292 LEU A O 1
ATOM 2215 N N . PRO A 1 293 ? -1.451 -2.186 -16.410 1.00 94.88 293 PRO A N 1
ATOM 2216 C CA . PRO A 1 293 ? -0.429 -1.938 -15.403 1.00 94.88 293 PRO A CA 1
ATOM 2217 C C . PRO A 1 293 ? 0.262 -0.594 -15.642 1.00 94.88 293 PRO A C 1
ATOM 2219 O O . PRO A 1 293 ? 0.619 -0.260 -16.775 1.00 94.88 293 PRO A O 1
ATOM 2222 N N . LYS A 1 294 ? 0.518 0.155 -14.569 1.00 94.31 294 LYS A N 1
ATOM 2223 C CA . LYS A 1 294 ? 1.308 1.394 -14.643 1.00 94.31 294 LYS A CA 1
ATOM 2224 C C . LYS A 1 294 ? 2.801 1.096 -14.765 1.00 94.31 294 LYS A C 1
ATOM 2226 O O . LYS A 1 294 ? 3.284 0.057 -14.310 1.00 94.31 294 LYS A O 1
ATOM 2231 N N . VAL A 1 295 ? 3.562 2.016 -15.344 1.00 97.19 295 VAL A N 1
ATOM 2232 C CA . VAL A 1 295 ? 5.024 1.925 -15.44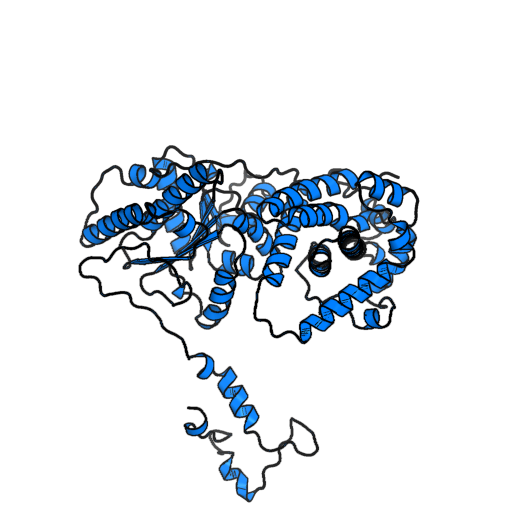0 1.00 97.19 295 VAL A CA 1
ATOM 2233 C C . VAL A 1 295 ? 5.646 2.806 -14.365 1.00 97.19 295 VAL A C 1
ATOM 2235 O O . VAL A 1 295 ? 5.498 4.023 -14.406 1.00 97.19 295 VAL A O 1
ATOM 2238 N N . VAL A 1 296 ? 6.379 2.215 -13.421 1.00 96.94 296 VAL A N 1
ATOM 2239 C CA . VAL A 1 296 ? 7.083 2.957 -12.364 1.00 96.94 296 VAL A CA 1
ATOM 2240 C C . VAL A 1 296 ? 8.581 2.861 -12.604 1.00 96.94 296 VAL A C 1
ATOM 2242 O O . VAL A 1 296 ? 9.204 1.834 -12.342 1.00 96.94 296 VAL A O 1
ATOM 2245 N N . TYR A 1 297 ? 9.167 3.932 -13.126 1.00 97.19 297 TYR A N 1
ATOM 2246 C CA . TYR A 1 297 ? 10.586 4.046 -13.423 1.00 97.19 297 TYR A CA 1
ATOM 2247 C C . TYR A 1 297 ? 11.328 4.667 -12.240 1.00 97.19 297 TYR A C 1
ATOM 2249 O O . TYR A 1 297 ? 11.151 5.840 -11.915 1.00 97.19 297 TYR A O 1
ATOM 2257 N N . THR A 1 298 ? 12.195 3.876 -11.614 1.00 95.38 298 THR A N 1
ATOM 2258 C CA . THR A 1 298 ? 12.881 4.230 -10.368 1.00 95.38 298 THR A CA 1
ATOM 2259 C C . THR A 1 298 ? 14.364 4.448 -10.599 1.00 95.38 298 THR A C 1
ATOM 2261 O O . THR A 1 298 ? 15.030 3.593 -11.182 1.00 95.38 298 THR A O 1
ATOM 2264 N N . LEU A 1 299 ? 14.879 5.569 -10.099 1.00 93.31 299 LEU A N 1
ATOM 2265 C CA . LEU A 1 299 ? 16.269 5.991 -10.268 1.00 93.31 299 LEU A CA 1
ATOM 2266 C C . LEU A 1 299 ? 16.962 6.308 -8.934 1.00 93.31 299 LEU A C 1
ATOM 2268 O O . LEU A 1 299 ? 16.304 6.614 -7.937 1.00 93.31 299 LEU A O 1
ATOM 2272 N N . PRO A 1 300 ? 18.301 6.306 -8.884 1.00 86.38 300 PRO A N 1
ATOM 2273 C CA . PRO A 1 300 ? 19.015 6.624 -7.652 1.00 86.38 300 PRO A CA 1
ATOM 2274 C C . PRO A 1 300 ? 19.157 8.112 -7.359 1.00 86.38 300 PRO A C 1
ATOM 2276 O O . PRO A 1 300 ? 19.116 8.508 -6.197 1.00 86.38 300 PRO A O 1
ATOM 2279 N N . TYR A 1 301 ? 19.284 8.943 -8.393 1.00 80.81 301 TYR A N 1
ATOM 2280 C CA . TYR A 1 301 ? 19.567 10.370 -8.255 1.00 80.81 301 TYR A CA 1
ATOM 2281 C C . TYR A 1 301 ? 18.534 11.219 -8.997 1.00 80.81 301 TYR A C 1
ATOM 2283 O O . TYR A 1 301 ? 18.089 10.859 -10.087 1.00 80.81 301 TYR A O 1
ATOM 2291 N N . ILE A 1 302 ? 18.201 12.386 -8.436 1.00 78.69 302 ILE A N 1
ATOM 2292 C CA . ILE A 1 302 ? 17.192 13.303 -8.994 1.00 78.69 302 ILE A CA 1
ATOM 2293 C C . ILE A 1 302 ? 17.591 13.829 -10.372 1.00 78.69 302 ILE A C 1
ATOM 2295 O O . ILE A 1 302 ? 16.765 13.846 -11.275 1.00 78.69 302 ILE A O 1
ATOM 2299 N N . ALA A 1 303 ? 18.855 14.223 -10.556 1.00 75.25 303 ALA A N 1
ATOM 2300 C CA . ALA A 1 303 ? 19.322 14.784 -11.825 1.00 75.25 303 ALA A CA 1
ATOM 2301 C C . ALA A 1 303 ? 19.110 13.819 -13.006 1.00 75.25 303 ALA A C 1
ATOM 2303 O O . ALA A 1 303 ? 18.760 14.242 -14.105 1.00 75.25 303 ALA A O 1
ATOM 2304 N N . ILE A 1 304 ? 19.266 12.513 -12.770 1.00 80.00 304 ILE A N 1
ATOM 2305 C CA . ILE A 1 304 ? 19.004 11.484 -13.784 1.00 80.00 304 ILE A CA 1
ATOM 2306 C C . ILE A 1 304 ? 17.490 11.287 -13.959 1.00 80.00 304 ILE A C 1
ATOM 2308 O O . ILE A 1 304 ? 17.023 11.063 -15.074 1.00 80.00 304 ILE A O 1
ATOM 2312 N N . ALA A 1 305 ? 16.702 11.430 -12.889 1.00 83.69 305 ALA A N 1
ATOM 2313 C CA . ALA A 1 305 ? 15.247 11.365 -12.973 1.00 83.69 305 ALA A CA 1
ATOM 2314 C C . ALA A 1 305 ? 14.645 12.464 -13.854 1.00 83.69 305 ALA A C 1
ATOM 2316 O O . ALA A 1 305 ? 13.784 12.153 -14.672 1.00 83.69 305 ALA A O 1
ATOM 2317 N N . ASP A 1 306 ? 15.144 13.699 -13.779 1.00 85.50 306 ASP A N 1
ATOM 2318 C CA . ASP A 1 306 ? 14.709 14.780 -14.673 1.00 85.50 306 ASP A CA 1
ATOM 2319 C C . ASP A 1 306 ? 15.018 14.471 -16.149 1.00 85.50 306 ASP A C 1
ATOM 2321 O O . ASP A 1 306 ? 14.184 14.693 -17.027 1.00 85.50 306 ASP A O 1
ATOM 2325 N N . GLN A 1 307 ? 16.187 13.887 -16.433 1.00 89.19 307 GLN A N 1
ATOM 2326 C CA . GLN A 1 307 ? 16.561 13.480 -17.792 1.00 89.19 307 GLN A CA 1
ATOM 2327 C C . GLN A 1 307 ? 15.663 12.357 -18.329 1.00 89.19 307 GLN A C 1
ATOM 2329 O O . GLN A 1 307 ? 15.202 12.422 -19.469 1.00 89.19 307 GLN A O 1
ATOM 2334 N N . VAL A 1 308 ? 15.390 11.332 -17.518 1.00 92.12 308 VAL A N 1
ATOM 2335 C CA . VAL A 1 308 ? 14.494 10.229 -17.903 1.00 92.12 308 VAL A CA 1
ATOM 2336 C C . VAL A 1 308 ? 13.053 10.711 -18.050 1.00 92.12 308 VAL A C 1
ATOM 2338 O O . VAL A 1 308 ? 12.369 10.294 -18.986 1.00 92.12 308 VAL A O 1
ATOM 2341 N N . ALA A 1 309 ? 12.599 11.618 -17.185 1.00 93.00 309 ALA A N 1
ATOM 2342 C CA . ALA A 1 309 ? 11.288 12.239 -17.303 1.00 93.00 309 ALA A CA 1
ATOM 2343 C C . ALA A 1 309 ? 11.146 13.003 -18.623 1.00 93.00 309 ALA A C 1
ATOM 2345 O O . ALA A 1 309 ? 10.138 12.843 -19.303 1.00 93.00 309 ALA A O 1
ATOM 2346 N N . GLU A 1 310 ? 12.158 13.767 -19.034 1.00 94.12 310 GLU A N 1
ATOM 2347 C CA . GLU A 1 310 ? 12.148 14.472 -20.320 1.00 94.12 310 GLU A CA 1
ATOM 2348 C C . GLU A 1 310 ? 12.099 13.505 -21.514 1.00 94.12 310 GLU A C 1
ATOM 2350 O O . GLU A 1 310 ? 11.361 13.729 -22.476 1.00 94.12 310 GLU A O 1
ATOM 2355 N N . VAL A 1 311 ? 12.818 12.379 -21.445 1.00 94.50 311 VAL A N 1
ATOM 2356 C CA . VAL A 1 311 ? 12.704 11.315 -22.457 1.00 94.50 311 VAL A CA 1
ATOM 2357 C C . VAL A 1 311 ? 11.279 10.759 -22.499 1.00 94.50 311 VAL A C 1
ATOM 2359 O O . VAL A 1 311 ? 10.703 10.653 -23.581 1.00 94.50 311 VAL A O 1
ATOM 2362 N N . ALA A 1 312 ? 10.681 10.456 -21.344 1.00 95.69 312 ALA A N 1
ATOM 2363 C CA . ALA A 1 312 ? 9.304 9.974 -21.267 1.00 95.69 312 ALA A CA 1
ATOM 2364 C C . ALA A 1 312 ? 8.300 11.001 -21.823 1.00 95.69 312 ALA A C 1
ATOM 2366 O O . ALA A 1 312 ? 7.421 10.620 -22.595 1.00 95.69 312 ALA A O 1
ATOM 2367 N N . ARG A 1 313 ? 8.463 12.302 -21.526 1.00 96.25 313 ARG A N 1
ATOM 2368 C CA . ARG A 1 313 ? 7.627 13.384 -22.087 1.00 96.25 313 ARG A CA 1
ATOM 2369 C C . ARG A 1 313 ? 7.655 13.385 -23.608 1.00 96.25 313 ARG A C 1
ATOM 2371 O O . ARG A 1 313 ? 6.602 13.432 -24.235 1.00 96.25 313 ARG A O 1
ATOM 2378 N N . ARG A 1 314 ? 8.845 13.290 -24.205 1.00 96.06 314 ARG A N 1
ATOM 2379 C CA . ARG A 1 314 ? 9.000 13.265 -25.667 1.00 96.06 314 ARG A CA 1
ATOM 2380 C C . ARG A 1 314 ? 8.410 12.010 -26.295 1.00 96.06 314 ARG A C 1
ATOM 2382 O O . ARG A 1 314 ? 7.821 12.108 -27.365 1.00 96.06 314 ARG A O 1
ATOM 2389 N N . VAL A 1 315 ? 8.542 10.858 -25.635 1.00 96.31 315 VAL A N 1
ATOM 2390 C CA . VAL A 1 315 ? 7.918 9.600 -26.076 1.00 96.31 315 VAL A CA 1
ATOM 2391 C C . VAL A 1 315 ? 6.393 9.718 -26.086 1.00 96.31 315 VAL A C 1
ATOM 2393 O O . VAL A 1 315 ? 5.763 9.364 -27.079 1.00 96.31 315 VAL A O 1
ATOM 2396 N N . LEU A 1 316 ? 5.803 10.269 -25.025 1.00 96.25 316 LEU A N 1
ATOM 2397 C CA . LEU A 1 316 ? 4.356 10.483 -24.933 1.00 96.25 316 LEU A CA 1
ATOM 2398 C C . LEU A 1 316 ? 3.863 11.501 -25.972 1.00 96.25 316 LEU A C 1
ATOM 2400 O O . LEU A 1 316 ? 2.900 11.229 -26.686 1.00 96.25 316 LEU A O 1
ATOM 2404 N N . ALA A 1 317 ? 4.562 12.630 -26.121 1.00 95.94 317 ALA A N 1
ATOM 2405 C CA . ALA A 1 317 ? 4.216 13.661 -27.097 1.00 95.94 317 ALA A CA 1
ATOM 2406 C C . ALA A 1 317 ? 4.311 13.153 -28.546 1.00 95.94 317 ALA A C 1
ATOM 2408 O O . ALA A 1 317 ? 3.432 13.433 -29.357 1.00 95.94 317 ALA A O 1
ATOM 2409 N N . ALA A 1 318 ? 5.337 12.357 -28.872 1.00 94.94 318 ALA A N 1
ATOM 2410 C CA . ALA A 1 318 ? 5.479 11.742 -30.192 1.00 94.94 318 ALA A CA 1
ATOM 2411 C C . ALA A 1 318 ? 4.358 10.736 -30.508 1.00 94.94 318 ALA A C 1
ATOM 2413 O O . ALA A 1 318 ? 4.048 10.516 -31.676 1.00 94.94 318 ALA A O 1
ATOM 2414 N N . ALA A 1 319 ? 3.728 10.159 -29.481 1.00 94.44 319 ALA A N 1
ATOM 2415 C CA . ALA A 1 319 ? 2.546 9.311 -29.610 1.00 94.44 319 ALA A CA 1
ATOM 2416 C C . ALA A 1 319 ? 1.220 10.101 -29.657 1.00 94.44 319 ALA A C 1
ATOM 2418 O O . ALA A 1 319 ? 0.153 9.491 -29.659 1.00 94.44 319 ALA A O 1
ATOM 2419 N N . GLY A 1 320 ? 1.266 11.440 -29.674 1.00 94.44 320 GLY A N 1
ATOM 2420 C CA . GLY A 1 320 ? 0.078 12.299 -29.686 1.00 94.44 320 GLY A CA 1
ATOM 2421 C C . GLY A 1 320 ? -0.637 12.410 -28.336 1.00 94.44 320 GLY A C 1
ATOM 2422 O O . GLY A 1 320 ? -1.792 12.823 -28.293 1.00 94.44 320 GLY A O 1
ATOM 2423 N N . LEU A 1 321 ? 0.021 12.037 -27.234 1.00 95.12 321 LEU A N 1
ATOM 2424 C CA . LEU A 1 321 ? -0.548 12.075 -25.886 1.00 95.12 321 LEU A CA 1
ATOM 2425 C C . LEU A 1 321 ? -0.088 13.327 -25.133 1.00 95.12 321 LEU A C 1
ATOM 2427 O O . LEU A 1 321 ? 1.049 13.766 -25.297 1.00 95.12 321 LEU A O 1
ATOM 2431 N N . SER A 1 322 ? -0.937 13.861 -24.246 1.00 93.31 322 SER A N 1
ATOM 2432 C CA . SER A 1 322 ? -0.522 14.899 -23.290 1.00 93.31 322 SER A CA 1
ATOM 2433 C C . SER A 1 322 ? 0.408 14.287 -22.235 1.00 93.31 322 SER A C 1
ATOM 2435 O O . SER A 1 322 ? -0.034 13.402 -21.488 1.00 93.31 322 SER A O 1
ATOM 2437 N N . PRO A 1 323 ? 1.671 14.743 -22.125 1.00 91.81 323 PRO A N 1
ATOM 2438 C CA . PRO A 1 323 ? 2.568 14.262 -21.084 1.00 91.81 323 PRO A CA 1
ATOM 2439 C C . PRO A 1 323 ? 2.039 14.543 -19.675 1.00 91.81 323 PRO A C 1
ATOM 2441 O O . PRO A 1 323 ? 2.177 13.697 -18.804 1.00 91.81 323 PRO A O 1
ATOM 2444 N N . GLU A 1 324 ? 1.388 15.679 -19.445 1.00 86.50 324 GLU A N 1
ATOM 2445 C CA . GLU A 1 324 ? 0.858 16.095 -18.138 1.00 86.50 324 GLU A CA 1
ATOM 2446 C C . GLU A 1 324 ? -0.258 15.163 -17.647 1.00 86.50 324 GLU A C 1
ATOM 2448 O O . GLU A 1 324 ? -0.370 14.897 -16.451 1.00 86.50 324 GLU A O 1
ATOM 2453 N N . ALA A 1 325 ? -1.049 14.612 -18.572 1.00 87.31 325 ALA A N 1
ATOM 2454 C CA . ALA A 1 325 ? -2.107 13.663 -18.246 1.00 87.31 325 ALA A CA 1
ATOM 2455 C C . ALA A 1 325 ? -1.586 12.245 -17.933 1.00 87.31 325 ALA A C 1
ATOM 2457 O O . ALA A 1 325 ? -2.247 11.507 -17.202 1.00 87.31 325 ALA A O 1
ATOM 2458 N N . HIS A 1 326 ? -0.412 11.864 -18.453 1.00 93.00 326 HIS A N 1
ATOM 2459 C CA . HIS A 1 326 ? 0.092 10.481 -18.409 1.00 93.00 326 HIS A CA 1
ATOM 2460 C C . HIS A 1 326 ? 1.346 10.289 -17.547 1.00 93.00 326 HIS A C 1
ATOM 2462 O O . HIS A 1 326 ? 1.609 9.166 -17.115 1.00 93.00 326 HIS A O 1
ATOM 2468 N N . LEU A 1 327 ? 2.127 11.345 -17.311 1.00 93.06 327 LEU A N 1
ATOM 2469 C CA . LEU A 1 327 ? 3.414 11.293 -16.623 1.00 93.06 327 LEU A CA 1
ATOM 2470 C C . LEU A 1 327 ? 3.357 12.013 -15.276 1.00 93.06 327 LEU A C 1
ATOM 2472 O O . LEU A 1 327 ? 3.107 13.214 -15.204 1.00 93.06 327 LEU A O 1
ATOM 2476 N N . LEU A 1 328 ? 3.725 11.294 -14.220 1.00 91.12 328 LEU A N 1
ATOM 2477 C CA . LEU A 1 328 ? 4.055 11.862 -12.920 1.00 91.12 328 LEU A CA 1
ATOM 2478 C C . LEU A 1 328 ? 5.568 11.843 -12.714 1.00 91.12 328 LEU A C 1
ATOM 2480 O O . LEU A 1 328 ? 6.203 10.798 -12.845 1.00 91.12 328 LEU A O 1
ATOM 2484 N N . VAL A 1 329 ? 6.140 12.976 -12.315 1.00 87.31 329 VAL A N 1
ATOM 2485 C CA . VAL A 1 329 ? 7.520 13.040 -11.821 1.00 87.31 329 VAL A CA 1
ATOM 2486 C C . VAL A 1 329 ? 7.465 13.264 -10.319 1.00 87.31 329 VAL A C 1
ATOM 2488 O O . VAL A 1 329 ? 6.935 14.274 -9.866 1.00 87.31 329 VAL A O 1
ATOM 2491 N N . HIS A 1 330 ? 7.995 12.322 -9.543 1.00 81.94 330 HIS A N 1
ATOM 2492 C CA . HIS A 1 330 ? 7.956 12.387 -8.086 1.00 81.94 330 HIS A CA 1
ATOM 2493 C C . HIS A 1 330 ? 9.350 12.193 -7.488 1.00 81.94 330 HIS A C 1
ATOM 2495 O O . HIS A 1 330 ? 9.856 11.080 -7.346 1.00 81.94 330 HIS A O 1
ATOM 2501 N N . HIS A 1 331 ? 9.925 13.300 -7.034 1.00 75.88 331 HIS A N 1
ATOM 2502 C CA . HIS A 1 331 ? 11.041 13.360 -6.092 1.00 75.88 331 HIS A CA 1
ATOM 2503 C C . HIS A 1 331 ? 10.839 14.562 -5.156 1.00 75.88 331 HIS A C 1
ATOM 2505 O O . HIS A 1 331 ? 9.983 15.401 -5.410 1.00 75.88 331 HIS A O 1
ATOM 2511 N N . HIS A 1 332 ? 11.624 14.683 -4.082 1.00 62.81 332 HIS A N 1
ATOM 2512 C CA . HIS A 1 332 ? 11.420 15.733 -3.069 1.00 62.81 332 HIS A CA 1
ATOM 2513 C C . HIS A 1 332 ? 11.503 17.172 -3.624 1.00 62.81 332 HIS A C 1
ATOM 2515 O O . HIS A 1 332 ? 10.871 18.064 -3.079 1.00 62.81 332 HIS A O 1
ATOM 2521 N N . LEU A 1 333 ? 12.222 17.390 -4.734 1.00 59.66 333 LEU A N 1
ATOM 2522 C CA . LEU A 1 333 ? 12.264 18.680 -5.450 1.00 59.66 333 LEU A CA 1
ATOM 2523 C C . LEU A 1 333 ? 11.145 18.885 -6.496 1.00 59.66 333 LEU A C 1
ATOM 2525 O O . LEU A 1 333 ? 11.065 19.950 -7.098 1.00 59.66 333 LEU A O 1
ATOM 2529 N N . ALA A 1 334 ? 10.306 17.879 -6.769 1.00 56.66 334 ALA A N 1
ATOM 2530 C CA . ALA A 1 334 ? 9.267 17.966 -7.802 1.00 56.66 334 ALA A CA 1
ATOM 2531 C C . ALA A 1 334 ? 8.068 18.812 -7.345 1.00 56.66 334 ALA A C 1
ATOM 2533 O O . ALA A 1 334 ? 7.434 19.469 -8.165 1.00 56.66 334 ALA A O 1
ATOM 2534 N N . LEU A 1 335 ? 7.802 18.850 -6.033 1.00 53.03 335 LEU A N 1
ATOM 2535 C CA . LEU A 1 335 ? 6.754 19.674 -5.416 1.00 53.03 335 LEU A CA 1
ATOM 2536 C C . LEU A 1 335 ? 6.963 21.175 -5.648 1.00 53.03 335 LEU A C 1
ATOM 2538 O O . LEU A 1 335 ? 5.999 21.913 -5.798 1.00 53.03 335 LEU A O 1
ATOM 2542 N N . SER A 1 336 ? 8.216 21.622 -5.754 1.00 48.03 336 SER A N 1
ATOM 2543 C CA . SER A 1 336 ? 8.560 23.025 -6.011 1.00 48.03 336 SER A CA 1
ATOM 2544 C C . SER A 1 336 ? 8.240 23.493 -7.439 1.00 48.03 336 SER A C 1
ATOM 2546 O O . SER A 1 336 ? 8.466 24.657 -7.750 1.00 48.03 336 SER A O 1
ATOM 2548 N N . ARG A 1 337 ? 7.771 22.598 -8.322 1.00 49.91 337 ARG A N 1
ATOM 2549 C CA . ARG A 1 337 ? 7.431 22.892 -9.726 1.00 49.91 337 ARG A CA 1
ATOM 2550 C C . ARG A 1 337 ? 5.921 22.886 -10.005 1.00 49.91 337 ARG A C 1
ATOM 2552 O O . ARG A 1 337 ? 5.541 22.965 -11.172 1.00 49.91 337 ARG A O 1
ATOM 2559 N N . LEU A 1 338 ? 5.081 22.749 -8.975 1.00 52.66 338 LEU A N 1
ATOM 2560 C CA . LEU A 1 338 ? 3.628 22.893 -9.117 1.00 52.66 338 LEU A CA 1
ATOM 2561 C C . LEU A 1 338 ? 3.297 24.324 -9.563 1.00 52.66 338 LEU A C 1
ATOM 2563 O O . LEU A 1 338 ? 3.938 25.272 -9.103 1.00 52.66 338 LEU A O 1
ATOM 2567 N N . ARG A 1 339 ? 2.347 24.480 -10.493 1.00 50.19 339 ARG A N 1
ATOM 2568 C CA . ARG A 1 339 ? 1.912 25.810 -10.946 1.00 50.19 339 ARG A CA 1
ATOM 2569 C C . ARG A 1 339 ? 1.034 26.431 -9.857 1.00 50.19 339 ARG A C 1
ATOM 2571 O O . ARG A 1 339 ? 0.313 25.710 -9.177 1.00 50.19 339 ARG A O 1
ATOM 2578 N N . GLU A 1 340 ? 1.068 27.757 -9.708 1.00 46.66 340 GLU A N 1
ATOM 2579 C CA . GLU A 1 340 ? 0.256 28.485 -8.707 1.00 46.66 340 GLU A CA 1
ATOM 2580 C C . GLU A 1 340 ? -1.263 28.258 -8.864 1.00 46.66 340 GLU A C 1
ATOM 2582 O O . GLU A 1 340 ? -2.017 28.482 -7.923 1.00 46.66 340 GLU A O 1
ATOM 2587 N N . GLU A 1 341 ? -1.703 27.783 -10.033 1.00 46.91 341 GLU A N 1
ATOM 2588 C CA . GLU A 1 341 ? -3.107 27.538 -10.382 1.00 46.91 341 GLU A CA 1
ATOM 2589 C C . GLU A 1 341 ? -3.583 26.094 -10.109 1.00 46.91 341 GLU A C 1
ATOM 2591 O O . GLU A 1 341 ? -4.782 25.829 -10.202 1.00 46.91 341 GLU A O 1
ATOM 2596 N N . ASP A 1 342 ? -2.689 25.155 -9.769 1.00 52.19 342 ASP A N 1
ATOM 2597 C CA . ASP A 1 342 ? -3.075 23.763 -9.503 1.00 52.19 342 ASP A CA 1
ATOM 2598 C C . ASP A 1 342 ? -3.706 23.636 -8.098 1.00 52.19 342 ASP A C 1
ATOM 2600 O O . ASP A 1 342 ? -3.117 24.109 -7.118 1.00 52.19 342 ASP A O 1
ATOM 2604 N N . PRO A 1 343 ? -4.857 22.948 -7.932 1.00 56.34 343 PRO A N 1
ATOM 2605 C CA . PRO A 1 343 ? -5.381 22.617 -6.611 1.00 56.34 343 PRO A CA 1
ATOM 2606 C C . PRO A 1 343 ? -4.342 21.803 -5.825 1.00 56.34 343 PRO A C 1
ATOM 2608 O O . PRO A 1 343 ? -4.097 20.628 -6.104 1.00 56.34 343 PRO A O 1
ATOM 2611 N N . VAL A 1 344 ? -3.714 22.436 -4.829 1.00 56.69 344 VAL A N 1
ATOM 2612 C CA . VAL A 1 344 ? -2.586 21.875 -4.058 1.00 56.69 344 VAL A CA 1
ATOM 2613 C C . VAL A 1 344 ? -2.917 20.493 -3.486 1.00 56.69 344 VAL A C 1
ATOM 2615 O O . VAL A 1 344 ? -2.070 19.604 -3.459 1.00 56.69 344 VAL A O 1
ATOM 2618 N N . GLU A 1 345 ? -4.163 20.287 -3.065 1.00 55.97 345 GLU A N 1
ATOM 2619 C CA . GLU A 1 345 ? -4.622 19.034 -2.469 1.00 55.97 345 GLU A CA 1
ATOM 2620 C C . GLU A 1 345 ? -4.711 17.879 -3.481 1.00 55.97 345 GLU A C 1
ATOM 2622 O O . GLU A 1 345 ? -4.296 16.763 -3.168 1.00 55.97 345 GLU A O 1
ATOM 2627 N N . GLU A 1 346 ? -5.143 18.150 -4.716 1.00 56.47 346 GLU A N 1
ATOM 2628 C CA . GLU A 1 346 ? -5.189 17.165 -5.805 1.00 56.47 346 GLU A CA 1
ATOM 2629 C C . GLU A 1 346 ? -3.773 16.789 -6.268 1.00 56.47 346 GLU A C 1
ATOM 2631 O O . GLU A 1 346 ? -3.449 15.611 -6.429 1.00 56.47 346 GLU A O 1
ATOM 2636 N N . ALA A 1 347 ? -2.881 17.774 -6.394 1.00 56.59 347 ALA A N 1
ATOM 2637 C CA . ALA A 1 347 ? -1.481 17.540 -6.742 1.00 56.59 347 ALA A CA 1
ATOM 2638 C C . ALA A 1 347 ? -0.735 16.706 -5.682 1.00 56.59 347 ALA A C 1
ATOM 2640 O O . ALA A 1 347 ? 0.061 15.824 -6.027 1.00 56.59 347 ALA A O 1
ATOM 2641 N N . LEU A 1 348 ? -1.004 16.954 -4.395 1.00 64.69 348 LEU A N 1
ATOM 2642 C CA . LEU A 1 348 ? -0.460 16.160 -3.291 1.00 64.69 348 LEU A CA 1
ATOM 2643 C C . LEU A 1 348 ? -1.006 14.729 -3.313 1.00 64.69 348 LEU A C 1
ATOM 2645 O O . LEU A 1 348 ? -0.225 13.788 -3.173 1.00 64.69 348 LEU A O 1
ATOM 2649 N N . LEU A 1 349 ? -2.306 14.553 -3.555 1.00 60.44 349 LEU A N 1
ATOM 2650 C CA . LEU A 1 349 ? -2.933 13.237 -3.688 1.00 60.44 349 LEU A CA 1
ATOM 2651 C C . LEU A 1 349 ? -2.301 12.411 -4.814 1.00 60.44 349 LEU A C 1
ATOM 2653 O O . LEU A 1 349 ? -1.830 11.302 -4.562 1.00 60.44 349 LEU A O 1
ATOM 2657 N N . LEU A 1 350 ? -2.173 12.980 -6.018 1.00 58.22 350 LEU A N 1
ATOM 2658 C CA . LEU A 1 350 ? -1.556 12.315 -7.176 1.00 58.22 350 LEU A CA 1
ATOM 2659 C C . LEU A 1 350 ? -0.137 11.798 -6.878 1.00 58.22 350 LEU A C 1
ATOM 2661 O O . LEU A 1 350 ? 0.262 10.720 -7.335 1.00 58.22 350 LEU A O 1
ATOM 2665 N N . GLN A 1 351 ? 0.649 12.556 -6.108 1.00 67.25 351 GLN A N 1
ATOM 2666 C CA . GLN A 1 351 ? 1.997 12.152 -5.698 1.00 67.25 351 GLN A CA 1
ATOM 2667 C C . GLN A 1 351 ? 2.001 11.040 -4.643 1.00 67.25 351 GLN A C 1
ATOM 2669 O O . GLN A 1 351 ? 2.917 10.206 -4.598 1.00 67.25 351 GLN A O 1
ATOM 2674 N N . GLU A 1 352 ? 1.003 11.025 -3.774 1.00 70.62 352 GLU A N 1
ATOM 2675 C CA . GLU A 1 352 ? 0.889 10.090 -2.663 1.00 70.62 352 GLU A CA 1
ATOM 2676 C C . GLU A 1 352 ? 0.378 8.706 -3.069 1.00 70.62 352 GLU A C 1
ATOM 2678 O O . GLU A 1 352 ? 0.659 7.754 -2.341 1.00 70.62 352 GLU A O 1
ATOM 2683 N N . THR A 1 353 ? -0.276 8.583 -4.227 1.00 75.00 353 THR A N 1
ATOM 2684 C CA . THR A 1 353 ? -0.887 7.339 -4.743 1.00 75.00 353 THR A CA 1
ATOM 2685 C C . THR A 1 353 ? -0.288 6.852 -6.065 1.00 75.00 353 THR A C 1
ATOM 2687 O O . THR A 1 353 ? -0.478 5.692 -6.435 1.00 75.00 353 THR A O 1
ATOM 2690 N N . TRP A 1 354 ? 0.504 7.692 -6.749 1.00 88.00 354 TRP A N 1
ATOM 2691 C CA . TRP A 1 354 ? 1.077 7.394 -8.069 1.00 88.00 354 TRP A CA 1
ATOM 2692 C C . TRP A 1 354 ? 0.004 7.134 -9.138 1.00 88.00 354 TRP A C 1
ATOM 2694 O O . TRP A 1 354 ? 0.060 6.161 -9.890 1.00 88.00 354 TRP A O 1
ATOM 2704 N N . ASP A 1 355 ? -0.960 8.044 -9.227 1.00 86.94 355 ASP A N 1
ATOM 2705 C CA . ASP A 1 355 ? -2.164 7.958 -10.071 1.00 86.94 355 ASP A CA 1
ATOM 2706 C C . ASP A 1 355 ? -1.947 8.298 -11.561 1.00 86.94 355 ASP A C 1
ATOM 2708 O O . ASP A 1 355 ? -2.881 8.657 -12.274 1.00 86.94 355 ASP A O 1
ATOM 2712 N N . ARG A 1 356 ? -0.711 8.186 -12.063 1.00 91.31 356 ARG A N 1
ATOM 2713 C CA . ARG A 1 356 ? -0.394 8.349 -13.491 1.00 91.31 356 ARG A CA 1
ATOM 2714 C C . ARG A 1 356 ? 0.143 7.052 -14.084 1.00 91.31 356 ARG A C 1
ATOM 2716 O O . ARG A 1 356 ? 0.729 6.221 -13.392 1.00 91.31 356 ARG A O 1
ATOM 2723 N N . GLU A 1 357 ? -0.036 6.913 -15.391 1.00 93.44 357 GLU A N 1
ATOM 2724 C CA . GLU A 1 357 ? 0.306 5.707 -16.154 1.00 93.44 357 GLU A CA 1
ATOM 2725 C C . GLU A 1 357 ? 1.808 5.465 -16.256 1.00 93.44 357 GLU A C 1
ATOM 2727 O O . GLU A 1 357 ? 2.260 4.320 -16.302 1.00 93.44 357 GLU A O 1
ATOM 2732 N N . VAL A 1 358 ? 2.588 6.545 -16.275 1.00 95.81 358 VAL A N 1
ATOM 2733 C CA . VAL A 1 358 ? 4.042 6.518 -16.171 1.00 95.81 358 VAL A CA 1
ATOM 2734 C C . VAL A 1 358 ? 4.445 7.367 -14.977 1.00 95.81 358 VAL A C 1
ATOM 2736 O O . VAL A 1 358 ? 4.088 8.537 -14.873 1.00 95.81 358 VAL A O 1
ATOM 2739 N N . VAL A 1 359 ? 5.228 6.788 -14.078 1.00 95.19 359 VAL A N 1
ATOM 2740 C CA . VAL A 1 359 ? 5.750 7.458 -12.892 1.00 95.19 359 VAL A CA 1
ATOM 2741 C C . VAL A 1 359 ? 7.263 7.399 -12.947 1.00 95.19 359 VAL A C 1
ATOM 2743 O O . VAL A 1 359 ? 7.839 6.317 -12.943 1.00 95.19 359 VAL A O 1
ATOM 2746 N N . VAL A 1 360 ? 7.918 8.553 -12.977 1.00 95.69 360 VAL A N 1
ATOM 2747 C CA . VAL A 1 360 ? 9.374 8.659 -12.847 1.00 95.69 360 VAL A CA 1
ATOM 2748 C C . VAL A 1 360 ? 9.688 9.127 -11.435 1.00 95.69 360 VAL A C 1
ATOM 2750 O O . VAL A 1 360 ? 9.271 10.204 -11.007 1.00 95.69 360 VAL A O 1
ATOM 2753 N N . THR A 1 361 ? 10.396 8.294 -10.682 1.00 93.62 361 THR A N 1
ATOM 2754 C CA . THR A 1 361 ? 10.642 8.506 -9.256 1.00 93.62 361 THR A CA 1
ATOM 2755 C C . THR A 1 361 ? 12.014 7.990 -8.830 1.00 93.62 361 THR A C 1
ATOM 2757 O O . THR A 1 361 ? 12.841 7.612 -9.662 1.00 93.62 361 THR A O 1
ATOM 2760 N N . THR A 1 362 ? 12.291 8.005 -7.527 1.00 92.44 362 THR A N 1
ATOM 2761 C CA . THR A 1 362 ? 13.580 7.600 -6.967 1.00 92.44 362 THR A CA 1
ATOM 2762 C C . THR A 1 362 ? 13.476 6.430 -5.997 1.00 92.44 362 THR A C 1
ATOM 2764 O O . THR A 1 362 ? 12.409 6.151 -5.443 1.00 92.44 362 THR A O 1
ATOM 2767 N N . PHE A 1 363 ? 14.600 5.757 -5.727 1.00 89.31 363 PHE A N 1
ATOM 2768 C CA . PHE A 1 363 ? 14.645 4.699 -4.708 1.00 89.31 363 PHE A CA 1
ATOM 2769 C C . PHE A 1 363 ? 14.218 5.201 -3.324 1.00 89.31 363 PHE A C 1
ATOM 2771 O O . PHE A 1 363 ? 13.599 4.454 -2.573 1.00 89.31 363 PHE A O 1
ATOM 2778 N N . HIS A 1 364 ? 14.468 6.479 -3.016 1.00 85.44 364 HIS A N 1
ATOM 2779 C CA . HIS A 1 364 ? 13.993 7.120 -1.788 1.00 85.44 364 HIS A CA 1
ATOM 2780 C C . HIS A 1 364 ? 12.464 7.182 -1.674 1.00 85.44 364 HIS A C 1
ATOM 2782 O O . HIS A 1 364 ? 11.968 7.345 -0.566 1.00 85.44 364 HIS A O 1
ATOM 2788 N N . GLN A 1 365 ? 11.718 7.056 -2.775 1.00 87.69 365 GLN A N 1
ATOM 2789 C CA . GLN A 1 365 ? 10.253 6.997 -2.756 1.00 87.69 365 GLN A CA 1
ATOM 2790 C C . GLN A 1 365 ? 9.735 5.555 -2.779 1.00 87.69 365 GLN A C 1
ATOM 2792 O O . GLN A 1 365 ? 8.805 5.227 -2.044 1.00 87.69 365 GLN A O 1
ATOM 2797 N N . VAL A 1 366 ? 10.361 4.677 -3.573 1.00 90.06 366 VAL A N 1
ATOM 2798 C CA . VAL A 1 366 ? 9.971 3.258 -3.660 1.00 90.06 366 VAL A CA 1
ATOM 2799 C C . VAL A 1 366 ? 10.277 2.508 -2.372 1.00 90.06 366 VAL A C 1
ATOM 2801 O O . VAL A 1 366 ? 9.426 1.777 -1.880 1.00 90.06 366 VAL A O 1
ATOM 2804 N N . PHE A 1 367 ? 11.467 2.677 -1.795 1.00 88.06 367 PHE A N 1
ATOM 2805 C CA . PHE A 1 367 ? 11.879 1.871 -0.647 1.00 88.06 367 PHE A CA 1
ATOM 2806 C C . PHE A 1 367 ? 10.965 2.079 0.578 1.00 88.06 367 PHE A C 1
ATOM 2808 O O . PHE A 1 367 ? 10.462 1.084 1.103 1.00 88.06 367 PHE A O 1
ATOM 2815 N N . PRO A 1 368 ? 10.610 3.318 0.981 1.00 85.62 368 PRO A N 1
ATOM 2816 C CA . PRO A 1 368 ? 9.623 3.527 2.042 1.00 85.62 368 PRO A CA 1
ATOM 2817 C C . PRO A 1 368 ? 8.214 3.027 1.701 1.00 85.62 368 PRO A C 1
ATOM 2819 O O . PRO A 1 368 ? 7.479 2.664 2.616 1.00 85.62 368 PRO A O 1
ATOM 2822 N N . ALA A 1 369 ? 7.835 2.972 0.418 1.00 88.81 369 ALA A N 1
ATOM 2823 C CA . ALA A 1 369 ? 6.557 2.396 -0.009 1.00 88.81 369 ALA A CA 1
ATOM 2824 C C . ALA A 1 369 ? 6.504 0.864 0.145 1.00 88.81 369 ALA A C 1
ATOM 2826 O O . ALA A 1 369 ? 5.415 0.304 0.213 1.00 88.81 369 ALA A O 1
ATOM 2827 N N . LEU A 1 370 ? 7.659 0.190 0.227 1.00 88.94 370 LEU A N 1
ATOM 2828 C CA . LEU A 1 370 ? 7.745 -1.254 0.471 1.00 88.94 370 LEU A CA 1
ATOM 2829 C C . LEU A 1 370 ? 7.963 -1.597 1.948 1.00 88.94 370 LEU A C 1
ATOM 2831 O O . LEU A 1 370 ? 7.490 -2.633 2.408 1.00 88.94 370 LEU A O 1
ATOM 2835 N N . VAL A 1 371 ? 8.698 -0.755 2.679 1.00 83.06 371 VAL A N 1
ATOM 2836 C CA . VAL A 1 371 ? 9.100 -1.029 4.069 1.00 83.06 371 VAL A CA 1
ATOM 2837 C C . VAL A 1 371 ? 8.102 -0.466 5.078 1.00 83.06 371 VAL A C 1
ATOM 2839 O O . VAL A 1 371 ? 7.837 -1.120 6.078 1.00 83.06 371 VAL A O 1
ATOM 2842 N N . GLY A 1 372 ? 7.531 0.721 4.843 1.00 69.31 372 GLY A N 1
ATOM 2843 C CA . GLY A 1 372 ? 6.706 1.400 5.850 1.00 69.31 372 GLY A CA 1
ATOM 2844 C C . GLY A 1 372 ? 7.465 1.726 7.143 1.00 69.31 372 GLY A C 1
ATOM 2845 O O . GLY A 1 372 ? 8.621 1.349 7.283 1.00 69.31 372 GLY A O 1
ATOM 2846 N N . PRO A 1 373 ? 6.883 2.503 8.074 1.00 66.94 373 PRO A N 1
ATOM 2847 C CA . PRO A 1 373 ? 5.511 2.285 8.534 1.00 66.94 373 PRO A CA 1
ATOM 2848 C C . PRO A 1 373 ? 4.536 3.452 8.286 1.00 66.94 373 PRO A C 1
ATOM 2850 O O . PRO A 1 373 ? 3.410 3.410 8.763 1.00 66.94 373 PRO A O 1
ATOM 2853 N N . GLY A 1 374 ? 4.947 4.525 7.607 1.00 77.88 374 GLY A N 1
ATOM 2854 C CA . GLY A 1 374 ? 4.160 5.764 7.509 1.00 77.88 374 GLY A CA 1
ATOM 2855 C C . GLY A 1 374 ? 3.365 5.951 6.213 1.00 77.88 374 GLY A C 1
ATOM 2856 O O . GLY A 1 374 ? 3.162 5.027 5.426 1.00 77.88 374 GLY A O 1
ATOM 2857 N N . SER A 1 375 ? 2.999 7.209 5.954 1.00 74.31 375 SER A N 1
ATOM 2858 C CA . SER A 1 375 ? 2.273 7.656 4.758 1.00 74.31 375 SER A CA 1
ATOM 2859 C C . SER A 1 375 ? 2.865 7.251 3.393 1.00 74.31 375 SER A C 1
ATOM 2861 O O . SER A 1 375 ? 2.078 7.154 2.447 1.00 74.31 375 SER A O 1
ATOM 2863 N N . PRO A 1 376 ? 4.178 6.949 3.228 1.00 84.06 376 PRO A N 1
ATOM 2864 C CA . PRO A 1 376 ? 4.682 6.407 1.966 1.00 84.06 376 PRO A CA 1
ATOM 2865 C C . PRO A 1 376 ? 4.061 5.068 1.549 1.00 84.06 376 PRO A C 1
ATOM 2867 O O . PRO A 1 376 ? 4.063 4.762 0.356 1.00 84.06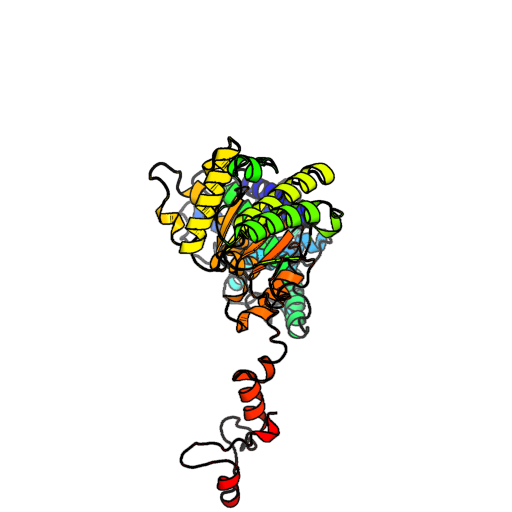 376 PRO A O 1
ATOM 2870 N N . LEU A 1 377 ? 3.512 4.293 2.496 1.00 87.62 377 LEU A N 1
ATOM 2871 C CA . LEU A 1 377 ? 2.840 3.024 2.209 1.00 87.62 377 LEU A CA 1
ATOM 2872 C C . LEU A 1 377 ? 1.583 3.181 1.354 1.00 87.62 377 LEU A C 1
ATOM 2874 O O . LEU A 1 377 ? 1.204 2.209 0.710 1.00 87.62 377 LEU A O 1
ATOM 2878 N N . ARG A 1 378 ? 0.956 4.365 1.274 1.00 88.00 378 ARG A N 1
ATOM 2879 C CA . ARG A 1 378 ? -0.251 4.600 0.447 1.00 88.00 378 ARG A CA 1
ATOM 2880 C C . ARG A 1 378 ? -0.117 4.166 -1.014 1.00 88.00 378 ARG A C 1
ATOM 2882 O O . ARG A 1 378 ? -1.106 3.838 -1.644 1.00 88.00 378 ARG A O 1
ATOM 2889 N N . ARG A 1 379 ? 1.107 4.086 -1.536 1.00 89.81 379 ARG A N 1
ATOM 2890 C CA . ARG A 1 379 ? 1.396 3.680 -2.922 1.00 89.81 379 ARG A CA 1
ATOM 2891 C C . ARG A 1 379 ? 1.390 2.169 -3.133 1.00 89.81 379 ARG A C 1
ATOM 2893 O O . ARG A 1 379 ? 1.353 1.706 -4.266 1.00 89.81 379 ARG A O 1
ATOM 2900 N N . LEU A 1 380 ? 1.498 1.387 -2.061 1.00 93.69 380 LEU A N 1
ATOM 2901 C CA . LEU A 1 380 ? 1.718 -0.052 -2.159 1.00 93.69 380 LEU A CA 1
ATOM 2902 C C . LEU A 1 380 ? 0.544 -0.785 -2.816 1.00 93.69 380 LEU A C 1
ATOM 2904 O O . LEU A 1 380 ? 0.789 -1.651 -3.652 1.00 93.69 380 LEU A O 1
ATOM 2908 N N . HIS A 1 381 ? -0.702 -0.447 -2.471 1.00 93.00 381 HIS A N 1
ATOM 2909 C CA . HIS A 1 381 ? -1.862 -1.100 -3.083 1.00 93.00 381 HIS A CA 1
ATOM 2910 C C . HIS A 1 381 ? -1.933 -0.805 -4.590 1.00 93.00 381 HIS A C 1
ATOM 2912 O O . HIS A 1 381 ? -2.070 -1.742 -5.373 1.00 93.00 381 HIS A O 1
ATOM 2918 N N . THR A 1 382 ? -1.677 0.440 -5.015 1.00 90.81 382 THR A N 1
ATOM 2919 C CA . THR A 1 382 ? -1.679 0.797 -6.446 1.00 90.81 382 THR A CA 1
ATOM 2920 C C . THR A 1 382 ? -0.554 0.125 -7.236 1.00 90.81 382 THR A C 1
ATOM 2922 O O . THR A 1 382 ? -0.707 -0.139 -8.428 1.00 90.81 382 THR A O 1
ATOM 2925 N N . LEU A 1 383 ? 0.580 -0.183 -6.594 1.00 93.19 383 LEU A N 1
ATOM 2926 C CA . LEU A 1 383 ? 1.603 -1.045 -7.188 1.00 93.19 383 LEU A CA 1
ATOM 2927 C C . LEU A 1 383 ? 1.095 -2.483 -7.319 1.00 93.19 383 LEU A C 1
ATOM 2929 O O . LEU A 1 383 ? 1.201 -3.073 -8.392 1.00 93.19 383 LEU A O 1
ATOM 2933 N N . ALA A 1 384 ? 0.564 -3.043 -6.232 1.00 94.19 384 ALA A N 1
ATOM 2934 C CA . ALA A 1 384 ? 0.153 -4.440 -6.154 1.00 94.19 384 ALA A CA 1
ATOM 2935 C C . ALA A 1 384 ? -1.014 -4.779 -7.095 1.00 94.19 384 ALA A C 1
ATOM 2937 O O . ALA A 1 384 ? -1.066 -5.900 -7.603 1.00 94.19 384 ALA A O 1
ATOM 2938 N N . GLU A 1 385 ? -1.916 -3.836 -7.372 1.00 91.12 385 GLU A N 1
ATOM 2939 C CA . GLU A 1 385 ? -3.000 -3.999 -8.352 1.00 91.12 385 GLU A CA 1
ATOM 2940 C C . GLU A 1 385 ? -2.479 -4.299 -9.767 1.00 91.12 385 GLU A C 1
ATOM 2942 O O . GLU A 1 385 ? -3.055 -5.125 -10.482 1.00 91.12 385 GLU A O 1
ATOM 2947 N N . GLY A 1 386 ? -1.364 -3.678 -10.164 1.00 93.38 386 GLY A N 1
ATOM 2948 C CA . GLY A 1 386 ? -0.769 -3.872 -11.482 1.00 93.38 386 GLY A CA 1
ATOM 2949 C C . GLY A 1 386 ? 0.322 -2.858 -11.802 1.00 93.38 386 GLY A C 1
ATOM 2950 O O . GLY A 1 386 ? 0.034 -1.705 -12.124 1.00 93.38 386 GLY A O 1
ATOM 2951 N N . ALA A 1 387 ? 1.582 -3.297 -11.808 1.00 96.06 387 ALA A N 1
ATOM 2952 C CA . ALA A 1 387 ? 2.703 -2.416 -12.127 1.00 96.06 387 ALA A CA 1
ATOM 2953 C C . ALA A 1 387 ? 3.860 -3.119 -12.844 1.00 96.06 387 ALA A C 1
ATOM 2955 O O . ALA A 1 387 ? 4.157 -4.296 -12.625 1.00 96.06 387 ALA A O 1
ATOM 2956 N N . ILE A 1 388 ? 4.568 -2.348 -13.663 1.00 97.88 388 ILE A N 1
ATOM 2957 C CA . ILE A 1 388 ? 5.889 -2.670 -14.198 1.00 97.88 388 ILE A CA 1
ATOM 2958 C C . ILE A 1 388 ? 6.882 -1.746 -13.485 1.00 97.88 388 ILE A C 1
ATOM 2960 O O . ILE A 1 388 ? 7.048 -0.582 -13.851 1.00 97.88 388 ILE A O 1
ATOM 2964 N N . LEU A 1 389 ? 7.502 -2.260 -12.422 1.00 97.44 389 LEU A N 1
ATOM 2965 C CA . LEU A 1 389 ? 8.462 -1.555 -11.580 1.00 97.44 389 LEU A CA 1
ATOM 2966 C C . LEU A 1 389 ? 9.876 -1.718 -12.143 1.00 97.44 389 LEU A C 1
ATOM 2968 O O . LEU A 1 389 ? 10.501 -2.773 -12.034 1.00 97.44 389 LEU A O 1
ATOM 2972 N N . ILE A 1 390 ? 10.398 -0.655 -12.731 1.00 97.31 390 ILE A N 1
ATOM 2973 C CA . ILE A 1 390 ? 11.737 -0.598 -13.302 1.00 97.31 390 ILE A CA 1
ATOM 2974 C C . ILE A 1 390 ? 12.696 -0.020 -12.253 1.00 97.31 390 ILE A C 1
ATOM 2976 O O . ILE A 1 390 ? 12.471 1.075 -11.738 1.00 97.31 390 ILE A O 1
ATOM 2980 N N . LEU A 1 391 ? 13.774 -0.744 -11.951 1.00 95.25 391 LEU A N 1
ATOM 2981 C CA . LEU A 1 391 ? 14.834 -0.351 -11.019 1.00 95.25 391 LEU A CA 1
ATOM 2982 C C . LEU A 1 391 ? 16.125 -0.091 -11.809 1.00 95.25 391 LEU A C 1
ATOM 2984 O O . LEU A 1 391 ? 16.838 -1.040 -12.151 1.00 95.25 391 LEU A O 1
ATOM 2988 N N . ASP A 1 392 ? 16.409 1.176 -12.115 1.00 94.00 392 ASP A N 1
ATOM 2989 C CA . ASP A 1 392 ? 17.588 1.595 -12.883 1.00 94.00 392 ASP A CA 1
ATOM 2990 C C . ASP A 1 392 ? 18.794 1.826 -11.969 1.00 94.00 392 ASP A C 1
ATOM 2992 O O . ASP A 1 392 ? 18.682 2.489 -10.940 1.00 94.00 392 ASP A O 1
ATOM 2996 N N . GLU A 1 393 ? 19.947 1.272 -12.339 1.00 90.62 393 GLU A N 1
ATOM 2997 C CA . GLU A 1 393 ? 21.204 1.359 -11.586 1.00 90.62 393 GLU A CA 1
ATOM 2998 C C . GLU A 1 393 ? 21.059 0.970 -10.101 1.00 90.62 393 GLU A C 1
ATOM 3000 O O . GLU A 1 393 ? 21.643 1.582 -9.212 1.00 90.62 393 GLU A O 1
ATOM 3005 N N . VAL A 1 394 ? 20.291 -0.084 -9.809 1.00 85.81 394 VAL A N 1
ATOM 3006 C CA . VAL A 1 394 ? 19.970 -0.513 -8.432 1.00 85.81 394 VAL A CA 1
ATOM 3007 C C . VAL A 1 394 ? 21.197 -0.774 -7.538 1.00 85.81 394 VAL A C 1
ATOM 3009 O O . VAL A 1 394 ? 21.101 -0.713 -6.313 1.00 85.81 394 VAL A O 1
ATOM 3012 N N . GLN A 1 395 ? 22.369 -1.036 -8.123 1.00 84.69 395 GLN A N 1
ATOM 3013 C CA . GLN A 1 395 ? 23.626 -1.219 -7.393 1.00 84.69 395 GLN A CA 1
ATOM 3014 C C . GLN A 1 395 ? 24.137 0.045 -6.697 1.00 84.69 395 GLN A C 1
ATOM 3016 O O . GLN A 1 395 ? 25.065 -0.053 -5.902 1.00 84.69 395 GLN A O 1
ATOM 3021 N N . THR A 1 396 ? 23.592 1.224 -6.996 1.00 86.44 396 THR A N 1
ATOM 3022 C CA . THR A 1 396 ? 23.971 2.457 -6.293 1.00 86.44 396 THR A CA 1
ATOM 3023 C C . THR A 1 396 ? 23.418 2.508 -4.870 1.00 86.44 396 THR A C 1
ATOM 3025 O O . THR A 1 396 ? 23.828 3.366 -4.094 1.00 86.44 396 THR A O 1
ATOM 3028 N N . LEU A 1 397 ? 22.455 1.646 -4.525 1.00 83.31 397 LEU A N 1
ATOM 3029 C CA . LEU A 1 397 ? 21.993 1.518 -3.147 1.00 83.31 397 LEU A CA 1
ATOM 3030 C C . LEU A 1 397 ? 23.115 0.954 -2.265 1.00 83.31 397 LEU A C 1
ATOM 3032 O O . LEU A 1 397 ? 23.818 0.048 -2.721 1.00 83.31 397 LEU A O 1
ATOM 3036 N N . PRO A 1 398 ? 23.244 1.411 -1.004 1.00 83.62 398 PRO A N 1
ATOM 3037 C CA . PRO A 1 398 ? 24.181 0.826 -0.048 1.00 83.62 398 PRO A CA 1
ATOM 3038 C C . PRO A 1 398 ? 24.036 -0.701 0.014 1.00 83.62 398 PRO A C 1
ATOM 3040 O O . PRO A 1 398 ? 22.917 -1.224 0.088 1.00 83.62 398 PRO A O 1
ATOM 3043 N N . ALA A 1 399 ? 25.160 -1.420 -0.054 1.00 82.75 399 ALA A N 1
ATOM 3044 C CA . ALA A 1 399 ? 25.185 -2.882 -0.156 1.00 82.75 399 ALA A CA 1
ATOM 3045 C C . ALA A 1 399 ? 24.549 -3.572 1.062 1.00 82.75 399 ALA A C 1
ATOM 3047 O O . ALA A 1 399 ? 24.016 -4.678 0.959 1.00 82.75 399 ALA A O 1
ATOM 3048 N N . GLU A 1 400 ? 24.540 -2.890 2.203 1.00 81.25 400 GLU A N 1
ATOM 3049 C CA . GLU A 1 400 ? 23.918 -3.304 3.457 1.00 81.25 400 GLU A CA 1
ATOM 3050 C C . GLU A 1 400 ? 22.396 -3.457 3.323 1.00 81.25 400 GLU A C 1
ATOM 3052 O O . GLU A 1 400 ? 21.798 -4.289 4.004 1.00 81.25 400 GLU A O 1
ATOM 3057 N N . LEU A 1 401 ? 21.763 -2.699 2.419 1.00 81.56 401 LEU A N 1
ATOM 3058 C CA . LEU A 1 401 ? 20.316 -2.746 2.183 1.00 81.56 401 LEU A CA 1
ATOM 3059 C C . LEU A 1 401 ? 19.907 -3.839 1.190 1.00 81.56 401 LEU A C 1
ATOM 3061 O O . LEU A 1 401 ? 18.722 -4.151 1.055 1.00 81.56 401 LEU A O 1
ATOM 3065 N N . TRP A 1 402 ? 20.864 -4.439 0.482 1.00 85.50 402 TRP A N 1
ATOM 3066 C CA . TRP A 1 402 ? 20.583 -5.401 -0.582 1.00 85.50 402 TRP A CA 1
ATOM 3067 C C . TRP A 1 402 ? 19.881 -6.680 -0.112 1.00 85.50 402 TRP A C 1
ATOM 3069 O O . TRP A 1 402 ? 18.990 -7.139 -0.832 1.00 85.50 402 TRP A O 1
ATOM 3079 N N . PRO A 1 403 ? 20.215 -7.282 1.049 1.00 83.56 403 PRO A N 1
ATOM 3080 C CA . PRO A 1 403 ? 19.485 -8.444 1.551 1.00 83.56 403 PRO A CA 1
ATOM 3081 C C . PRO A 1 403 ? 18.010 -8.130 1.816 1.00 83.56 403 PRO A C 1
ATOM 3083 O O . PRO A 1 403 ? 17.140 -8.884 1.382 1.00 83.56 403 PRO A O 1
ATOM 3086 N N . LEU A 1 404 ? 17.731 -6.983 2.443 1.00 83.94 404 LEU A N 1
ATOM 3087 C CA . LEU A 1 404 ? 16.369 -6.532 2.718 1.00 83.94 404 LEU A CA 1
ATOM 3088 C C . LEU A 1 404 ? 15.611 -6.254 1.418 1.00 83.94 404 LEU A C 1
ATOM 3090 O O . LEU A 1 404 ? 14.519 -6.778 1.223 1.00 83.94 404 LEU A O 1
ATOM 3094 N N . LEU A 1 405 ? 16.209 -5.503 0.488 1.00 87.00 405 LEU A N 1
ATOM 3095 C CA . LEU A 1 405 ? 15.591 -5.226 -0.808 1.00 87.00 405 LEU A CA 1
ATOM 3096 C C . LEU A 1 405 ? 15.312 -6.515 -1.590 1.00 87.00 405 LEU A C 1
ATOM 3098 O O . LEU A 1 405 ? 14.241 -6.658 -2.168 1.00 87.00 405 LEU A O 1
ATOM 3102 N N . ARG A 1 406 ? 16.235 -7.482 -1.582 1.00 87.56 406 ARG A N 1
ATOM 3103 C CA . ARG A 1 406 ? 16.013 -8.802 -2.188 1.00 87.56 406 ARG A CA 1
ATOM 3104 C C . ARG A 1 406 ? 14.813 -9.506 -1.554 1.00 87.56 406 ARG A C 1
ATOM 3106 O O . ARG A 1 406 ? 13.985 -10.028 -2.295 1.00 87.56 406 ARG A O 1
ATOM 3113 N N . GLY A 1 407 ? 14.723 -9.531 -0.223 1.00 87.94 407 GLY A N 1
ATOM 3114 C CA . GLY A 1 407 ? 13.590 -10.119 0.497 1.00 87.94 407 GLY A CA 1
ATOM 3115 C C . GLY A 1 407 ? 12.269 -9.455 0.109 1.00 87.94 407 GLY A C 1
ATOM 3116 O O . GLY A 1 407 ? 11.344 -10.136 -0.326 1.00 87.94 407 GLY A O 1
ATOM 3117 N N . LEU A 1 408 ? 12.227 -8.120 0.147 1.00 90.25 408 LEU A N 1
ATOM 3118 C CA . LEU A 1 408 ? 11.060 -7.324 -0.237 1.00 90.25 408 LEU A CA 1
ATOM 3119 C C . LEU A 1 408 ? 10.641 -7.587 -1.683 1.00 90.25 408 LEU A C 1
ATOM 3121 O O . LEU A 1 408 ? 9.476 -7.853 -1.937 1.00 90.25 408 LEU A O 1
ATOM 3125 N N . LEU A 1 409 ? 11.574 -7.560 -2.639 1.00 90.62 409 LEU A N 1
ATOM 3126 C CA . LEU A 1 409 ? 11.258 -7.809 -4.047 1.00 90.62 409 LEU A CA 1
ATOM 3127 C C . LEU A 1 409 ? 10.816 -9.254 -4.288 1.00 90.62 409 LEU A C 1
ATOM 3129 O O . LEU A 1 409 ? 9.976 -9.485 -5.152 1.00 90.62 409 LEU A O 1
ATOM 3133 N N . ARG A 1 410 ? 11.351 -10.240 -3.561 1.00 88.56 410 ARG A N 1
ATOM 3134 C CA . ARG A 1 410 ? 10.901 -11.637 -3.676 1.00 88.56 410 ARG A CA 1
ATOM 3135 C C . ARG A 1 410 ? 9.481 -11.825 -3.140 1.00 88.56 410 ARG A C 1
ATOM 3137 O O . ARG A 1 410 ? 8.699 -12.494 -3.801 1.00 88.56 410 ARG A O 1
ATOM 3144 N N . ALA A 1 411 ? 9.155 -11.202 -2.011 1.00 90.12 411 ALA A N 1
ATOM 3145 C CA . ALA A 1 411 ? 7.854 -11.329 -1.355 1.00 90.12 411 ALA A CA 1
ATOM 3146 C C . ALA A 1 411 ? 6.814 -10.271 -1.781 1.00 90.12 411 ALA A C 1
ATOM 3148 O O . ALA A 1 411 ? 5.689 -10.297 -1.290 1.00 90.12 411 ALA A O 1
ATOM 3149 N N . LEU A 1 412 ? 7.174 -9.338 -2.674 1.00 91.62 412 LEU A N 1
ATOM 3150 C CA . LEU A 1 412 ? 6.291 -8.261 -3.128 1.00 91.62 412 LEU A CA 1
ATOM 3151 C C . LEU A 1 412 ? 4.984 -8.844 -3.705 1.00 91.62 412 LEU A C 1
ATOM 3153 O O . LEU A 1 412 ? 5.055 -9.603 -4.678 1.00 91.62 412 LEU A O 1
ATOM 3157 N N . PRO A 1 413 ? 3.817 -8.490 -3.138 1.00 89.69 413 PRO A N 1
ATOM 3158 C CA . PRO A 1 413 ? 2.544 -9.117 -3.460 1.00 89.69 413 PRO A CA 1
ATOM 3159 C C . PRO A 1 413 ? 1.953 -8.586 -4.769 1.00 89.69 413 PRO A C 1
ATOM 3161 O O . PRO A 1 413 ? 2.366 -7.554 -5.301 1.00 89.69 413 PRO A O 1
ATOM 3164 N N . GLY A 1 414 ? 0.912 -9.272 -5.241 1.00 90.62 414 GLY A N 1
ATOM 3165 C CA . GLY A 1 414 ? 0.077 -8.804 -6.341 1.00 90.62 414 GLY A CA 1
ATOM 3166 C C . GLY A 1 414 ? 0.709 -8.970 -7.723 1.00 90.62 414 GLY A C 1
ATOM 3167 O O . GLY A 1 414 ? 1.521 -9.862 -7.973 1.00 90.62 414 GLY A O 1
ATOM 3168 N N . ARG A 1 415 ? 0.287 -8.118 -8.655 1.00 94.06 415 ARG A N 1
ATOM 3169 C CA . ARG A 1 415 ? 0.553 -8.223 -10.095 1.00 94.06 415 ARG A CA 1
ATOM 3170 C C . ARG A 1 415 ? 1.689 -7.286 -10.508 1.00 94.06 415 ARG A C 1
ATOM 3172 O O . ARG A 1 415 ? 1.528 -6.421 -11.366 1.00 94.06 415 ARG A O 1
ATOM 3179 N N . VAL A 1 416 ? 2.850 -7.447 -9.870 1.00 96.06 416 VAL A N 1
ATOM 3180 C CA . VAL A 1 416 ? 4.022 -6.592 -10.115 1.00 96.06 416 VAL A CA 1
ATOM 3181 C C . VAL A 1 416 ? 5.101 -7.324 -10.893 1.00 96.06 416 VAL A C 1
ATOM 3183 O O . VAL A 1 416 ? 5.643 -8.332 -10.433 1.00 96.06 416 VAL A O 1
ATOM 3186 N N . THR A 1 417 ? 5.498 -6.747 -12.022 1.00 97.56 417 THR A N 1
ATOM 3187 C CA . THR A 1 417 ? 6.717 -7.131 -12.736 1.00 97.56 417 THR A CA 1
ATOM 3188 C C . THR A 1 417 ? 7.859 -6.213 -12.352 1.00 97.56 417 THR A C 1
ATOM 3190 O O . THR A 1 417 ? 7.765 -5.006 -12.540 1.00 97.56 417 THR A O 1
ATOM 3193 N N . VAL A 1 418 ? 8.954 -6.773 -11.840 1.00 97.06 418 VAL A N 1
ATOM 3194 C CA . VAL A 1 418 ? 10.158 -6.006 -11.498 1.00 97.06 418 VAL A CA 1
ATOM 3195 C C . VAL A 1 418 ? 11.196 -6.193 -12.594 1.00 97.06 418 VAL A C 1
ATOM 3197 O O . VAL A 1 418 ? 11.596 -7.323 -12.869 1.00 97.06 418 VAL A O 1
ATOM 3200 N N . VAL A 1 419 ? 11.668 -5.093 -13.175 1.00 96.44 419 VAL A N 1
ATOM 3201 C CA . VAL A 1 419 ? 12.761 -5.068 -14.152 1.00 96.44 419 VAL A CA 1
ATOM 3202 C C . VAL A 1 419 ? 13.964 -4.387 -13.511 1.00 96.44 419 VAL A C 1
ATOM 3204 O O . VAL A 1 419 ? 13.992 -3.167 -13.375 1.00 96.44 419 VAL A O 1
ATOM 3207 N N . SER A 1 420 ? 14.971 -5.158 -13.108 1.00 94.19 420 SER A N 1
ATOM 3208 C CA . SER A 1 420 ? 16.237 -4.592 -12.633 1.00 94.19 420 SER A CA 1
ATOM 3209 C C . SER A 1 420 ? 17.175 -4.373 -13.811 1.00 94.19 420 SER A C 1
ATOM 3211 O O . SER A 1 420 ? 17.499 -5.327 -14.517 1.00 94.19 420 SER A O 1
ATOM 3213 N N . MET A 1 421 ? 17.610 -3.135 -14.038 1.00 91.56 421 MET A N 1
ATOM 3214 C CA . MET A 1 421 ? 18.495 -2.826 -15.156 1.00 91.56 421 MET A CA 1
ATOM 3215 C C . MET A 1 421 ? 19.741 -2.071 -14.733 1.00 91.56 421 MET A C 1
ATOM 3217 O O . MET A 1 421 ? 19.689 -1.114 -13.969 1.00 91.56 421 MET A O 1
ATOM 3221 N N . THR A 1 422 ? 20.886 -2.527 -15.228 1.00 86.25 422 THR A N 1
ATOM 3222 C CA . THR A 1 422 ? 22.199 -1.978 -14.878 1.00 86.25 422 THR A CA 1
ATOM 3223 C C . THR A 1 422 ? 23.282 -2.580 -15.773 1.00 86.25 422 THR A C 1
ATOM 3225 O O . THR A 1 422 ? 23.086 -3.622 -16.393 1.00 86.25 422 THR A O 1
ATOM 3228 N N . ALA A 1 423 ? 24.438 -1.922 -15.869 1.00 83.50 423 ALA A N 1
ATOM 3229 C CA . ALA A 1 423 ? 25.617 -2.538 -16.478 1.00 83.50 423 ALA A CA 1
ATOM 3230 C C . ALA A 1 423 ? 26.257 -3.605 -15.563 1.00 83.50 423 ALA A C 1
ATOM 3232 O O . ALA A 1 423 ? 26.834 -4.578 -16.052 1.00 83.50 423 ALA A O 1
ATOM 3233 N N . THR A 1 424 ? 26.146 -3.441 -14.241 1.00 79.81 424 THR A N 1
ATOM 3234 C CA . THR A 1 424 ? 26.818 -4.249 -13.212 1.00 79.81 424 THR A CA 1
ATOM 3235 C C . THR A 1 424 ? 25.796 -4.845 -12.248 1.00 79.81 424 THR A C 1
ATOM 3237 O O . THR A 1 424 ? 25.606 -4.382 -11.128 1.00 79.81 424 THR A O 1
ATOM 3240 N N . GLN A 1 425 ? 25.120 -5.906 -12.694 1.00 78.00 425 GLN A N 1
ATOM 3241 C CA . GLN A 1 425 ? 23.984 -6.503 -11.993 1.00 78.00 425 GLN A CA 1
ATOM 3242 C C . GLN A 1 425 ? 24.378 -7.052 -10.610 1.00 78.00 425 GLN A C 1
ATOM 3244 O O . GLN A 1 425 ? 25.079 -8.071 -10.533 1.00 78.00 425 GLN A O 1
ATOM 3249 N N . PRO A 1 426 ? 23.895 -6.462 -9.499 1.00 73.44 426 PRO A N 1
ATOM 3250 C CA . PRO A 1 426 ? 23.946 -7.134 -8.215 1.00 73.44 426 PRO A CA 1
ATOM 3251 C C . PRO A 1 426 ? 22.930 -8.271 -8.257 1.00 73.44 426 PRO A C 1
ATOM 3253 O O . PRO A 1 426 ? 21.884 -8.167 -8.907 1.00 73.44 426 PRO A O 1
ATOM 3256 N N . ARG A 1 427 ? 23.204 -9.377 -7.560 1.00 75.38 427 ARG A N 1
ATOM 3257 C CA . ARG A 1 427 ? 22.285 -10.529 -7.518 1.00 75.38 427 ARG A CA 1
ATOM 3258 C C . ARG A 1 427 ? 20.961 -10.237 -6.777 1.00 75.38 427 ARG A C 1
ATOM 3260 O O . ARG A 1 427 ? 20.439 -11.151 -6.171 1.00 75.38 427 ARG A O 1
ATOM 3267 N N . LEU A 1 428 ? 20.439 -9.008 -6.760 1.00 76.12 428 LEU A N 1
ATOM 3268 C CA . LEU A 1 428 ? 19.201 -8.597 -6.078 1.00 76.12 428 LEU A CA 1
ATOM 3269 C C . LEU A 1 428 ? 17.951 -9.267 -6.649 1.00 76.12 428 LEU A C 1
ATOM 3271 O O . LEU A 1 428 ? 17.065 -9.665 -5.899 1.00 76.12 428 LEU A O 1
ATOM 3275 N N . VAL A 1 429 ? 17.905 -9.390 -7.974 1.00 80.31 429 VAL A N 1
ATOM 3276 C CA . VAL A 1 429 ? 16.803 -9.997 -8.716 1.00 80.31 429 VAL A CA 1
ATOM 3277 C C . VAL A 1 429 ? 17.353 -11.208 -9.458 1.00 80.31 429 VAL A C 1
ATOM 3279 O O . VAL A 1 429 ? 18.288 -11.098 -10.250 1.00 80.31 429 VAL A O 1
ATOM 3282 N N . GLU A 1 430 ? 16.787 -12.375 -9.172 1.00 81.06 430 GLU A N 1
ATOM 3283 C CA . GLU A 1 430 ? 17.015 -13.600 -9.934 1.00 81.06 430 GLU A CA 1
ATOM 3284 C C . GLU A 1 430 ? 15.832 -13.751 -10.880 1.00 81.06 430 GLU A C 1
ATOM 3286 O O . GLU A 1 430 ? 14.698 -13.921 -10.442 1.00 81.06 430 GLU A O 1
ATOM 3291 N N . GLY A 1 431 ? 16.088 -13.575 -12.173 1.00 84.00 431 GLY A N 1
ATOM 3292 C CA . GLY A 1 431 ? 15.031 -13.383 -13.149 1.00 84.00 431 GLY A CA 1
ATOM 3293 C C . GLY A 1 431 ? 15.477 -13.649 -14.577 1.00 84.00 431 GLY A C 1
ATOM 3294 O O . GLY A 1 431 ? 16.667 -13.840 -14.854 1.00 84.00 431 GLY A O 1
ATOM 3295 N N . ARG A 1 432 ? 14.505 -13.661 -15.490 1.00 90.12 432 ARG A N 1
ATOM 3296 C CA . ARG A 1 432 ? 14.764 -13.807 -16.925 1.00 90.12 432 ARG A CA 1
ATOM 3297 C C . ARG A 1 432 ? 15.459 -12.556 -17.454 1.00 90.12 432 ARG A C 1
ATOM 3299 O O . ARG A 1 432 ? 15.043 -11.436 -17.178 1.00 90.12 432 ARG A O 1
ATOM 3306 N N . GLU A 1 433 ? 16.495 -12.760 -18.259 1.00 91.75 433 GLU A N 1
ATOM 3307 C CA . GLU A 1 433 ? 17.170 -11.659 -18.935 1.00 91.75 433 GLU A CA 1
ATOM 3308 C C . GLU A 1 433 ? 16.404 -11.222 -20.184 1.00 91.75 433 GLU A C 1
ATOM 3310 O O . GLU A 1 433 ? 16.094 -12.051 -21.041 1.00 91.75 433 GLU A O 1
ATOM 3315 N N . LEU A 1 434 ? 16.188 -9.914 -20.301 1.00 92.62 434 LEU A N 1
ATOM 3316 C CA . LEU A 1 434 ? 15.577 -9.262 -21.454 1.00 92.62 434 LEU A CA 1
ATOM 3317 C C . LEU A 1 434 ? 16.603 -8.837 -22.506 1.00 92.62 434 LEU A C 1
ATOM 3319 O O . LEU A 1 434 ? 16.308 -8.864 -23.699 1.00 92.62 434 LEU A O 1
ATOM 3323 N N . ALA A 1 435 ? 17.804 -8.428 -22.086 1.00 89.44 435 ALA A N 1
ATOM 3324 C CA . ALA A 1 435 ? 18.833 -7.995 -23.020 1.00 89.44 435 ALA A CA 1
ATOM 3325 C C . ALA A 1 435 ? 19.425 -9.193 -23.794 1.00 89.44 435 ALA A C 1
ATOM 3327 O O . ALA A 1 435 ? 19.776 -10.221 -23.194 1.00 89.44 435 ALA A O 1
ATOM 3328 N N . PRO A 1 436 ? 19.606 -9.074 -25.122 1.00 89.38 436 PRO A N 1
ATOM 3329 C CA . PRO A 1 436 ? 20.283 -10.097 -25.901 1.00 89.38 436 PRO A CA 1
ATOM 3330 C C . PRO A 1 436 ? 21.785 -10.073 -25.596 1.00 89.38 436 PRO A C 1
ATOM 3332 O O . PRO A 1 436 ? 22.315 -9.175 -24.937 1.00 89.38 436 PRO A O 1
ATOM 3335 N N . ARG A 1 437 ? 22.522 -11.043 -26.139 1.00 84.62 437 ARG A N 1
ATOM 3336 C CA . ARG A 1 437 ? 23.982 -10.939 -26.161 1.00 84.62 437 ARG A CA 1
ATOM 3337 C C . ARG A 1 437 ? 24.384 -9.777 -27.073 1.00 84.62 437 ARG A C 1
ATOM 3339 O O . ARG A 1 437 ? 24.125 -9.824 -28.272 1.00 84.62 437 ARG A O 1
ATOM 3346 N N . LEU A 1 438 ? 25.033 -8.763 -26.507 1.00 83.00 438 LEU A N 1
ATOM 3347 C CA . LEU A 1 438 ? 25.524 -7.619 -27.273 1.00 83.00 438 LEU A CA 1
ATOM 3348 C C . LEU A 1 438 ? 26.882 -7.945 -27.929 1.00 83.00 438 LEU A C 1
ATOM 3350 O O . LEU A 1 438 ? 27.743 -8.537 -27.267 1.00 83.00 438 LEU A O 1
ATOM 3354 N N . PRO A 1 439 ? 27.092 -7.598 -29.214 1.00 74.38 439 PRO A N 1
ATOM 3355 C CA . PRO A 1 439 ? 28.360 -7.835 -29.906 1.00 74.38 439 PRO A CA 1
ATOM 3356 C C . PRO A 1 439 ? 29.537 -7.148 -29.201 1.00 74.38 439 PRO A C 1
ATOM 3358 O O . PRO A 1 439 ? 29.440 -5.983 -28.846 1.00 74.38 439 PRO A O 1
ATOM 3361 N N . GLY A 1 440 ? 30.650 -7.858 -28.994 1.00 72.06 440 GLY A N 1
ATOM 3362 C CA . GLY A 1 440 ? 31.877 -7.278 -28.420 1.00 72.06 440 GLY A CA 1
ATOM 3363 C C . GLY A 1 440 ? 31.822 -6.909 -26.930 1.00 72.06 440 GLY A C 1
ATOM 3364 O O . GLY A 1 440 ? 32.844 -6.519 -26.374 1.00 72.06 440 GLY A O 1
ATOM 3365 N N . TYR A 1 441 ? 30.678 -7.066 -26.256 1.00 74.12 441 TYR A N 1
ATOM 3366 C CA . TYR A 1 441 ? 30.546 -6.782 -24.826 1.00 74.12 441 TYR A CA 1
ATOM 3367 C C . TYR A 1 441 ? 30.782 -8.053 -23.983 1.00 74.12 441 TYR A C 1
ATOM 3369 O O . TYR A 1 441 ? 30.205 -9.106 -24.297 1.00 74.12 441 TYR A O 1
ATOM 3377 N N . PRO A 1 442 ? 31.617 -8.005 -22.922 1.00 65.94 442 PRO A N 1
ATOM 3378 C CA . PRO A 1 442 ? 31.884 -9.166 -22.080 1.00 65.94 442 PRO A CA 1
ATOM 3379 C C . PRO A 1 442 ? 30.598 -9.728 -21.466 1.00 65.94 442 PRO A C 1
ATOM 3381 O O . PRO A 1 442 ? 29.625 -9.014 -21.210 1.00 65.94 442 PRO A O 1
ATOM 3384 N N . ARG A 1 443 ? 30.583 -11.045 -21.220 1.00 58.81 443 ARG A N 1
ATOM 3385 C CA . ARG A 1 443 ? 29.448 -11.704 -20.566 1.00 58.81 443 ARG A CA 1
ATOM 3386 C C . ARG A 1 443 ? 29.314 -11.170 -19.137 1.00 58.81 443 ARG A C 1
ATOM 3388 O O . ARG A 1 443 ? 30.054 -11.596 -18.266 1.00 58.81 443 ARG A O 1
ATOM 3395 N N . ARG A 1 444 ? 28.350 -10.262 -18.951 1.00 63.19 444 ARG A N 1
ATOM 3396 C CA . ARG A 1 444 ? 27.667 -9.860 -17.706 1.00 63.19 444 ARG A CA 1
ATOM 3397 C C . ARG A 1 444 ? 28.544 -9.879 -16.449 1.00 63.19 444 ARG A C 1
ATOM 3399 O O . ARG A 1 444 ? 28.747 -10.927 -15.839 1.00 63.19 444 ARG A O 1
ATOM 3406 N N . VAL A 1 445 ? 28.943 -8.701 -15.981 1.00 59.62 445 VAL A N 1
ATOM 3407 C CA . VAL A 1 445 ? 29.544 -8.560 -14.651 1.00 59.62 445 VAL A CA 1
ATOM 3408 C C . VAL A 1 445 ? 28.434 -8.694 -13.609 1.00 59.62 445 VAL A C 1
ATOM 3410 O O . VAL A 1 445 ? 27.570 -7.826 -13.498 1.00 59.62 445 VAL A O 1
ATOM 3413 N N . ARG A 1 446 ? 28.429 -9.807 -12.867 1.00 59.25 446 ARG A N 1
ATOM 3414 C CA . ARG A 1 446 ? 27.540 -9.998 -11.715 1.00 59.25 446 ARG A CA 1
ATOM 3415 C C . ARG A 1 446 ? 28.305 -9.707 -10.437 1.00 59.25 446 ARG A C 1
ATOM 3417 O O . ARG A 1 446 ? 29.274 -10.399 -10.135 1.00 59.25 446 ARG A O 1
ATOM 3424 N N . LEU A 1 447 ? 27.824 -8.746 -9.660 1.00 55.91 447 LEU A N 1
ATOM 3425 C CA . LEU A 1 447 ? 28.351 -8.495 -8.327 1.00 55.91 447 LEU A CA 1
ATOM 3426 C C . LEU A 1 447 ? 27.826 -9.585 -7.381 1.00 55.91 447 LEU A C 1
ATOM 3428 O O . LEU A 1 447 ? 26.642 -9.626 -7.032 1.00 55.91 447 LEU A O 1
ATOM 3432 N N . ALA A 1 448 ? 28.703 -10.519 -7.016 1.00 52.69 448 ALA A N 1
ATOM 3433 C CA . ALA A 1 448 ? 28.425 -11.548 -6.027 1.00 52.69 448 ALA A CA 1
ATOM 3434 C C . ALA A 1 448 ? 28.976 -11.083 -4.671 1.00 52.69 448 ALA A C 1
ATOM 3436 O O . ALA A 1 448 ? 30.180 -11.113 -4.451 1.00 52.69 448 ALA A O 1
ATOM 3437 N N . PHE A 1 449 ? 28.081 -10.710 -3.753 1.00 55.69 449 PHE A N 1
ATOM 3438 C CA . PHE A 1 449 ? 28.404 -10.372 -2.358 1.00 55.69 449 PHE A CA 1
ATOM 3439 C C . PHE A 1 449 ? 27.985 -11.473 -1.351 1.00 55.69 449 PHE A C 1
ATOM 3441 O O . PHE A 1 449 ? 27.442 -11.148 -0.298 1.00 55.69 449 PHE A O 1
ATOM 3448 N N . PRO A 1 450 ? 28.154 -12.786 -1.616 1.00 45.28 450 PRO A N 1
ATOM 3449 C CA . PRO A 1 450 ? 27.515 -13.816 -0.796 1.00 45.28 450 PRO A CA 1
ATOM 3450 C C . PRO A 1 450 ? 28.085 -13.957 0.626 1.00 45.28 450 PRO A C 1
ATOM 3452 O O . PRO A 1 450 ? 27.570 -14.779 1.373 1.00 45.28 450 PRO A O 1
ATOM 3455 N N . ARG A 1 451 ? 29.137 -13.221 1.023 1.00 47.12 451 ARG A N 1
ATOM 3456 C CA . ARG A 1 451 ? 29.818 -13.458 2.312 1.00 47.12 451 ARG A CA 1
ATOM 3457 C C . ARG A 1 451 ? 30.280 -12.232 3.093 1.00 47.12 451 ARG A C 1
ATOM 3459 O O . ARG A 1 451 ? 30.889 -12.412 4.134 1.00 47.12 451 ARG A O 1
ATOM 3466 N N . LEU A 1 452 ? 29.969 -10.999 2.688 1.00 45.22 452 LEU A N 1
ATOM 3467 C CA . LEU A 1 452 ? 30.429 -9.837 3.466 1.00 45.22 452 LEU A CA 1
ATOM 3468 C C . LEU A 1 452 ? 29.741 -9.702 4.829 1.00 45.22 452 LEU A C 1
ATOM 3470 O O . LEU A 1 452 ? 30.336 -9.115 5.712 1.00 45.22 452 LEU A O 1
ATOM 3474 N N . GLN A 1 453 ? 28.577 -10.321 5.065 1.00 46.31 453 GLN A N 1
ATOM 3475 C CA . GLN A 1 453 ? 27.994 -10.389 6.415 1.00 46.31 453 GLN A CA 1
ATOM 3476 C C . GLN A 1 453 ? 28.925 -11.082 7.423 1.00 46.31 453 GLN A C 1
ATOM 3478 O O . GLN A 1 453 ? 28.973 -10.671 8.571 1.00 46.31 453 GLN A O 1
ATOM 3483 N N . ALA A 1 454 ? 29.709 -12.085 7.016 1.00 43.66 454 ALA A N 1
ATOM 3484 C CA . ALA A 1 454 ? 30.709 -12.684 7.904 1.00 43.66 454 ALA A CA 1
ATOM 3485 C C . ALA A 1 454 ? 31.891 -11.738 8.190 1.00 43.66 454 ALA A C 1
ATOM 3487 O O . ALA A 1 454 ? 32.561 -11.899 9.203 1.00 43.66 454 ALA A O 1
ATOM 3488 N N . TYR A 1 455 ? 32.105 -10.751 7.317 1.00 42.94 455 TYR A N 1
ATOM 3489 C CA . TYR A 1 455 ? 33.222 -9.808 7.346 1.00 42.94 455 TYR A CA 1
ATOM 3490 C C . TYR A 1 455 ? 32.788 -8.365 7.671 1.00 42.94 455 TYR A C 1
ATOM 3492 O O . TYR A 1 455 ? 33.599 -7.448 7.567 1.00 42.94 455 TYR A O 1
ATOM 3500 N N . THR A 1 456 ? 31.525 -8.122 8.046 1.00 42.47 456 THR A N 1
ATOM 3501 C CA . THR A 1 456 ? 31.099 -6.815 8.556 1.00 42.47 456 THR A CA 1
ATOM 3502 C C . THR A 1 456 ? 31.472 -6.692 10.030 1.00 42.47 456 THR A C 1
ATOM 3504 O O . THR A 1 456 ? 31.557 -7.677 10.765 1.00 42.47 456 THR A O 1
ATOM 3507 N N . VAL A 1 457 ? 31.685 -5.456 10.481 1.00 47.50 457 VAL A N 1
ATOM 3508 C CA . VAL A 1 457 ? 32.107 -5.157 11.856 1.00 47.50 457 VAL A CA 1
ATOM 3509 C C . VAL A 1 457 ? 31.153 -5.767 12.888 1.00 47.50 457 VAL A C 1
ATOM 3511 O O . VAL A 1 457 ? 31.612 -6.206 13.930 1.00 47.50 457 VAL A O 1
ATOM 3514 N N . SER A 1 458 ? 29.845 -5.875 12.615 1.00 48.56 458 SER A N 1
ATOM 3515 C CA . SER A 1 458 ? 28.868 -6.338 13.615 1.00 48.56 458 SER A CA 1
ATOM 3516 C C . SER A 1 458 ? 28.946 -7.840 13.944 1.00 48.56 458 SER A C 1
ATOM 3518 O O . SER A 1 458 ? 28.890 -8.167 15.129 1.00 48.56 458 SER A O 1
ATOM 3520 N N . PRO A 1 459 ? 29.089 -8.783 12.989 1.00 45.84 459 PRO A N 1
ATOM 3521 C CA . PRO A 1 459 ? 29.295 -10.198 13.326 1.00 45.84 459 PRO A CA 1
ATOM 3522 C C . PRO A 1 459 ? 30.698 -10.504 13.861 1.00 45.84 459 PRO A C 1
ATOM 3524 O O . PRO A 1 459 ? 30.824 -11.387 14.711 1.00 45.84 459 PRO A O 1
ATOM 3527 N N . LEU A 1 460 ? 31.712 -9.729 13.454 1.00 46.41 460 LEU A N 1
ATOM 3528 C CA . LEU A 1 460 ? 33.028 -9.685 14.106 1.00 46.41 460 LEU A CA 1
ATOM 3529 C C . LEU A 1 460 ? 32.902 -9.230 15.568 1.00 46.41 460 LEU A C 1
ATOM 3531 O O . LEU A 1 460 ? 33.389 -9.924 16.453 1.00 46.41 460 LEU A O 1
ATOM 3535 N N . LEU A 1 461 ? 32.145 -8.159 15.844 1.00 51.19 461 LEU A N 1
ATOM 3536 C CA . LEU A 1 461 ? 31.860 -7.686 17.204 1.00 51.19 461 LEU A CA 1
ATOM 3537 C C . LEU A 1 461 ? 31.112 -8.743 18.022 1.00 51.19 461 LEU A C 1
ATOM 3539 O O . LEU A 1 461 ? 31.442 -8.977 19.174 1.00 51.19 461 LEU A O 1
ATOM 3543 N N . ARG A 1 462 ? 30.111 -9.419 17.442 1.00 54.78 462 ARG A N 1
ATOM 3544 C CA . ARG A 1 462 ? 29.368 -10.483 18.142 1.00 54.78 462 ARG A CA 1
ATOM 3545 C C . ARG A 1 462 ? 30.235 -11.707 18.450 1.00 54.78 462 ARG A C 1
ATOM 3547 O O . ARG A 1 462 ? 29.961 -12.374 19.441 1.00 54.78 462 ARG A O 1
ATOM 3554 N N . ARG A 1 463 ? 31.249 -12.019 17.634 1.00 52.53 463 ARG A N 1
ATOM 3555 C CA . ARG A 1 463 ? 32.249 -13.063 17.940 1.00 52.53 463 ARG A CA 1
ATOM 3556 C C . ARG A 1 463 ? 33.271 -12.590 18.971 1.00 52.53 463 ARG A C 1
ATOM 3558 O O . ARG A 1 463 ? 33.538 -13.323 19.911 1.00 52.53 463 ARG A O 1
ATOM 3565 N N . ALA A 1 464 ? 33.740 -11.351 18.862 1.00 54.03 464 ALA A N 1
ATOM 3566 C CA . ALA A 1 464 ? 34.587 -10.697 19.855 1.00 54.03 464 ALA A CA 1
ATOM 3567 C C . ALA A 1 464 ? 33.929 -10.669 21.249 1.00 54.03 464 ALA A C 1
ATOM 3569 O O . ALA A 1 464 ? 34.556 -11.034 22.238 1.00 54.03 464 ALA A O 1
ATOM 3570 N N . LEU A 1 465 ? 32.633 -10.347 21.322 1.00 59.19 465 LEU A N 1
ATOM 3571 C CA . LEU A 1 465 ? 31.843 -10.373 22.559 1.00 59.19 465 LEU A CA 1
ATOM 3572 C C . LEU A 1 465 ? 31.707 -11.785 23.162 1.00 59.19 465 LEU A C 1
ATOM 3574 O O . LEU A 1 465 ? 31.533 -11.908 24.370 1.00 59.19 465 LEU A O 1
ATOM 3578 N N . LYS A 1 466 ? 31.798 -12.849 22.350 1.00 58.75 466 LYS A N 1
ATOM 3579 C CA . LYS A 1 466 ? 31.770 -14.248 22.820 1.00 58.75 466 LYS A CA 1
ATOM 3580 C C . LYS A 1 466 ? 33.112 -14.732 23.377 1.00 58.75 466 LYS A C 1
ATOM 3582 O O . LYS A 1 466 ? 33.113 -15.716 24.106 1.00 58.75 466 LYS A O 1
ATOM 3587 N N . ASN A 1 467 ? 34.206 -14.034 23.073 1.00 57.91 467 ASN A N 1
ATOM 3588 C CA . ASN A 1 467 ? 35.552 -14.318 23.578 1.00 57.91 467 ASN A CA 1
ATOM 3589 C C . ASN A 1 467 ? 35.953 -13.397 24.749 1.00 57.91 467 ASN A C 1
ATOM 3591 O O . ASN A 1 467 ? 37.130 -13.301 25.087 1.00 57.91 467 ASN A O 1
ATOM 3595 N N . LEU A 1 468 ? 34.995 -12.700 25.373 1.00 63.22 468 LEU A N 1
ATOM 3596 C CA . LEU A 1 468 ? 35.270 -11.900 26.568 1.00 63.22 468 LEU A CA 1
ATOM 3597 C C . LEU A 1 468 ? 35.632 -12.805 27.761 1.00 63.22 468 LEU A C 1
ATOM 3599 O O . LEU A 1 468 ? 35.054 -13.887 27.898 1.00 63.22 468 LEU A O 1
ATOM 3603 N N . PRO A 1 469 ? 36.520 -12.357 28.672 1.00 64.12 469 PRO A N 1
ATOM 3604 C CA . PRO A 1 469 ? 36.772 -13.074 29.917 1.00 64.12 469 PRO A CA 1
ATOM 3605 C C . PRO A 1 469 ? 35.472 -13.231 30.727 1.00 64.12 469 PRO A C 1
ATOM 3607 O O . PRO A 1 469 ? 34.545 -12.433 30.560 1.00 64.12 469 PRO A O 1
ATOM 3610 N N . PRO A 1 470 ? 35.362 -14.238 31.610 1.00 65.69 470 PRO A N 1
ATOM 3611 C CA . PRO A 1 470 ? 34.116 -14.529 32.314 1.00 65.69 470 PRO A CA 1
ATOM 3612 C C . PRO A 1 470 ? 33.636 -13.339 33.173 1.00 65.69 470 PRO A C 1
ATOM 3614 O O . PRO A 1 470 ? 34.465 -12.631 33.761 1.00 65.69 470 PRO A O 1
ATOM 3617 N N . PRO A 1 471 ? 32.306 -13.103 33.268 1.00 65.75 471 PRO A N 1
ATOM 3618 C CA . PRO A 1 471 ? 31.744 -12.079 34.147 1.00 65.75 471 PRO A CA 1
ATOM 3619 C C . PRO A 1 471 ? 32.128 -12.337 35.602 1.00 65.75 471 PRO A C 1
ATOM 3621 O O . PRO A 1 471 ? 31.981 -13.448 36.116 1.00 65.75 471 PRO A O 1
ATOM 3624 N N . LEU A 1 472 ? 32.573 -11.291 36.287 1.00 64.56 472 LEU A N 1
ATOM 3625 C CA . LEU A 1 472 ? 32.869 -11.320 37.707 1.00 64.56 472 LEU A CA 1
ATOM 3626 C C . LEU A 1 472 ? 31.570 -11.078 38.485 1.00 64.56 472 LEU A C 1
ATOM 3628 O O . LEU A 1 472 ? 30.884 -10.079 38.277 1.00 64.56 472 LEU A O 1
ATOM 3632 N N . LEU A 1 473 ? 31.231 -11.997 39.395 1.00 71.00 473 LEU A N 1
ATOM 3633 C CA . LEU A 1 473 ? 30.074 -11.877 40.298 1.00 71.00 473 LEU A CA 1
ATOM 3634 C C . LEU A 1 473 ? 28.726 -11.660 39.575 1.00 71.00 473 LEU A C 1
ATOM 3636 O O . LEU A 1 473 ? 27.851 -10.959 40.076 1.00 71.00 473 LEU A O 1
ATOM 3640 N N . GLY A 1 474 ? 28.556 -12.246 38.384 1.00 68.44 474 GLY A N 1
ATOM 3641 C CA . GLY A 1 474 ? 27.304 -12.160 37.619 1.00 68.44 474 GLY A CA 1
ATOM 3642 C C . GLY A 1 474 ? 27.033 -10.795 36.977 1.00 68.44 474 GLY A C 1
ATOM 3643 O O . GLY A 1 474 ? 25.942 -10.579 36.454 1.00 68.44 474 GLY A O 1
ATOM 3644 N N . ARG A 1 475 ? 28.008 -9.878 36.991 1.00 60.84 475 ARG A N 1
ATOM 3645 C CA . ARG A 1 475 ? 27.927 -8.586 36.307 1.00 60.84 475 ARG A CA 1
ATOM 3646 C C . ARG A 1 475 ? 28.591 -8.643 34.934 1.00 60.84 475 ARG A C 1
ATOM 3648 O O . ARG A 1 475 ? 29.780 -8.913 34.822 1.00 60.84 475 ARG A O 1
ATOM 3655 N N . GLU A 1 476 ? 27.811 -8.357 33.894 1.00 63.66 476 GLU A N 1
ATOM 3656 C CA . GLU A 1 476 ? 28.235 -8.350 32.482 1.00 63.66 476 GLU A CA 1
ATOM 3657 C C . GLU A 1 476 ? 29.339 -7.324 32.176 1.00 63.66 476 GLU A C 1
ATOM 3659 O O . GLU A 1 476 ? 30.124 -7.505 31.249 1.00 63.66 476 GLU A O 1
ATOM 3664 N N . ASP A 1 477 ? 29.419 -6.243 32.945 1.00 65.19 477 ASP A N 1
ATOM 3665 C CA . ASP A 1 477 ? 30.350 -5.146 32.696 1.00 65.19 477 ASP A CA 1
ATOM 3666 C C . ASP A 1 477 ? 31.711 -5.324 33.383 1.00 65.19 477 ASP A C 1
ATOM 3668 O O . ASP A 1 477 ? 32.660 -4.612 33.058 1.00 65.19 477 ASP A O 1
ATOM 3672 N N . TRP A 1 478 ? 31.835 -6.271 34.317 1.00 62.16 478 TRP A N 1
ATOM 3673 C CA . TRP A 1 478 ? 33.077 -6.554 35.041 1.00 62.16 478 TRP A CA 1
ATOM 3674 C C . TRP A 1 478 ? 33.572 -7.940 34.649 1.00 62.16 478 TRP A C 1
ATOM 3676 O O . TRP A 1 478 ? 32.869 -8.926 34.844 1.00 62.16 478 TRP A O 1
ATOM 3686 N N . ARG A 1 479 ? 34.780 -8.041 34.091 1.00 68.56 479 ARG A N 1
ATOM 3687 C CA . ARG A 1 479 ? 35.348 -9.316 33.626 1.00 68.56 479 ARG A CA 1
ATOM 3688 C C . ARG A 1 479 ? 36.604 -9.665 34.423 1.00 68.56 479 ARG A C 1
ATOM 3690 O O . ARG A 1 479 ? 37.408 -8.785 34.721 1.00 68.56 479 ARG A O 1
ATOM 3697 N N . HIS A 1 480 ? 36.762 -10.935 34.790 1.00 65.94 480 HIS A N 1
ATOM 3698 C CA . HIS A 1 480 ? 37.911 -11.401 35.570 1.00 65.94 480 HIS A CA 1
ATOM 3699 C C . HIS A 1 480 ? 39.043 -11.874 34.653 1.00 65.94 480 HIS A C 1
ATOM 3701 O O . HIS A 1 480 ? 38.877 -12.852 33.925 1.00 65.94 480 HIS A O 1
ATOM 3707 N N . VAL A 1 481 ? 40.202 -11.217 34.733 1.00 65.31 481 VAL A N 1
ATOM 3708 C CA . VAL A 1 481 ? 41.438 -11.638 34.057 1.00 65.31 481 VAL A CA 1
ATOM 3709 C C . VAL A 1 481 ? 42.533 -11.787 35.117 1.00 65.31 481 VAL A C 1
ATOM 3711 O O . VAL A 1 481 ? 42.885 -10.791 35.753 1.00 65.31 481 VAL A O 1
ATOM 3714 N N . PRO A 1 482 ? 43.065 -13.000 35.358 1.00 68.50 482 PRO A N 1
ATOM 3715 C CA . PRO A 1 482 ? 44.216 -13.189 36.238 1.00 68.50 482 PRO A CA 1
ATOM 3716 C C . PRO A 1 482 ? 45.394 -12.327 35.772 1.00 68.50 482 PRO A C 1
ATOM 3718 O O . PRO A 1 482 ? 45.665 -12.264 34.576 1.00 68.50 482 PRO A O 1
ATOM 3721 N N . ARG A 1 483 ? 46.109 -11.675 36.700 1.00 66.25 483 ARG A N 1
ATOM 3722 C CA . ARG A 1 483 ? 47.185 -10.712 36.381 1.00 66.25 483 ARG A CA 1
ATOM 3723 C C . ARG A 1 483 ? 48.241 -11.281 35.430 1.00 66.25 483 ARG A C 1
ATOM 3725 O O . ARG A 1 483 ? 48.719 -10.580 34.549 1.00 66.25 483 ARG A O 1
ATOM 3732 N N . GLU A 1 484 ? 48.579 -12.549 35.609 1.00 73.50 484 GLU A N 1
ATOM 3733 C CA . GLU A 1 484 ? 49.564 -13.270 34.800 1.00 73.50 484 GLU A CA 1
ATOM 3734 C C . GLU A 1 484 ? 49.066 -13.690 33.408 1.00 73.50 484 GLU A C 1
ATOM 3736 O O . GLU A 1 484 ? 49.887 -14.001 32.556 1.00 73.50 484 GLU A O 1
ATOM 3741 N N . ALA A 1 485 ? 47.760 -13.590 33.143 1.00 69.94 485 ALA A N 1
ATOM 3742 C CA . ALA A 1 485 ? 47.151 -13.816 31.830 1.00 69.94 485 ALA A CA 1
ATOM 3743 C C . ALA A 1 485 ? 46.767 -12.507 31.109 1.00 69.94 485 ALA A C 1
ATOM 3745 O O . ALA A 1 485 ? 46.257 -12.541 29.997 1.00 69.94 485 ALA A O 1
ATOM 3746 N N . VAL A 1 486 ? 46.981 -11.328 31.713 1.00 69.88 486 VAL A N 1
ATOM 3747 C CA . VAL A 1 486 ? 46.583 -10.035 31.112 1.00 69.88 486 VAL A CA 1
ATOM 3748 C C . VAL A 1 486 ? 47.242 -9.816 29.750 1.00 69.88 486 VAL A C 1
ATOM 3750 O O . VAL A 1 486 ? 46.577 -9.357 28.823 1.00 69.88 486 VAL A O 1
ATOM 3753 N N . ALA A 1 487 ? 48.511 -10.205 29.611 1.00 72.00 487 ALA A N 1
ATOM 3754 C CA . ALA A 1 487 ? 49.255 -10.079 28.361 1.00 72.00 487 ALA A CA 1
ATOM 3755 C C . ALA A 1 487 ? 48.692 -10.954 27.223 1.00 72.00 487 ALA A C 1
ATOM 3757 O O . ALA A 1 487 ? 48.962 -10.655 26.059 1.00 72.00 487 ALA A O 1
ATOM 3758 N N . ASP A 1 488 ? 47.900 -11.983 27.537 1.00 70.62 488 ASP A N 1
ATOM 3759 C CA . ASP A 1 488 ? 47.278 -12.867 26.544 1.00 70.62 488 ASP A CA 1
ATOM 3760 C C . ASP A 1 488 ? 46.022 -12.232 25.926 1.00 70.62 488 ASP A C 1
ATOM 3762 O O . ASP A 1 488 ? 45.680 -12.515 24.781 1.00 70.62 488 ASP A O 1
ATOM 3766 N N . TYR A 1 489 ? 45.351 -11.331 26.654 1.00 63.75 489 TYR A N 1
ATOM 3767 C CA . TYR A 1 489 ? 44.087 -10.716 26.229 1.00 63.75 489 TYR A CA 1
ATOM 3768 C C . TYR A 1 489 ? 44.203 -9.226 25.910 1.00 63.75 489 TYR A C 1
ATOM 3770 O O . TYR A 1 489 ? 43.317 -8.694 25.247 1.00 63.75 489 TYR A O 1
ATOM 3778 N N . TYR A 1 490 ? 45.239 -8.527 26.380 1.00 61.00 490 TYR A N 1
ATOM 3779 C CA . TYR A 1 490 ? 45.325 -7.069 26.309 1.00 61.00 490 TYR A CA 1
ATOM 3780 C C . TYR A 1 490 ? 46.740 -6.595 25.966 1.00 61.00 490 TYR A C 1
ATOM 3782 O O . TYR A 1 490 ? 47.736 -7.098 26.486 1.00 61.00 490 TYR A O 1
ATOM 3790 N N . ASP A 1 491 ? 46.816 -5.625 25.065 1.00 68.69 491 ASP A N 1
ATOM 3791 C CA . ASP A 1 491 ? 48.007 -4.891 24.666 1.00 68.69 491 ASP A CA 1
ATOM 3792 C C . ASP A 1 491 ? 47.872 -3.429 25.117 1.00 68.69 491 ASP A C 1
ATOM 3794 O O . ASP A 1 491 ? 46.810 -2.822 24.964 1.00 68.69 491 ASP A O 1
ATOM 3798 N N . GLU A 1 492 ? 48.925 -2.858 25.699 1.00 54.97 492 GLU A N 1
ATOM 3799 C CA . GLU A 1 492 ? 48.862 -1.512 26.282 1.00 54.97 492 GLU A CA 1
ATOM 3800 C C . GLU A 1 492 ? 48.740 -0.395 25.232 1.00 54.97 492 GLU A C 1
ATOM 3802 O O . GLU A 1 492 ? 48.167 0.650 25.545 1.00 54.97 492 GLU A O 1
ATOM 3807 N N . GLU A 1 493 ? 49.207 -0.605 23.994 1.00 49.75 493 GLU A N 1
ATOM 3808 C CA . GLU A 1 493 ? 49.092 0.392 22.918 1.00 49.75 493 GLU A CA 1
ATOM 3809 C C . GLU A 1 493 ? 47.795 0.248 22.114 1.00 49.75 493 GLU A C 1
ATOM 3811 O O . GLU A 1 493 ? 47.215 1.254 21.697 1.00 49.75 493 GLU A O 1
ATOM 3816 N N . VAL A 1 494 ? 47.326 -0.985 21.886 1.00 47.28 494 VAL A N 1
ATOM 3817 C CA . VAL A 1 494 ? 46.213 -1.256 20.949 1.00 47.28 494 VAL A CA 1
ATOM 3818 C C . VAL A 1 494 ? 44.933 -1.799 21.597 1.00 47.28 494 VAL A C 1
ATOM 3820 O O . VAL A 1 494 ? 43.914 -1.936 20.916 1.00 47.28 494 VAL A O 1
ATOM 3823 N N . GLY A 1 495 ? 44.928 -2.050 22.908 1.00 59.31 495 GLY A N 1
ATOM 3824 C CA . GLY A 1 495 ? 43.773 -2.581 23.636 1.00 59.31 495 GLY A CA 1
ATOM 3825 C C . GLY A 1 495 ? 43.670 -4.108 23.556 1.00 59.31 495 GLY A C 1
ATOM 3826 O O . GLY A 1 495 ? 44.678 -4.801 23.492 1.00 59.31 495 GLY A O 1
ATOM 3827 N N . PHE A 1 496 ? 42.455 -4.671 23.595 1.00 62.72 496 PHE A N 1
ATOM 3828 C CA . PHE A 1 496 ? 42.277 -6.133 23.574 1.00 62.72 496 PHE A CA 1
ATOM 3829 C C . PHE A 1 496 ? 42.941 -6.780 22.346 1.00 62.72 496 PHE A C 1
ATOM 3831 O O . PHE A 1 496 ? 42.755 -6.320 21.218 1.00 62.72 496 PHE A O 1
ATOM 3838 N N . LYS A 1 497 ? 43.694 -7.862 22.569 1.00 60.59 497 LYS A N 1
ATOM 3839 C CA . LYS A 1 497 ? 44.332 -8.660 21.517 1.00 60.59 497 LYS A CA 1
ATOM 3840 C C . LYS A 1 497 ? 43.287 -9.563 20.863 1.00 60.59 497 LYS A C 1
ATOM 3842 O O . LYS A 1 497 ? 42.542 -10.260 21.548 1.00 60.59 497 LYS A O 1
ATOM 3847 N N . TRP A 1 498 ? 43.240 -9.558 19.532 1.00 61.25 498 TRP A N 1
ATOM 3848 C CA . TRP A 1 498 ? 42.317 -10.376 18.742 1.00 61.25 498 TRP A CA 1
ATOM 3849 C C . TRP A 1 498 ? 43.121 -11.275 17.792 1.00 61.25 498 TRP A C 1
ATOM 3851 O O . TRP A 1 498 ? 43.794 -10.764 16.899 1.00 61.25 498 TRP A O 1
ATOM 3861 N N . GLU A 1 499 ? 43.052 -12.601 17.947 1.00 56.72 499 GLU A N 1
ATOM 3862 C CA . GLU A 1 499 ? 43.729 -13.536 17.032 1.00 56.72 499 GLU A CA 1
ATOM 3863 C C . GLU A 1 499 ? 42.925 -13.755 15.752 1.00 56.72 499 GLU A C 1
ATOM 3865 O O . GLU A 1 499 ? 41.938 -14.488 15.758 1.00 56.72 499 GLU A O 1
ATOM 3870 N N . MET A 1 500 ? 43.347 -13.124 14.652 1.00 44.84 500 MET A N 1
ATOM 3871 C CA . MET A 1 500 ? 42.636 -13.097 13.362 1.00 44.84 500 MET A CA 1
ATOM 3872 C C . MET A 1 500 ? 42.299 -14.482 12.786 1.00 44.84 500 MET A C 1
ATOM 3874 O O . MET A 1 500 ? 41.289 -14.635 12.098 1.00 44.84 500 MET A O 1
ATOM 3878 N N . ASP A 1 501 ? 43.087 -15.493 13.120 1.00 51.69 501 ASP A N 1
ATOM 3879 C CA . ASP A 1 501 ? 42.990 -16.880 12.672 1.00 51.69 501 ASP A CA 1
ATOM 3880 C C . ASP A 1 501 ? 41.735 -17.581 13.219 1.00 51.69 501 ASP A C 1
ATOM 3882 O O . ASP A 1 501 ? 41.234 -18.520 12.607 1.00 51.69 501 ASP A O 1
ATOM 3886 N N . GLN A 1 502 ? 41.182 -17.098 14.338 1.00 46.28 502 GLN A N 1
ATOM 3887 C CA . GLN A 1 502 ? 39.912 -17.572 14.902 1.00 46.28 502 GLN A CA 1
ATOM 3888 C C . GLN A 1 502 ? 38.680 -16.892 14.270 1.00 46.28 502 GLN A C 1
ATOM 3890 O O . GLN A 1 502 ? 37.536 -17.245 14.582 1.00 46.28 502 GLN A O 1
ATOM 3895 N N . PHE A 1 503 ? 38.886 -15.890 13.405 1.00 44.56 503 PHE A N 1
ATOM 3896 C CA . PHE A 1 503 ? 37.822 -15.100 12.773 1.00 44.56 503 PHE A CA 1
ATOM 3897 C C . PHE A 1 503 ? 37.599 -15.432 11.284 1.00 44.56 503 PHE A C 1
ATOM 3899 O O . PHE A 1 503 ? 36.544 -15.057 10.755 1.00 44.56 503 PHE A O 1
ATOM 3906 N N . LEU A 1 504 ? 38.543 -16.132 10.635 1.00 39.38 504 LEU A N 1
ATOM 3907 C CA . LEU A 1 504 ? 38.450 -16.675 9.266 1.00 39.38 504 LEU A CA 1
ATOM 3908 C C . LEU A 1 504 ? 37.817 -18.070 9.260 1.00 39.38 504 LEU A C 1
ATOM 3910 O O . LEU A 1 504 ? 37.016 -18.322 8.326 1.00 39.38 504 LEU A O 1
#

Radius of gyration: 27.59 Å; chains: 1; bounding box: 79×46×78 Å

Sequence (504 aa):
MAFLARTDPEEPLPDHLRGVASFAEGFLAPLGLGPEGRVLGLCHDLGKATPYFQEMLRGKRPRGDPLTWHALPGALFAAWVAQKEGLKEPLLLFLAILGHHGSLPTPWGKLPLELLKGRFPKEGAWKVLPEQLKALAGPDFRALVQALGLPDPTPFLEGEALKVAKALALEADALLDQEGEDLSRHFRLALLYSALLDADRRQAGRVPPPSPAPIPSGAVEAYLGGRPAQGPLAPHREALLRGVAEALKAPLEALFPARLTLTAPTGAGKTLAALRFALGLRERVREELGLLPKVVYTLPYIAIADQVAEVARRVLAAAGLSPEAHLLVHHHLALSRLREEDPVEEALLLQETWDREVVVTTFHQVFPALVGPGSPLRRLHTLAEGAILILDEVQTLPAELWPLLRGLLRALPGRVTVVSMTATQPRLVEGRELAPRLPGYPRRVRLAFPRLQAYTVSPLLRRALKNLPPPLLGREDWRHVPREAVADYYDEEVGFKWEMDQFL

InterPro domains:
  IPR006483 CRISPR-associated Cas3-type, HD domain [PF18019] (39-106)
  IPR006483 CRISPR-associated Cas3-type, HD domain [PS51643] (6-202)
  IPR006483 CRISPR-associated Cas3-type, HD domain [TIGR01596] (13-202)
  IPR011545 DEAD/DEAH-box helicase domain [PF00270] (260-427)
  IPR014001 Helicase superfamily 1/2, ATP-binding domain [PS51192] (251-443)
  IPR014001 Helicase superfamily 1/2, ATP-binding domain [SM00487] (231-455)
  IPR027417 P-loop containing nucleoside triphosphate hydrolase [G3DSA:3.40.50.300] (245-435)
  IPR027417 P-loop containing nucleoside triphosphate hydrolase [SSF52540] (257-427)
  IPR038257 CRISPR-associated Cas3-type HD domain superfamily [G3DSA:1.10.3210.30] (9-137)